Protein AF-A0A1S3QRY0-F1 (afdb_monomer_lite)

Secondary structure (DSSP, 8-state):
---GGG-TTSPPEEEETTGGGG-----TTTSPP---TTS---HHHHHHHHHTTSS-TTSEEEE---HHHHTTS-GGG-S---------HHHHHHHHHHHTTT-HHHHHHHHHHHHH-HHHHHHTTSHHHHHHHHHHHHHHHHHS---PPPHHHHHHHHHHHHHHHHHHHHH-S--S-TTPPPHHHHHHHHHHHHHHHHHHHTT---EEHHHHHHTT--HHHHHHTTTSEEEEEEEEETTEEEEEEEESSHHHHHHHHHHHHHHHHHHH---GGGGGGTS------------------------------------------------------------------HHHHHHHHHHHHHT-TT-TTHHHHHHHHHHTSHHHHHHGGGTS--TTS-TTTGGG--

Sequence (402 aa):
MKDAKKVVDGKVVIIFDRLDESQLPLCFHNNKRLSNVTKTTSVDVLLTNLIKGNLLPSALLWITSRPAAVDKIPSDCFDRVTEVRGFNDPQKEEYFKKRFSDDENLASKIISHIKTSKILHIMCHIPVFCWIAANVLGEMLSENDHGKVPLTEIYIRFLLTLTNMKNKKYHGENQPDPRNLSESDIQIILKLGKLAFQNLEKSNRVFSEDYLRECGIDVNEAFLLSGMGTEIFRGEDPMFQAKMYSFVHLTIQEFLAALYVAFSYASENVNPFRLRDYQELPRTNYSDSGDTYFGDREDDYREDDYRDDDYSDDDYSDEGYMDDSWSEDEDYRPQHRGSQQQQKTLHDLQRSAVDESLNSETGHLDLFLRFLLGISLESNQILLKSLQLQTEGDTESIQKTI

Foldseek 3Di:
DVPPVVCVPDAAEAEAEAVVLQPQPLCLPPADQDQDPPDDDDPSNVVSNVLVCSYPVRHHYHYDYDPVVVVSRPPVSDPDDDDDQADDLVRLLVLLCVLPVVDVPLSVLLNVLCVVDPVSVVQNSHVLSSVLSCLQSVVVVVVHDDHNDDPLNSLLSSLLSLQLVLCCVPPNPPDDDSLADDPVSLLQLLLLLVVLQVCLVVVHFKAWPVVCVVSVHDPVVNCSSVSFKDWDWHDPDPVDITIMMGTPDNLSSLLSNLVNQLVCCVLPVDQPLVCVVPPPDPDDDDDDDDDDDDDDDDDDDDDDDDDDDDDDDDDDDDDDDDDDDDDDDDDDDDDDDPDPPPSQDLVNSLVSLVVVCVPDPVSSNVSSSVSNVVCPDPVNVVSCVSSVDPPPDDSPPVVVND

pLDDT: mean 71.09, std 23.14, range [25.55, 98.0]

Radius of gyration: 29.31 Å; chains: 1; bounding box: 78×77×75 Å

Structure (mmCIF, N/CA/C/O backbone):
data_AF-A0A1S3QRY0-F1
#
_entry.id   AF-A0A1S3QRY0-F1
#
loop_
_atom_site.group_PDB
_atom_site.id
_atom_site.type_symbol
_atom_site.label_atom_id
_atom_site.label_alt_id
_atom_site.label_comp_id
_atom_site.label_asym_id
_atom_site.label_entity_id
_atom_site.label_seq_id
_atom_site.pdbx_PDB_ins_code
_atom_site.Cartn_x
_atom_site.Cartn_y
_atom_site.Cartn_z
_atom_site.occupancy
_atom_site.B_iso_or_equiv
_atom_site.auth_seq_id
_atom_site.auth_comp_id
_atom_site.auth_asym_id
_atom_site.auth_atom_id
_atom_site.pdbx_PDB_model_num
ATOM 1 N N . MET A 1 1 ? 13.240 11.756 -33.834 1.00 41.59 1 MET A N 1
ATOM 2 C CA . MET A 1 1 ? 14.523 11.867 -33.101 1.00 41.59 1 MET A CA 1
ATOM 3 C C . MET A 1 1 ? 15.601 12.458 -34.015 1.00 41.59 1 MET A C 1
ATOM 5 O O . MET A 1 1 ? 16.255 11.707 -34.726 1.00 41.59 1 MET A O 1
ATOM 9 N N . LYS A 1 2 ? 15.766 13.791 -34.067 1.00 33.53 2 LYS A N 1
ATOM 10 C CA . LYS A 1 2 ? 16.832 14.434 -34.873 1.00 33.53 2 LYS A CA 1
ATOM 11 C C . LYS A 1 2 ? 18.190 14.511 -34.148 1.00 33.53 2 LYS A C 1
ATOM 13 O O . LYS A 1 2 ? 19.195 14.747 -34.805 1.00 33.53 2 LYS A O 1
ATOM 18 N N . ASP A 1 3 ? 18.239 14.187 -32.853 1.00 40.44 3 ASP A N 1
ATOM 19 C CA . ASP A 1 3 ? 19.447 14.313 -32.016 1.00 40.44 3 ASP A CA 1
ATOM 20 C C . ASP A 1 3 ? 20.173 12.995 -31.694 1.00 40.44 3 ASP A C 1
ATOM 22 O O . ASP A 1 3 ? 21.157 12.985 -30.957 1.00 40.44 3 ASP A O 1
ATOM 26 N N . ALA A 1 4 ? 19.766 11.868 -32.290 1.00 45.84 4 ALA A N 1
ATOM 27 C CA . ALA A 1 4 ? 20.370 10.558 -32.008 1.00 45.84 4 ALA A CA 1
ATOM 28 C C . ALA A 1 4 ? 21.875 10.465 -32.360 1.00 45.84 4 ALA A C 1
ATOM 30 O O . ALA A 1 4 ? 22.569 9.577 -31.874 1.00 45.84 4 ALA A O 1
ATOM 31 N N . LYS A 1 5 ? 22.408 11.391 -33.171 1.00 42.06 5 LYS A N 1
ATOM 32 C CA . LYS A 1 5 ? 23.828 11.418 -33.570 1.00 42.06 5 LYS A CA 1
ATOM 33 C C . LYS A 1 5 ? 24.782 12.023 -32.529 1.00 42.06 5 LYS A C 1
ATOM 35 O O . LYS A 1 5 ? 25.986 11.909 -32.716 1.00 42.06 5 LYS A O 1
ATOM 40 N N . LYS A 1 6 ? 24.289 12.638 -31.444 1.00 44.50 6 LYS A N 1
ATOM 41 C CA . LYS A 1 6 ? 25.141 13.175 -30.357 1.00 44.50 6 LYS A CA 1
ATOM 42 C C . LYS A 1 6 ? 25.362 12.210 -29.185 1.00 44.50 6 LYS A C 1
ATOM 44 O O . LYS A 1 6 ? 26.165 12.508 -28.313 1.00 44.50 6 LYS A O 1
ATOM 49 N N . VAL A 1 7 ? 24.693 11.056 -29.173 1.00 52.44 7 VAL A N 1
ATOM 50 C CA . VAL A 1 7 ? 24.785 10.059 -28.083 1.00 52.44 7 VAL A CA 1
ATOM 51 C C . VAL A 1 7 ? 26.014 9.139 -28.235 1.00 52.44 7 VAL A C 1
ATOM 53 O O . VAL A 1 7 ? 26.283 8.306 -27.381 1.00 52.44 7 VAL A O 1
ATOM 56 N N . VAL A 1 8 ? 26.795 9.302 -29.308 1.00 50.62 8 VAL A N 1
ATOM 57 C CA . VAL A 1 8 ? 27.773 8.309 -29.790 1.00 50.62 8 VAL A CA 1
ATOM 58 C C . VAL A 1 8 ? 29.032 8.162 -28.908 1.00 50.62 8 VAL A C 1
ATOM 60 O O . VAL A 1 8 ? 29.763 7.202 -29.104 1.00 50.62 8 VAL A O 1
ATOM 63 N N . ASP A 1 9 ? 29.248 9.008 -27.893 1.00 56.44 9 ASP A N 1
ATOM 64 C CA . ASP A 1 9 ? 30.417 8.907 -26.985 1.00 56.44 9 ASP A CA 1
ATOM 65 C C . ASP A 1 9 ? 30.069 8.727 -25.489 1.00 56.44 9 ASP A C 1
ATOM 67 O O . ASP A 1 9 ? 30.949 8.728 -24.628 1.00 56.44 9 ASP A O 1
ATOM 71 N N . GLY A 1 10 ? 28.786 8.570 -25.142 1.00 64.81 10 GLY A N 1
ATOM 72 C CA . GLY A 1 10 ? 28.343 8.412 -23.751 1.00 64.81 10 GLY A CA 1
ATOM 73 C C . GLY A 1 10 ? 28.004 6.965 -23.390 1.00 64.81 10 GLY A C 1
ATOM 74 O O . GLY A 1 10 ? 27.365 6.261 -24.168 1.00 64.81 10 GLY A O 1
ATOM 75 N N . LYS A 1 11 ? 28.346 6.526 -22.170 1.00 82.62 11 LYS A N 1
ATOM 76 C CA . LYS A 1 11 ? 27.727 5.324 -21.584 1.00 82.62 11 LYS A CA 1
ATOM 77 C C . LYS A 1 11 ? 26.239 5.604 -21.371 1.00 82.62 11 LYS A C 1
ATOM 79 O O . LYS A 1 11 ? 25.887 6.503 -20.611 1.00 82.62 11 LYS A O 1
ATOM 84 N N . VAL A 1 12 ? 25.378 4.847 -22.045 1.00 89.12 12 VAL A N 1
ATOM 85 C CA . VAL A 1 12 ? 23.922 4.975 -21.921 1.00 89.12 12 VAL A CA 1
ATOM 86 C C . VAL A 1 12 ? 23.437 4.067 -20.796 1.00 89.12 12 VAL A C 1
ATOM 88 O O . VAL A 1 12 ? 23.796 2.893 -20.755 1.00 89.12 12 VAL A O 1
ATOM 91 N N . VAL A 1 13 ? 22.612 4.606 -19.900 1.00 93.31 13 VAL A N 1
ATOM 92 C CA . VAL A 1 13 ? 21.866 3.827 -18.905 1.00 93.31 13 VAL A CA 1
ATOM 93 C C . VAL A 1 13 ? 20.382 3.961 -19.221 1.00 93.31 13 VAL A C 1
ATOM 95 O O . VAL A 1 13 ? 19.890 5.074 -19.398 1.00 93.31 13 VAL A O 1
ATOM 98 N N . ILE A 1 14 ? 19.682 2.835 -19.307 1.00 93.56 14 ILE A N 1
ATOM 99 C CA . ILE A 1 14 ? 18.238 2.758 -19.524 1.00 93.56 14 ILE A CA 1
ATOM 100 C C . ILE A 1 14 ? 17.618 2.183 -18.253 1.00 93.56 14 ILE A C 1
ATOM 102 O O . ILE A 1 14 ? 17.979 1.088 -17.825 1.00 93.56 14 ILE A O 1
ATOM 106 N N . ILE A 1 15 ? 16.701 2.931 -17.642 1.00 94.25 15 ILE A N 1
ATOM 107 C CA . ILE A 1 15 ? 16.005 2.514 -16.424 1.00 94.25 15 ILE A CA 1
ATOM 108 C C . ILE A 1 15 ? 14.560 2.185 -16.789 1.00 94.25 15 ILE A C 1
ATOM 110 O O . ILE A 1 15 ? 13.829 3.050 -17.267 1.00 94.25 15 ILE A O 1
ATOM 114 N N . PHE A 1 16 ? 14.165 0.937 -16.562 1.00 90.50 16 PHE A N 1
ATOM 115 C CA . PHE A 1 16 ? 12.783 0.484 -16.630 1.00 90.50 16 PHE A CA 1
ATOM 116 C C . PHE A 1 16 ? 12.241 0.400 -15.209 1.00 90.50 16 PHE A C 1
ATOM 118 O O . PHE A 1 16 ? 12.527 -0.555 -14.487 1.00 90.50 16 PHE A O 1
ATOM 125 N N . ASP A 1 17 ? 11.499 1.425 -14.802 1.00 85.88 17 ASP A N 1
ATOM 126 C CA . ASP A 1 17 ? 10.853 1.447 -13.496 1.00 85.88 17 ASP A CA 1
ATOM 127 C C . ASP A 1 17 ? 9.474 0.777 -13.575 1.00 85.88 17 ASP A C 1
ATOM 129 O O . ASP A 1 17 ? 8.666 1.137 -14.431 1.00 85.88 17 ASP A O 1
ATOM 133 N N . ARG A 1 18 ? 9.223 -0.202 -12.701 1.00 78.75 18 ARG A N 1
ATOM 134 C CA . ARG A 1 18 ? 7.984 -0.989 -12.590 1.00 78.75 18 ARG A CA 1
ATOM 135 C C . ARG A 1 18 ? 7.600 -1.684 -13.898 1.00 78.75 18 ARG A C 1
ATOM 137 O O . ARG A 1 18 ? 6.489 -1.541 -14.401 1.00 78.75 18 ARG A O 1
ATOM 144 N N . LEU A 1 19 ? 8.522 -2.474 -14.458 1.00 83.62 19 LEU A N 1
ATOM 145 C CA . LEU A 1 19 ? 8.314 -3.192 -15.725 1.00 83.62 19 LEU A CA 1
ATOM 146 C C . LEU A 1 19 ? 7.041 -4.058 -15.721 1.00 83.62 19 LEU A C 1
ATOM 148 O O . LEU A 1 19 ? 6.390 -4.196 -16.757 1.00 83.62 19 LEU A O 1
ATOM 152 N N . ASP A 1 20 ? 6.655 -4.606 -14.571 1.00 77.25 20 ASP A N 1
ATOM 153 C CA . ASP A 1 20 ? 5.423 -5.378 -14.407 1.00 77.25 20 ASP A CA 1
ATOM 154 C C . ASP A 1 20 ? 4.138 -4.583 -14.691 1.00 77.25 20 ASP A C 1
ATOM 156 O O . ASP A 1 20 ? 3.125 -5.175 -15.065 1.00 77.25 20 ASP A O 1
ATOM 160 N N . GLU A 1 21 ? 4.172 -3.255 -14.575 1.00 68.88 21 GLU A N 1
ATOM 161 C CA . GLU A 1 21 ? 3.038 -2.380 -14.889 1.00 68.88 21 GLU A CA 1
ATOM 162 C C . GLU A 1 21 ? 2.860 -2.154 -16.393 1.00 68.88 21 GLU A C 1
ATOM 164 O O . GLU A 1 21 ? 1.785 -1.736 -16.821 1.00 68.88 21 GLU A O 1
ATOM 169 N N . SER A 1 22 ? 3.863 -2.488 -17.216 1.00 70.44 22 SER A N 1
ATOM 170 C CA . SER A 1 22 ? 3.754 -2.363 -18.676 1.00 70.44 22 SER A CA 1
ATOM 171 C C . SER A 1 22 ? 2.651 -3.248 -19.267 1.00 70.44 22 SER A C 1
ATOM 173 O O . SER A 1 22 ? 2.152 -2.957 -20.351 1.00 70.44 22 SER A O 1
ATOM 175 N N . GLN A 1 23 ? 2.279 -4.331 -18.568 1.00 66.56 23 GLN A N 1
ATOM 176 C CA . GLN A 1 23 ? 1.341 -5.369 -19.019 1.00 66.56 23 GLN A CA 1
ATOM 177 C C . GLN A 1 23 ? 1.657 -5.952 -20.405 1.00 66.56 23 GLN A C 1
ATOM 179 O O . GLN A 1 23 ? 0.815 -6.608 -21.021 1.00 66.56 23 GLN A O 1
ATOM 184 N N . LEU A 1 24 ? 2.876 -5.743 -20.900 1.00 74.56 24 LEU A N 1
ATOM 185 C CA . LEU A 1 24 ? 3.320 -6.335 -22.145 1.00 74.56 24 LEU A CA 1
ATOM 186 C C . LEU A 1 24 ? 3.486 -7.843 -21.939 1.00 74.56 24 LEU A C 1
ATOM 188 O O . LEU A 1 24 ? 3.878 -8.287 -20.854 1.00 74.56 24 LEU A O 1
ATOM 192 N N . PRO A 1 25 ? 3.189 -8.656 -22.964 1.00 76.19 25 PRO A N 1
ATOM 193 C CA . PRO A 1 25 ? 3.329 -10.097 -22.846 1.00 76.19 25 PRO A CA 1
ATOM 194 C C . PRO A 1 25 ? 4.794 -10.504 -22.631 1.00 76.19 25 PRO A C 1
ATOM 196 O O . PRO A 1 25 ? 5.038 -11.586 -22.102 1.00 76.19 25 PRO A O 1
ATOM 199 N N . LEU A 1 26 ? 5.754 -9.635 -22.988 1.00 82.50 26 LEU A N 1
ATOM 200 C CA . LEU A 1 26 ? 7.192 -9.853 -22.874 1.00 82.50 26 LEU A CA 1
ATOM 201 C C . LEU A 1 26 ? 7.568 -11.201 -23.487 1.00 82.50 26 LEU A C 1
ATOM 203 O O . LEU A 1 26 ? 8.180 -12.062 -22.860 1.00 82.50 26 LEU A O 1
ATOM 207 N N . CYS A 1 27 ? 7.166 -11.392 -24.744 1.00 82.75 27 CYS A N 1
ATOM 208 C CA . CYS A 1 27 ? 7.295 -12.646 -25.478 1.00 82.75 27 CYS A CA 1
ATOM 209 C C . CYS A 1 27 ? 8.752 -12.944 -25.879 1.00 82.75 27 CYS A C 1
ATOM 211 O O . CYS A 1 27 ? 9.078 -13.013 -27.065 1.00 82.75 27 CYS A O 1
ATOM 213 N N . PHE A 1 28 ? 9.649 -13.165 -24.911 1.00 85.75 28 PHE A N 1
ATOM 214 C CA . PHE A 1 28 ? 11.075 -13.403 -25.163 1.00 85.75 28 PHE A CA 1
ATOM 215 C C . PHE A 1 28 ? 11.325 -14.571 -26.128 1.00 85.75 28 PHE A C 1
ATOM 217 O O . PHE A 1 28 ? 12.297 -14.531 -26.878 1.00 85.75 28 PHE A O 1
ATOM 224 N N . HIS A 1 29 ? 10.459 -15.582 -26.162 1.00 81.56 29 HIS A N 1
ATOM 225 C CA . HIS A 1 29 ? 10.619 -16.752 -27.030 1.00 81.56 29 HIS A CA 1
ATOM 226 C C . HIS A 1 29 ? 10.097 -16.521 -28.457 1.00 81.56 29 HIS A C 1
ATOM 228 O O . HIS A 1 29 ? 10.709 -16.985 -29.416 1.00 81.56 29 HIS A O 1
ATOM 234 N N . ASN A 1 30 ? 9.009 -15.759 -28.609 1.00 83.81 30 ASN A N 1
ATOM 235 C CA . ASN A 1 30 ? 8.312 -15.600 -29.891 1.00 83.81 30 ASN A CA 1
ATOM 236 C C . ASN A 1 30 ? 8.705 -14.321 -30.643 1.00 83.81 30 ASN A C 1
ATOM 238 O O . ASN A 1 30 ? 8.493 -14.218 -31.855 1.00 83.81 30 ASN A O 1
ATOM 242 N N . ASN A 1 31 ? 9.280 -13.336 -29.952 1.00 87.31 31 ASN A N 1
ATOM 243 C CA . ASN A 1 31 ? 9.635 -12.068 -30.571 1.00 87.31 31 ASN A CA 1
ATOM 244 C C . ASN A 1 31 ? 10.818 -12.204 -31.526 1.00 87.31 31 ASN A C 1
ATOM 246 O O . ASN A 1 31 ? 11.860 -12.785 -31.215 1.00 87.31 31 ASN A O 1
ATOM 250 N N . LYS A 1 32 ? 10.663 -11.601 -32.710 1.00 87.75 32 LYS A N 1
ATOM 251 C CA . LYS A 1 32 ? 11.702 -11.584 -33.742 1.00 87.75 32 LYS A CA 1
ATOM 252 C C . LYS A 1 32 ? 12.941 -10.862 -33.220 1.00 87.75 32 LYS A C 1
ATOM 254 O O . LYS A 1 32 ? 12.850 -9.771 -32.654 1.00 87.75 32 LYS A O 1
ATOM 259 N N . ARG A 1 33 ? 14.112 -11.441 -33.489 1.00 90.06 33 ARG A N 1
ATOM 260 C CA . ARG A 1 33 ? 15.394 -10.792 -33.218 1.00 90.06 33 ARG A CA 1
ATOM 261 C C . ARG A 1 33 ? 15.519 -9.515 -34.047 1.00 90.06 33 ARG A C 1
ATOM 263 O O . ARG A 1 33 ? 15.347 -9.540 -35.267 1.00 90.06 33 ARG A O 1
ATOM 270 N N . LEU A 1 34 ? 15.854 -8.414 -33.388 1.00 90.06 34 LEU A N 1
ATOM 271 C CA . LEU A 1 34 ? 16.000 -7.102 -33.999 1.00 90.06 34 LEU A CA 1
ATOM 272 C C . LEU A 1 34 ? 17.357 -6.503 -33.632 1.00 90.06 34 LEU A C 1
ATOM 274 O O . LEU A 1 34 ? 17.665 -6.362 -32.459 1.00 90.06 34 LEU A O 1
ATOM 278 N N . SER A 1 35 ? 18.149 -6.136 -34.640 1.00 87.06 35 SER A N 1
ATOM 279 C CA . SER A 1 35 ? 19.453 -5.470 -34.468 1.00 87.06 35 SER A CA 1
ATOM 280 C C . SER A 1 35 ? 19.526 -4.090 -35.131 1.00 87.06 35 SER A C 1
ATOM 282 O O . SER A 1 35 ? 20.435 -3.312 -34.856 1.00 87.06 35 SER A O 1
ATOM 284 N N . ASN A 1 36 ? 18.576 -3.764 -36.014 1.00 88.25 36 ASN A N 1
ATOM 285 C CA . ASN A 1 36 ? 18.536 -2.474 -36.693 1.00 88.25 36 ASN A CA 1
ATOM 286 C C . ASN A 1 36 ? 17.746 -1.453 -35.862 1.00 88.25 36 ASN A C 1
ATOM 288 O O . ASN A 1 36 ? 16.518 -1.510 -35.818 1.00 88.25 36 ASN A O 1
ATOM 292 N N . VAL A 1 37 ? 18.457 -0.482 -35.287 1.00 86.06 37 VAL A N 1
ATOM 293 C CA . VAL A 1 37 ? 17.902 0.594 -34.443 1.00 86.06 37 VAL A CA 1
ATOM 294 C C . VAL A 1 37 ? 16.951 1.552 -35.171 1.00 86.06 37 VAL A C 1
ATOM 296 O O . VAL A 1 37 ? 16.216 2.288 -34.525 1.00 86.06 37 VAL A O 1
ATOM 299 N N . THR A 1 38 ? 16.955 1.573 -36.507 1.00 88.69 38 THR A N 1
ATOM 300 C CA . THR A 1 38 ? 16.088 2.462 -37.307 1.00 88.69 38 THR A CA 1
ATOM 301 C C . THR A 1 38 ? 14.762 1.819 -37.705 1.00 88.69 38 THR A C 1
ATOM 303 O O . THR A 1 38 ? 13.881 2.500 -38.227 1.00 88.69 38 THR A O 1
ATOM 306 N N . LYS A 1 39 ? 14.608 0.507 -37.489 1.00 88.50 39 LYS A N 1
ATOM 307 C CA . LYS A 1 39 ? 13.423 -0.234 -37.916 1.00 88.50 39 LYS A CA 1
ATOM 308 C C . LYS A 1 39 ? 12.291 -0.070 -36.901 1.00 88.50 39 LYS A C 1
ATOM 310 O O . LYS A 1 39 ? 12.436 -0.453 -35.745 1.00 88.50 39 LYS A O 1
ATOM 315 N N . THR A 1 40 ? 11.144 0.420 -37.365 1.00 89.12 40 THR A N 1
ATOM 316 C CA . THR A 1 40 ? 9.915 0.507 -36.566 1.00 89.12 40 THR A CA 1
ATOM 317 C C . THR A 1 40 ? 9.404 -0.885 -36.184 1.00 89.12 40 THR A C 1
ATOM 319 O O . THR A 1 40 ? 9.366 -1.794 -37.017 1.00 89.12 40 THR A O 1
ATOM 322 N N . THR A 1 41 ? 9.014 -1.049 -34.922 1.00 89.38 41 THR A N 1
ATOM 323 C CA . THR A 1 41 ? 8.471 -2.289 -34.349 1.00 89.38 41 THR A CA 1
ATOM 324 C C . THR A 1 41 ? 7.561 -1.968 -33.155 1.00 89.38 41 THR A C 1
ATOM 326 O O . THR A 1 41 ? 7.533 -0.821 -32.714 1.00 89.38 41 THR A O 1
ATOM 329 N N . SER A 1 42 ? 6.838 -2.960 -32.621 1.00 89.06 42 SER A N 1
ATOM 330 C CA . SER A 1 42 ? 6.092 -2.812 -31.361 1.00 89.06 42 SER A CA 1
ATOM 331 C C . SER A 1 42 ? 7.019 -2.632 -30.150 1.00 89.06 42 SER A C 1
ATOM 333 O O . SER A 1 42 ? 8.167 -3.090 -30.165 1.00 89.06 42 SER A O 1
ATOM 335 N N . VAL A 1 43 ? 6.501 -2.015 -29.082 1.00 87.81 43 VAL A N 1
ATOM 336 C CA . VAL A 1 43 ? 7.232 -1.805 -27.819 1.00 87.81 43 VAL A CA 1
ATOM 337 C C . VAL A 1 43 ? 7.648 -3.135 -27.189 1.00 87.81 43 VAL A C 1
ATOM 339 O O . VAL A 1 43 ? 8.791 -3.272 -26.767 1.00 87.81 43 VAL A O 1
ATOM 342 N N . ASP A 1 44 ? 6.786 -4.153 -27.221 1.00 87.69 44 ASP A N 1
ATOM 343 C CA . ASP A 1 44 ? 7.106 -5.504 -26.735 1.00 87.69 44 ASP A CA 1
ATOM 344 C C . ASP A 1 44 ? 8.356 -6.105 -27.414 1.00 87.69 44 ASP A C 1
ATOM 346 O O . ASP A 1 44 ? 9.284 -6.599 -26.762 1.00 87.69 44 ASP A O 1
ATOM 350 N N . VAL A 1 45 ? 8.439 -5.994 -28.746 1.00 91.06 45 VAL A N 1
ATOM 351 C CA . VAL A 1 45 ? 9.597 -6.482 -29.512 1.00 91.06 45 VAL A CA 1
ATOM 352 C C . VAL A 1 45 ? 10.826 -5.620 -29.230 1.00 91.06 45 VAL A C 1
ATOM 354 O O . VAL A 1 45 ? 11.938 -6.144 -29.161 1.00 91.06 45 VAL A O 1
ATOM 357 N N . LEU A 1 46 ? 10.651 -4.310 -29.046 1.00 91.81 46 LEU A N 1
ATOM 358 C CA . LEU A 1 46 ? 11.736 -3.398 -28.697 1.00 91.81 46 LEU A CA 1
ATOM 359 C C . LEU A 1 46 ? 12.336 -3.737 -27.323 1.00 91.81 46 LEU A C 1
ATOM 361 O O . LEU A 1 46 ? 13.547 -3.933 -27.231 1.00 91.81 46 LEU A O 1
ATOM 365 N N . LEU A 1 47 ? 11.506 -3.857 -26.283 1.00 91.62 47 LEU A N 1
ATOM 366 C CA . LEU A 1 47 ? 11.933 -4.138 -24.909 1.00 91.62 47 LEU A CA 1
ATOM 367 C C . LEU A 1 47 ? 12.620 -5.494 -24.798 1.00 91.62 47 LEU A C 1
ATOM 369 O O . LEU A 1 47 ? 13.724 -5.575 -24.271 1.00 91.62 47 LEU A O 1
ATOM 373 N N . THR A 1 48 ? 12.024 -6.548 -25.359 1.00 93.31 48 THR A N 1
ATOM 374 C CA . THR A 1 48 ? 12.641 -7.884 -25.338 1.00 93.31 48 THR A CA 1
ATOM 375 C C . THR A 1 48 ? 13.997 -7.909 -26.051 1.00 93.31 48 THR A C 1
ATOM 377 O O . THR A 1 48 ? 14.907 -8.601 -25.603 1.00 93.31 48 THR A O 1
ATOM 380 N N . ASN A 1 49 ? 14.188 -7.130 -27.124 1.00 93.88 49 ASN A N 1
ATOM 381 C CA . ASN A 1 49 ? 15.482 -7.034 -27.808 1.00 93.88 49 ASN A CA 1
ATOM 382 C C . ASN A 1 49 ? 16.494 -6.113 -27.106 1.00 93.88 49 ASN A C 1
ATOM 384 O O . ASN A 1 49 ? 17.691 -6.364 -27.239 1.00 93.88 49 ASN A O 1
ATOM 388 N N . LEU A 1 50 ? 16.049 -5.093 -26.368 1.00 93.38 50 LEU A N 1
ATOM 389 C CA . LEU A 1 50 ? 16.914 -4.296 -25.489 1.00 93.38 50 LEU A CA 1
ATOM 390 C C . LEU A 1 50 ? 17.406 -5.135 -24.305 1.00 93.38 50 LEU A C 1
ATOM 392 O O . LEU A 1 50 ? 18.603 -5.179 -24.053 1.00 93.38 50 LEU A O 1
ATOM 396 N N . ILE A 1 51 ? 16.501 -5.856 -23.637 1.00 93.44 51 ILE A N 1
ATOM 397 C CA . ILE A 1 51 ? 16.816 -6.713 -22.483 1.00 93.44 51 ILE A CA 1
ATOM 398 C C . ILE A 1 51 ? 17.748 -7.863 -22.883 1.00 93.44 51 ILE A C 1
ATOM 400 O O . ILE A 1 51 ? 18.711 -8.140 -22.182 1.00 93.44 51 ILE A O 1
ATOM 404 N N . LYS A 1 52 ? 17.538 -8.472 -24.058 1.00 92.69 52 LYS A N 1
ATOM 405 C CA . LYS A 1 52 ? 18.461 -9.476 -24.620 1.00 92.69 52 LYS A CA 1
ATOM 406 C C . LYS A 1 52 ? 19.799 -8.904 -25.115 1.00 92.69 52 LYS A C 1
ATOM 408 O O . LYS A 1 52 ? 20.635 -9.667 -25.590 1.00 92.69 52 LYS A O 1
ATOM 413 N N . GLY A 1 53 ? 19.972 -7.581 -25.150 1.00 90.56 53 GLY A N 1
ATOM 414 C CA . GLY A 1 53 ? 21.166 -6.934 -25.707 1.00 90.56 53 GLY A CA 1
ATOM 415 C C . GLY A 1 53 ? 21.301 -7.017 -27.236 1.00 90.56 53 GLY A C 1
ATOM 416 O O . GLY A 1 53 ? 22.364 -6.732 -27.785 1.00 90.56 53 GLY A O 1
ATOM 417 N N . ASN A 1 54 ? 20.243 -7.382 -27.971 1.00 91.81 54 ASN A N 1
ATOM 418 C CA . ASN A 1 54 ? 20.256 -7.350 -29.442 1.00 91.81 54 ASN A CA 1
ATOM 419 C C . ASN A 1 54 ? 20.248 -5.913 -29.988 1.00 91.81 54 ASN A C 1
ATOM 421 O O . ASN A 1 54 ? 20.747 -5.660 -31.088 1.00 91.81 54 ASN A O 1
ATOM 425 N N . LEU A 1 55 ? 19.682 -4.986 -29.213 1.00 91.75 55 LEU A N 1
ATOM 426 C CA . LEU A 1 55 ? 19.703 -3.550 -29.455 1.00 91.75 55 LEU A CA 1
ATOM 427 C C . LEU A 1 55 ? 20.516 -2.867 -28.364 1.00 91.75 55 LEU A C 1
ATOM 429 O O . LEU A 1 55 ? 20.337 -3.165 -27.191 1.00 91.75 55 LEU A O 1
ATOM 433 N N . LEU A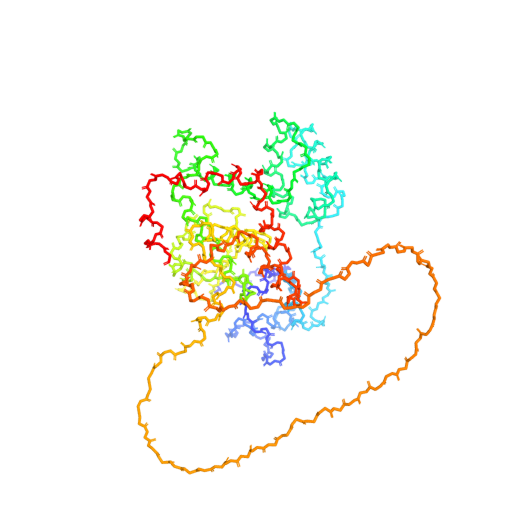 1 56 ? 21.361 -1.914 -28.765 1.00 89.56 56 LEU A N 1
ATOM 434 C CA . LEU A 1 56 ? 22.205 -1.133 -27.855 1.00 89.56 56 LEU A CA 1
ATOM 435 C C . LEU A 1 56 ? 22.997 -2.017 -26.864 1.00 89.56 56 LEU A C 1
ATOM 437 O O . LEU A 1 56 ? 22.912 -1.791 -25.662 1.00 89.56 56 LEU A O 1
ATOM 441 N N . PRO A 1 57 ? 23.810 -2.983 -27.338 1.00 88.88 57 PRO A N 1
ATOM 442 C CA . PRO A 1 57 ? 24.512 -3.940 -26.470 1.00 88.88 57 PRO A CA 1
ATOM 443 C C . PRO A 1 57 ? 25.481 -3.295 -25.465 1.00 88.88 57 PRO A C 1
ATOM 445 O O . PRO A 1 57 ? 25.917 -3.943 -24.524 1.00 88.88 57 PRO A O 1
ATOM 448 N N . SER A 1 58 ? 25.859 -2.030 -25.673 1.00 89.12 58 SER A N 1
ATOM 449 C CA . SER A 1 58 ? 26.721 -1.267 -24.761 1.00 89.12 58 SER A CA 1
ATOM 450 C C . SER A 1 58 ? 25.948 -0.429 -23.734 1.00 89.12 58 SER A C 1
ATOM 452 O O . SER A 1 58 ? 26.577 0.249 -22.921 1.00 89.12 58 SER A O 1
ATOM 454 N N . ALA A 1 59 ? 24.612 -0.416 -23.789 1.00 91.25 59 ALA A N 1
ATOM 455 C CA . ALA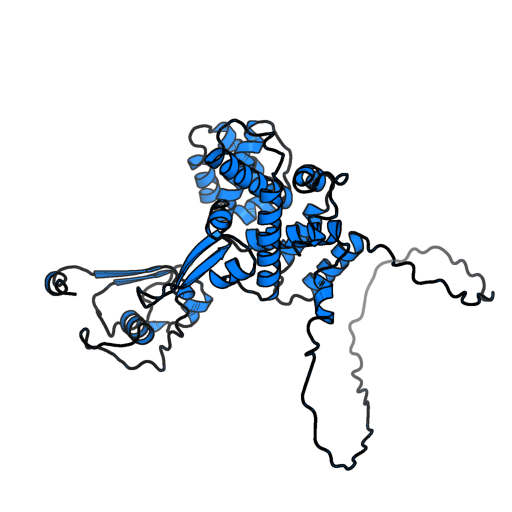 A 1 59 ? 23.786 0.250 -22.791 1.00 91.25 59 ALA A CA 1
ATOM 456 C C . ALA A 1 59 ? 23.683 -0.607 -21.524 1.00 91.25 59 ALA A C 1
ATOM 458 O O . ALA A 1 59 ? 23.590 -1.828 -21.590 1.00 91.25 59 ALA A O 1
ATOM 459 N N . LEU A 1 60 ? 23.670 0.049 -20.367 1.00 93.44 60 LEU A N 1
ATOM 460 C CA . LEU A 1 60 ? 23.375 -0.589 -19.089 1.00 93.44 60 LEU A CA 1
ATOM 461 C C . LEU A 1 60 ? 21.874 -0.517 -18.835 1.00 93.44 60 LEU A C 1
ATOM 463 O O . LEU A 1 60 ? 21.276 0.547 -18.998 1.00 93.44 60 LEU A O 1
ATOM 467 N N . LEU A 1 61 ? 21.276 -1.624 -18.408 1.00 94.38 61 LEU A N 1
ATOM 468 C CA . LEU A 1 61 ? 19.860 -1.682 -18.073 1.00 94.38 61 LEU A CA 1
ATOM 469 C C . LEU A 1 61 ? 19.684 -1.821 -16.559 1.00 94.38 61 LEU A C 1
ATOM 471 O O . LEU A 1 61 ? 20.313 -2.667 -15.928 1.00 94.38 61 LEU A O 1
ATOM 475 N N . TRP A 1 62 ? 18.803 -1.007 -15.980 1.00 94.69 62 TRP A N 1
ATOM 476 C CA . TRP A 1 62 ? 18.311 -1.180 -14.614 1.00 94.69 62 TRP A CA 1
ATOM 477 C C . TRP A 1 62 ? 16.808 -1.416 -14.673 1.00 94.69 62 TRP A C 1
ATOM 479 O O . TRP A 1 62 ? 16.072 -0.553 -15.140 1.00 94.69 62 TRP A O 1
ATOM 489 N N . ILE A 1 63 ? 16.345 -2.562 -14.179 1.00 92.75 63 ILE A N 1
ATOM 490 C CA . ILE A 1 63 ? 14.925 -2.924 -14.161 1.00 92.75 63 ILE A CA 1
ATOM 491 C C . ILE A 1 63 ? 14.453 -3.007 -12.710 1.00 92.75 63 ILE A C 1
ATOM 493 O O . ILE A 1 63 ? 15.082 -3.685 -11.900 1.00 92.75 63 ILE A O 1
ATOM 497 N N . THR A 1 64 ? 13.351 -2.339 -12.380 1.00 92.75 64 THR A N 1
ATOM 498 C CA . THR A 1 64 ? 12.584 -2.602 -11.154 1.00 92.75 64 THR A CA 1
ATOM 499 C C . THR A 1 64 ? 11.275 -3.280 -11.554 1.00 92.75 64 THR A C 1
ATOM 501 O O . THR A 1 64 ? 10.654 -2.926 -12.557 1.00 92.75 64 THR A O 1
ATOM 504 N N . SER A 1 65 ? 10.890 -4.329 -10.830 1.00 88.25 65 SER A N 1
ATOM 505 C CA . SER A 1 65 ? 9.702 -5.117 -11.155 1.00 88.25 65 SER A CA 1
ATOM 506 C C . SER A 1 65 ? 9.316 -6.024 -9.990 1.00 88.25 65 SER A C 1
ATOM 508 O O . SER A 1 65 ? 10.182 -6.451 -9.224 1.00 88.25 65 SER A O 1
ATOM 510 N N . ARG A 1 66 ? 8.033 -6.386 -9.884 1.00 83.19 66 ARG A N 1
ATOM 511 C CA . ARG A 1 66 ? 7.594 -7.484 -9.000 1.00 83.19 66 ARG A CA 1
ATOM 512 C C . ARG A 1 66 ? 8.192 -8.835 -9.440 1.00 83.19 66 ARG A C 1
ATOM 514 O O . ARG A 1 66 ? 8.311 -9.049 -10.653 1.00 83.19 66 ARG A O 1
ATOM 521 N N . PRO A 1 67 ? 8.480 -9.768 -8.503 1.00 82.06 67 PRO A N 1
ATOM 522 C CA . PRO A 1 67 ? 9.080 -11.073 -8.813 1.00 82.06 67 PRO A CA 1
ATOM 523 C C . PRO A 1 67 ? 8.356 -11.843 -9.925 1.00 82.06 67 PRO A C 1
ATOM 525 O O . PRO A 1 67 ? 8.979 -12.218 -10.910 1.00 82.06 67 PRO A O 1
ATOM 528 N N . ALA A 1 68 ? 7.022 -11.921 -9.865 1.00 76.19 68 ALA A N 1
ATOM 529 C CA . ALA A 1 68 ? 6.211 -12.653 -10.844 1.00 76.19 68 ALA A CA 1
ATOM 530 C C . ALA A 1 68 ? 6.372 -12.184 -12.308 1.00 76.19 68 ALA A C 1
ATOM 532 O O . ALA A 1 68 ? 6.080 -12.930 -13.241 1.00 76.19 68 ALA A O 1
ATOM 533 N N . ALA A 1 69 ? 6.793 -10.936 -12.537 1.00 76.69 69 ALA A N 1
ATOM 534 C CA . ALA A 1 69 ? 7.092 -10.438 -13.879 1.00 76.69 69 ALA A CA 1
ATOM 535 C C . ALA A 1 69 ? 8.570 -10.615 -14.257 1.00 76.69 69 ALA A C 1
ATOM 537 O O . ALA A 1 69 ? 8.866 -10.800 -15.436 1.00 76.69 69 ALA A O 1
ATOM 538 N N . VAL A 1 70 ? 9.480 -10.608 -13.276 1.00 84.56 70 VAL A N 1
ATOM 539 C CA . VAL A 1 70 ? 10.900 -10.946 -13.477 1.00 84.56 70 VAL A CA 1
ATOM 540 C C . VAL A 1 70 ? 11.047 -12.405 -13.904 1.00 84.56 70 VAL A C 1
ATOM 542 O O . VAL A 1 70 ? 11.833 -12.680 -14.802 1.00 84.56 70 VAL A O 1
ATOM 545 N N . ASP A 1 71 ? 10.223 -13.308 -13.366 1.00 82.50 71 ASP A N 1
ATOM 546 C CA . ASP A 1 71 ? 10.226 -14.739 -13.710 1.00 82.50 71 ASP A CA 1
ATOM 547 C C . ASP A 1 71 ? 9.908 -15.016 -15.192 1.00 82.50 71 ASP A C 1
ATOM 549 O O . ASP A 1 71 ? 10.211 -16.088 -15.716 1.00 82.50 71 ASP A O 1
ATOM 553 N N . LYS A 1 72 ? 9.317 -14.045 -15.902 1.00 83.12 72 LYS A N 1
ATOM 554 C CA . LYS A 1 72 ? 9.068 -14.131 -17.351 1.00 83.12 72 LYS A CA 1
ATOM 555 C C . LYS A 1 72 ? 10.312 -13.823 -18.190 1.00 83.12 72 LYS A C 1
ATOM 557 O O . LYS A 1 72 ? 10.319 -14.096 -19.392 1.00 83.12 72 LYS A O 1
ATOM 562 N N . ILE A 1 73 ? 11.332 -13.211 -17.593 1.00 89.25 73 ILE A N 1
ATOM 563 C CA . ILE A 1 73 ? 12.563 -12.812 -18.269 1.00 89.25 73 ILE A CA 1
ATOM 564 C C . ILE A 1 73 ? 13.562 -13.975 -18.178 1.00 89.25 73 ILE A C 1
ATOM 566 O O . ILE A 1 73 ? 13.822 -14.469 -17.081 1.00 89.25 73 ILE A O 1
ATOM 570 N N . PRO A 1 74 ? 14.154 -14.411 -19.304 1.00 90.94 74 PRO A N 1
ATOM 571 C CA . PRO A 1 74 ? 15.189 -15.436 -19.295 1.00 90.94 74 PRO A CA 1
ATOM 572 C C . PRO A 1 74 ? 16.352 -15.078 -18.360 1.00 90.94 74 PRO A C 1
ATOM 574 O O . PRO A 1 74 ? 16.846 -13.949 -18.371 1.00 90.94 74 PRO A O 1
ATOM 577 N N . SER A 1 75 ? 16.805 -16.040 -17.552 1.00 90.50 75 SER A N 1
ATOM 578 C CA . SER A 1 75 ? 17.824 -15.805 -16.519 1.00 90.50 75 SER A CA 1
ATOM 579 C C . SER A 1 75 ? 19.176 -15.350 -17.081 1.00 90.50 75 SER A C 1
ATOM 581 O O . SER A 1 75 ? 19.930 -14.672 -16.393 1.00 90.50 75 SER A O 1
ATOM 583 N N . ASP A 1 76 ? 19.479 -15.703 -18.332 1.00 90.69 76 ASP A N 1
ATOM 584 C CA . ASP A 1 76 ? 20.679 -15.294 -19.071 1.00 90.69 76 ASP A CA 1
ATOM 585 C C . ASP A 1 76 ? 20.676 -13.811 -19.478 1.00 90.69 76 ASP A C 1
ATOM 587 O O . ASP A 1 76 ? 21.706 -13.292 -19.900 1.00 90.69 76 ASP A O 1
ATOM 591 N N . CYS A 1 77 ? 19.548 -13.109 -19.323 1.00 91.38 77 CYS A N 1
ATOM 592 C CA . CYS A 1 77 ? 19.450 -11.668 -19.560 1.00 91.38 77 CYS A CA 1
ATOM 593 C C . CYS A 1 77 ? 19.872 -10.815 -18.347 1.00 91.38 77 CYS A C 1
ATOM 595 O O . CYS A 1 77 ? 19.841 -9.587 -18.436 1.00 91.38 77 CYS A O 1
ATOM 597 N N . PHE A 1 78 ? 20.231 -11.426 -17.211 1.00 92.06 78 PHE A N 1
ATOM 598 C CA . PHE A 1 78 ? 20.582 -10.704 -15.987 1.00 92.06 78 PHE A CA 1
ATOM 599 C C . PHE A 1 78 ? 22.051 -10.876 -15.605 1.00 92.06 78 PHE A C 1
ATOM 601 O O . PHE A 1 78 ? 22.493 -11.969 -15.265 1.00 92.06 78 PHE A O 1
ATOM 608 N N . ASP A 1 79 ? 22.778 -9.760 -15.523 1.00 94.19 79 ASP A N 1
ATOM 609 C CA . ASP A 1 79 ? 24.110 -9.736 -14.905 1.00 94.19 79 ASP A CA 1
ATOM 610 C C . ASP A 1 79 ? 24.034 -9.756 -13.370 1.00 94.19 79 ASP A C 1
ATOM 612 O O . ASP A 1 79 ? 24.914 -10.280 -12.685 1.00 94.19 79 ASP A O 1
ATOM 616 N N . ARG A 1 80 ? 22.990 -9.134 -12.804 1.00 94.31 80 ARG A N 1
ATOM 617 C CA . ARG A 1 80 ? 22.777 -9.027 -11.357 1.00 94.31 80 ARG A CA 1
ATOM 618 C C . ARG A 1 80 ? 21.296 -8.884 -11.034 1.00 94.31 80 ARG A C 1
ATOM 620 O O . ARG A 1 80 ? 20.596 -8.098 -11.665 1.00 94.31 80 ARG A O 1
ATOM 627 N N . VAL A 1 81 ? 20.866 -9.567 -9.977 1.00 92.19 81 VAL A N 1
ATOM 628 C CA . VAL A 1 81 ? 19.523 -9.453 -9.401 1.00 92.19 81 VAL A CA 1
ATOM 629 C C . VAL A 1 81 ? 19.648 -9.055 -7.934 1.00 92.19 81 VAL A C 1
ATOM 631 O O . VAL A 1 81 ? 20.450 -9.627 -7.198 1.00 92.19 81 VAL A O 1
ATOM 634 N N . THR A 1 82 ? 18.856 -8.068 -7.518 1.00 92.69 82 THR A N 1
ATOM 635 C CA . THR A 1 82 ? 18.772 -7.621 -6.125 1.00 92.69 82 THR A CA 1
ATOM 636 C C . THR A 1 82 ? 17.312 -7.595 -5.703 1.00 92.69 82 THR A C 1
ATOM 638 O O . THR A 1 82 ? 16.493 -6.943 -6.345 1.00 92.69 82 THR A O 1
ATOM 641 N N . GLU A 1 83 ? 16.997 -8.261 -4.597 1.00 91.56 83 GLU A N 1
ATOM 642 C CA . GLU A 1 83 ? 15.664 -8.244 -4.001 1.00 91.56 83 GLU A CA 1
ATOM 643 C C . GLU A 1 83 ? 15.553 -7.113 -2.967 1.00 91.56 83 GLU A C 1
ATOM 645 O O . GLU A 1 83 ? 16.335 -7.040 -2.016 1.00 91.56 83 GLU A O 1
ATOM 650 N N . VAL A 1 84 ? 14.569 -6.225 -3.135 1.00 91.19 84 VAL A N 1
ATOM 651 C CA . VAL A 1 84 ? 14.259 -5.177 -2.153 1.00 91.19 84 VAL A CA 1
ATOM 652 C C . VAL A 1 84 ? 13.317 -5.758 -1.103 1.00 91.19 84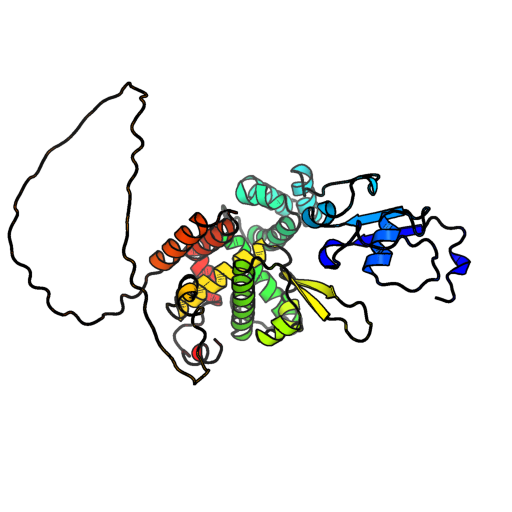 VAL A C 1
ATOM 654 O O . VAL A 1 84 ? 12.117 -5.860 -1.334 1.00 91.19 84 VAL A O 1
ATOM 657 N N . ARG A 1 85 ? 13.864 -6.143 0.054 1.00 90.31 85 ARG A N 1
ATOM 658 C CA . ARG A 1 85 ? 13.091 -6.810 1.118 1.00 90.31 85 ARG A CA 1
ATOM 659 C C . ARG A 1 85 ? 12.364 -5.851 2.062 1.00 90.31 85 ARG A C 1
ATOM 661 O O . ARG A 1 85 ? 11.325 -6.207 2.588 1.00 90.31 85 ARG A O 1
ATOM 668 N N . GLY A 1 86 ? 12.872 -4.632 2.246 1.00 93.50 86 GLY A N 1
ATOM 669 C CA . GLY A 1 86 ? 12.331 -3.657 3.200 1.00 93.50 86 GLY A CA 1
ATOM 670 C C . GLY A 1 86 ? 13.377 -3.214 4.223 1.00 93.50 86 GLY A C 1
ATOM 671 O O . GLY A 1 86 ? 14.578 -3.327 3.975 1.00 93.50 86 GLY A O 1
ATOM 672 N N . PHE A 1 87 ? 12.932 -2.697 5.367 1.00 97.25 87 PHE A N 1
ATOM 673 C CA . PHE A 1 87 ? 13.798 -2.203 6.437 1.00 97.25 87 PHE A CA 1
ATOM 674 C C . PHE A 1 87 ? 14.168 -3.287 7.447 1.00 97.25 87 PHE A C 1
ATOM 676 O O . PHE A 1 87 ? 13.303 -3.926 8.052 1.00 97.25 87 PHE A O 1
ATOM 683 N N . ASN A 1 88 ? 15.464 -3.445 7.700 1.00 96.25 88 ASN A N 1
ATOM 684 C CA . ASN A 1 88 ? 15.945 -4.153 8.886 1.00 96.25 88 ASN A CA 1
ATOM 685 C C . ASN A 1 88 ? 15.741 -3.310 10.161 1.00 96.25 88 ASN A C 1
ATOM 687 O O . ASN A 1 88 ? 15.385 -2.134 10.091 1.00 96.25 88 ASN A O 1
ATOM 691 N N . ASP A 1 89 ? 15.957 -3.897 11.338 1.00 96.44 89 ASP A N 1
ATOM 692 C CA . ASP A 1 89 ? 15.666 -3.218 12.608 1.00 96.44 89 ASP A CA 1
ATOM 693 C C . ASP A 1 89 ? 16.432 -1.894 12.805 1.00 96.44 89 ASP A C 1
ATOM 695 O O . ASP A 1 89 ? 15.788 -0.905 13.166 1.00 96.44 89 ASP A O 1
ATOM 699 N N . PRO A 1 90 ? 17.744 -1.797 12.495 1.00 97.75 90 PRO A N 1
ATOM 700 C CA . PRO A 1 90 ? 18.446 -0.514 12.513 1.00 97.75 90 PRO A CA 1
ATOM 701 C C . PRO A 1 90 ? 17.822 0.533 11.580 1.00 97.75 90 PRO A C 1
ATOM 703 O O . PRO A 1 90 ? 17.656 1.686 11.975 1.00 97.75 90 PRO A O 1
ATOM 706 N N . GLN A 1 91 ? 17.421 0.138 10.367 1.00 97.81 91 GLN A N 1
ATOM 707 C CA . GLN A 1 91 ? 16.806 1.040 9.388 1.00 97.81 91 GLN A CA 1
ATOM 708 C C . GLN A 1 91 ? 15.416 1.517 9.819 1.00 97.81 91 GLN A C 1
ATOM 710 O O . GLN A 1 91 ? 15.059 2.663 9.543 1.00 97.81 91 GLN A O 1
ATOM 715 N N . LYS A 1 92 ? 14.641 0.681 10.529 1.00 97.50 92 LYS A N 1
ATOM 716 C CA . LYS A 1 92 ? 13.363 1.100 11.130 1.00 97.50 92 LYS A CA 1
ATOM 717 C C . LYS A 1 92 ? 13.594 2.265 12.091 1.00 97.50 92 LYS A C 1
ATOM 719 O O . LYS A 1 92 ? 12.928 3.288 11.984 1.00 97.50 92 LYS A O 1
ATOM 724 N N . GLU A 1 93 ? 14.560 2.141 13.002 1.00 97.75 93 GLU A N 1
ATOM 725 C CA . GLU A 1 93 ? 14.891 3.224 13.936 1.00 97.75 93 GLU A CA 1
ATOM 726 C C . GLU A 1 93 ? 15.412 4.471 13.227 1.00 97.75 93 GLU A C 1
ATOM 728 O O . GLU A 1 93 ? 15.011 5.584 13.563 1.00 97.75 93 GLU A O 1
ATOM 733 N N . GLU A 1 94 ? 16.304 4.288 12.252 1.00 97.88 94 GLU A N 1
ATOM 734 C CA . GLU A 1 94 ? 16.864 5.381 11.461 1.00 97.88 94 GLU A CA 1
ATOM 735 C C . GLU A 1 94 ? 15.761 6.179 10.759 1.00 97.88 94 GLU A C 1
ATOM 737 O O . GLU A 1 94 ? 15.799 7.409 10.769 1.00 97.88 94 GLU A O 1
ATOM 742 N N . TYR A 1 95 ? 14.752 5.497 10.207 1.00 98.00 95 TYR A N 1
ATOM 743 C CA . TYR A 1 95 ? 13.600 6.142 9.587 1.00 98.00 95 TYR A CA 1
ATOM 744 C C . TYR A 1 95 ? 12.886 7.087 10.562 1.00 98.00 95 TYR A C 1
ATOM 746 O O . TYR A 1 95 ? 12.712 8.265 10.249 1.00 98.00 95 TYR A O 1
ATOM 754 N N . PHE A 1 96 ? 12.507 6.609 11.753 1.00 97.56 96 PHE A N 1
ATOM 755 C CA . PHE A 1 96 ? 11.777 7.433 12.723 1.00 97.56 96 PHE A CA 1
ATOM 756 C C . PHE A 1 96 ? 12.645 8.555 13.302 1.00 97.56 96 PHE A C 1
ATOM 758 O O . PHE A 1 96 ? 12.167 9.679 13.421 1.00 97.56 96 PHE A O 1
ATOM 765 N N . LYS A 1 97 ? 13.934 8.301 13.569 1.00 97.44 97 LYS A N 1
ATOM 766 C CA . LYS A 1 97 ? 14.882 9.346 14.000 1.00 97.44 97 LYS A CA 1
ATOM 767 C C . LYS A 1 97 ? 15.015 10.454 12.955 1.00 97.44 97 LYS A C 1
ATOM 769 O O . LYS A 1 97 ? 15.005 11.625 13.308 1.00 97.44 97 LYS A O 1
ATOM 774 N N . LYS A 1 98 ? 15.092 10.106 11.665 1.00 97.19 98 LYS A N 1
ATOM 775 C CA . LYS A 1 98 ? 15.129 11.096 10.575 1.00 97.19 98 LYS A CA 1
ATOM 776 C C . LYS A 1 98 ? 13.799 11.825 10.401 1.00 97.19 98 LYS A C 1
ATOM 778 O O . LYS A 1 98 ? 13.796 13.015 10.115 1.00 97.19 98 LYS A O 1
ATOM 783 N N . ARG A 1 99 ? 12.672 11.123 10.545 1.00 95.06 99 ARG A N 1
ATOM 784 C CA . ARG A 1 99 ? 11.328 11.689 10.355 1.00 95.06 99 ARG A CA 1
ATOM 785 C C . ARG A 1 99 ? 10.944 12.702 11.437 1.00 95.06 99 ARG A C 1
ATOM 787 O O . ARG A 1 99 ? 10.151 13.599 11.147 1.00 95.06 99 ARG A O 1
ATOM 794 N N . PHE A 1 100 ? 11.489 12.534 12.639 1.00 95.62 100 PHE A N 1
ATOM 795 C CA . PHE A 1 100 ? 11.273 13.371 13.819 1.00 95.62 100 PHE A CA 1
ATOM 796 C C . PHE A 1 100 ? 12.605 13.939 14.329 1.00 95.62 100 PHE A C 1
ATOM 798 O O . PHE A 1 100 ? 12.882 13.910 15.524 1.00 95.62 100 PHE A O 1
ATOM 805 N N . SER A 1 101 ? 13.446 14.439 13.417 1.00 95.38 101 SER A N 1
ATOM 806 C CA . SER A 1 101 ? 14.766 14.997 13.753 1.00 95.38 101 SER A CA 1
ATOM 807 C C . SER A 1 101 ? 14.702 16.161 14.738 1.00 95.38 101 SER A C 1
ATOM 809 O O . SER A 1 101 ? 15.654 16.393 15.477 1.00 95.38 101 SER A O 1
ATOM 811 N N . ASP A 1 102 ? 13.581 16.880 14.736 1.00 94.81 102 ASP A N 1
ATOM 812 C CA . ASP A 1 102 ? 13.382 18.086 15.534 1.00 94.81 102 ASP A CA 1
ATOM 813 C C . ASP A 1 102 ? 12.885 17.767 16.958 1.00 94.81 102 ASP A C 1
ATOM 815 O O . ASP A 1 102 ? 12.951 18.625 17.836 1.00 94.81 102 ASP A O 1
ATOM 819 N N . ASP A 1 103 ? 12.422 16.534 17.205 1.00 94.81 103 ASP A N 1
ATOM 820 C CA . ASP A 1 103 ? 11.964 16.059 18.515 1.00 94.81 103 ASP A CA 1
ATOM 821 C C . ASP A 1 103 ? 12.459 14.627 18.784 1.00 94.81 103 ASP A C 1
ATOM 823 O O . ASP A 1 103 ? 11.782 13.621 18.540 1.00 94.81 103 ASP A O 1
ATOM 827 N N . GLU A 1 104 ? 13.675 14.539 19.326 1.00 93.69 104 GLU A N 1
ATOM 828 C CA . GLU A 1 104 ? 14.328 13.271 19.664 1.00 93.69 104 GLU A CA 1
ATOM 829 C C . GLU A 1 104 ? 13.561 12.471 20.737 1.00 93.69 104 GLU A C 1
ATOM 831 O O . GLU A 1 104 ? 13.593 11.233 20.742 1.00 93.69 104 GLU A O 1
ATOM 836 N N . ASN A 1 105 ? 12.820 13.153 21.619 1.00 93.12 105 ASN A N 1
ATOM 837 C CA . ASN A 1 105 ? 12.007 12.502 22.643 1.00 93.12 105 ASN A CA 1
ATOM 838 C C . ASN A 1 105 ? 10.800 11.807 22.011 1.00 93.12 105 ASN A C 1
ATOM 840 O O . ASN A 1 105 ? 10.538 10.640 22.314 1.00 93.12 105 ASN A O 1
ATOM 844 N N . LEU A 1 106 ? 10.087 12.487 21.110 1.00 94.06 106 LEU A N 1
ATOM 845 C CA . LEU A 1 106 ? 8.989 11.895 20.346 1.00 94.06 106 LEU A CA 1
ATOM 846 C C . LEU A 1 106 ? 9.487 10.738 19.473 1.00 94.06 106 LEU A C 1
ATOM 848 O O . LEU A 1 106 ? 8.889 9.660 19.494 1.00 94.06 106 LEU A O 1
ATOM 852 N N . ALA A 1 107 ? 10.618 10.910 18.779 1.00 96.06 107 ALA A N 1
ATOM 853 C CA . ALA A 1 107 ? 11.234 9.843 17.990 1.00 96.06 107 ALA A CA 1
ATOM 854 C C . ALA A 1 107 ? 11.500 8.592 18.847 1.00 96.06 107 ALA A C 1
ATOM 856 O O . ALA A 1 107 ? 11.130 7.474 18.475 1.00 96.06 107 ALA A O 1
ATOM 857 N N . SER A 1 108 ? 12.091 8.783 20.030 1.00 95.12 108 SER A N 1
ATOM 858 C CA . SER A 1 108 ? 12.398 7.704 20.974 1.00 95.12 108 SER A CA 1
ATOM 859 C C . SER A 1 108 ? 11.136 7.026 21.518 1.00 95.12 108 SER A C 1
ATOM 861 O O . SER A 1 108 ? 11.090 5.794 21.597 1.00 95.12 108 SER A O 1
ATOM 863 N N . LYS A 1 109 ? 10.085 7.797 21.830 1.00 93.94 109 LYS A N 1
ATOM 864 C CA . LYS A 1 109 ? 8.775 7.268 22.249 1.00 93.94 109 LYS A CA 1
ATOM 865 C C . LYS A 1 109 ? 8.138 6.406 21.161 1.00 93.94 109 LYS A C 1
ATOM 867 O O . LYS A 1 109 ? 7.736 5.281 21.449 1.00 93.94 109 LYS A O 1
ATOM 872 N N . ILE A 1 110 ? 8.101 6.883 19.915 1.00 94.50 110 ILE A N 1
ATOM 873 C CA . ILE A 1 110 ? 7.539 6.142 18.774 1.00 94.50 110 ILE A CA 1
ATOM 874 C C . ILE A 1 110 ? 8.298 4.831 18.559 1.00 94.50 110 ILE A C 1
ATOM 876 O O . ILE A 1 110 ? 7.684 3.770 18.442 1.00 94.50 110 ILE A O 1
ATOM 880 N N . ILE A 1 111 ? 9.633 4.875 18.560 1.00 95.69 111 ILE A N 1
ATOM 881 C CA . ILE A 1 111 ? 10.468 3.677 18.399 1.00 95.69 111 ILE A CA 1
ATOM 882 C C . ILE A 1 111 ? 10.195 2.667 19.520 1.00 95.69 111 ILE A C 1
ATOM 884 O O . ILE A 1 111 ? 10.025 1.477 19.248 1.00 95.69 111 ILE A O 1
ATOM 888 N N . SER A 1 112 ? 10.123 3.130 20.772 1.00 94.19 112 SER A N 1
ATOM 889 C CA . SER A 1 112 ? 9.805 2.286 21.930 1.00 94.19 112 SER A CA 1
ATOM 890 C C . SER A 1 112 ? 8.417 1.646 21.809 1.00 94.19 112 SER A C 1
ATOM 892 O O . SER A 1 112 ? 8.255 0.436 22.006 1.00 94.19 112 SER A O 1
ATOM 894 N N . HIS A 1 113 ? 7.421 2.431 21.392 1.00 92.88 113 HIS A N 1
ATOM 895 C CA . HIS A 1 113 ? 6.059 1.958 21.171 1.00 92.88 113 HIS A CA 1
ATOM 896 C C . HIS A 1 113 ? 6.007 0.865 20.094 1.00 92.88 113 HIS A C 1
ATOM 898 O O . HIS A 1 113 ? 5.442 -0.210 20.314 1.00 92.88 113 HIS A O 1
ATOM 904 N N . ILE A 1 114 ? 6.662 1.093 18.951 1.00 94.06 114 ILE A N 1
ATOM 905 C CA . ILE A 1 114 ? 6.735 0.123 17.852 1.00 94.06 114 ILE A CA 1
ATOM 906 C C . ILE A 1 114 ? 7.408 -1.169 18.316 1.00 94.06 114 ILE A C 1
ATOM 908 O O . ILE A 1 114 ? 6.882 -2.245 18.048 1.00 94.06 114 ILE A O 1
ATOM 912 N N . LYS A 1 115 ? 8.522 -1.092 19.056 1.00 93.88 115 LYS A N 1
ATOM 913 C CA . LYS A 1 115 ? 9.220 -2.276 19.594 1.00 93.88 115 LYS A CA 1
ATOM 914 C C . LYS A 1 115 ? 8.379 -3.070 20.596 1.00 93.88 115 LYS A C 1
ATOM 916 O O . LYS A 1 115 ? 8.515 -4.287 20.678 1.00 93.88 115 LYS A O 1
ATOM 921 N N . THR A 1 116 ? 7.495 -2.402 21.335 1.00 92.19 116 THR A N 1
ATOM 922 C CA . THR A 1 116 ? 6.617 -3.046 22.323 1.00 92.19 116 THR A CA 1
ATOM 923 C C . THR A 1 116 ? 5.485 -3.847 21.661 1.00 92.19 116 THR A C 1
ATOM 925 O O . THR A 1 116 ? 4.958 -4.795 22.252 1.00 92.19 116 THR A O 1
ATOM 928 N N . SER A 1 117 ? 5.114 -3.511 20.421 1.00 90.62 117 SER A N 1
ATOM 929 C CA . SER A 1 117 ? 4.088 -4.218 19.654 1.00 90.62 117 SER A CA 1
ATOM 930 C C . SER A 1 117 ? 4.705 -5.065 18.544 1.00 90.62 117 SER A C 1
ATOM 932 O O . SER A 1 117 ? 5.134 -4.548 17.515 1.00 90.62 117 SER A O 1
ATOM 934 N N . LYS A 1 118 ? 4.674 -6.396 18.705 1.00 92.00 118 LYS A N 1
ATOM 935 C CA . LYS A 1 118 ? 5.198 -7.341 17.699 1.00 92.00 118 LYS A CA 1
ATOM 936 C C . LYS A 1 118 ? 4.634 -7.079 16.298 1.00 92.00 118 LYS A C 1
ATOM 938 O O . LYS A 1 118 ? 5.380 -7.103 15.329 1.00 92.00 118 LYS A O 1
ATOM 943 N N . ILE A 1 119 ? 3.336 -6.790 16.197 1.00 91.00 119 ILE A N 1
ATOM 944 C CA . ILE A 1 119 ? 2.668 -6.538 14.913 1.00 91.00 119 ILE A CA 1
ATOM 945 C C . ILE A 1 119 ? 3.202 -5.262 14.267 1.00 91.00 119 ILE A C 1
ATOM 947 O O . ILE A 1 119 ? 3.579 -5.295 13.102 1.00 91.00 119 ILE A O 1
ATOM 951 N N . LEU A 1 120 ? 3.291 -4.157 15.014 1.00 92.38 120 LEU A N 1
ATOM 952 C CA . LEU A 1 120 ? 3.815 -2.901 14.466 1.00 92.38 120 LEU A CA 1
ATOM 953 C C . LEU A 1 120 ? 5.275 -3.050 14.058 1.00 92.38 120 LEU A C 1
ATOM 955 O O . LEU A 1 120 ? 5.665 -2.592 12.988 1.00 92.38 120 LEU A O 1
ATOM 959 N N . HIS A 1 121 ? 6.065 -3.737 14.880 1.00 94.44 121 HIS A N 1
ATOM 960 C CA . HIS A 1 121 ? 7.467 -3.997 14.600 1.00 94.44 121 HIS A CA 1
ATOM 961 C C . HIS A 1 121 ? 7.683 -4.832 13.325 1.00 94.44 121 HIS A C 1
ATOM 963 O O . HIS A 1 121 ? 8.593 -4.528 12.548 1.00 94.44 121 HIS A O 1
ATOM 969 N N . ILE A 1 122 ? 6.851 -5.856 13.096 1.00 93.94 122 ILE A N 1
ATOM 970 C CA . ILE A 1 122 ? 6.868 -6.675 11.873 1.00 93.94 122 ILE A CA 1
ATOM 971 C C . ILE A 1 122 ? 6.422 -5.836 10.672 1.00 93.94 122 ILE A C 1
ATOM 973 O O . ILE A 1 122 ? 7.126 -5.786 9.668 1.00 93.94 122 ILE A O 1
ATOM 977 N N . MET A 1 123 ? 5.302 -5.120 10.788 1.00 93.12 123 MET A N 1
ATOM 978 C CA . MET A 1 123 ? 4.747 -4.313 9.697 1.00 93.12 123 MET A CA 1
ATOM 979 C C . MET A 1 123 ? 5.695 -3.183 9.269 1.00 93.12 123 MET A C 1
ATOM 981 O O . MET A 1 123 ? 5.813 -2.908 8.079 1.00 93.12 123 MET A O 1
ATOM 985 N N . CYS A 1 124 ? 6.451 -2.589 10.202 1.00 95.62 124 CYS A N 1
ATOM 986 C CA . CYS A 1 124 ? 7.487 -1.586 9.912 1.00 95.62 124 CYS A CA 1
ATOM 987 C C . CYS A 1 124 ? 8.678 -2.134 9.103 1.00 95.62 124 CYS A C 1
ATOM 989 O O . CYS A 1 124 ? 9.568 -1.377 8.729 1.00 95.62 124 CYS A O 1
ATOM 991 N N . HIS A 1 125 ? 8.728 -3.434 8.800 1.00 95.50 125 HIS A N 1
ATOM 992 C CA . HIS A 1 125 ? 9.613 -3.927 7.746 1.00 95.50 125 HIS A CA 1
ATOM 993 C C . HIS A 1 125 ? 9.270 -3.300 6.384 1.00 95.50 125 HIS A C 1
ATOM 995 O O . HIS A 1 125 ? 10.163 -3.050 5.579 1.00 95.50 125 HIS A O 1
ATOM 1001 N N . ILE A 1 126 ? 7.995 -2.985 6.140 1.00 92.31 126 ILE A N 1
ATOM 1002 C CA . ILE A 1 126 ? 7.511 -2.367 4.906 1.00 92.31 126 ILE A CA 1
ATOM 1003 C C . ILE A 1 126 ? 7.610 -0.835 5.044 1.00 92.31 126 ILE A C 1
ATOM 1005 O O . ILE A 1 126 ? 6.910 -0.259 5.881 1.00 92.31 126 ILE A O 1
ATOM 1009 N N . PRO A 1 127 ? 8.410 -0.130 4.218 1.00 92.38 127 PRO A N 1
ATOM 1010 C CA . PRO A 1 127 ? 8.629 1.315 4.365 1.00 92.38 127 PRO A CA 1
ATOM 1011 C C . PRO A 1 127 ? 7.357 2.175 4.339 1.00 92.38 127 PRO A C 1
ATOM 1013 O O . PRO A 1 127 ? 7.256 3.149 5.084 1.00 92.38 127 PRO A O 1
ATOM 1016 N N . VAL A 1 128 ? 6.361 1.799 3.527 1.00 88.94 128 VAL A N 1
ATOM 1017 C CA . VAL A 1 128 ? 5.052 2.479 3.491 1.00 88.94 128 VAL A CA 1
ATOM 1018 C C . VAL A 1 128 ? 4.370 2.429 4.859 1.00 88.94 128 VAL A C 1
ATOM 1020 O O . VAL A 1 128 ? 3.779 3.416 5.291 1.00 88.94 128 VAL A O 1
ATOM 1023 N N . PHE A 1 129 ? 4.486 1.315 5.584 1.00 92.75 129 PHE A N 1
ATOM 1024 C CA . PHE A 1 129 ? 3.902 1.207 6.915 1.00 92.75 129 PHE A CA 1
ATOM 1025 C C . PHE A 1 129 ? 4.635 2.079 7.939 1.00 92.75 129 PHE A C 1
ATOM 1027 O O . PHE A 1 129 ? 3.982 2.677 8.790 1.00 92.75 129 PHE A O 1
ATOM 1034 N N . CYS A 1 130 ? 5.961 2.233 7.838 1.00 95.06 130 CYS A N 1
ATOM 1035 C CA . CYS A 1 130 ? 6.682 3.203 8.670 1.00 95.06 130 CYS A CA 1
ATOM 1036 C C . CYS A 1 130 ? 6.151 4.625 8.471 1.00 95.06 130 CYS A C 1
ATOM 1038 O O . CYS A 1 130 ? 6.009 5.370 9.438 1.00 95.06 130 CYS A O 1
ATOM 1040 N N . TRP A 1 131 ? 5.816 4.987 7.232 1.00 91.50 131 TRP A N 1
ATOM 1041 C CA . TRP A 1 131 ? 5.204 6.275 6.929 1.00 91.50 131 TRP A CA 1
ATOM 1042 C C . TRP A 1 131 ? 3.796 6.411 7.524 1.00 91.50 131 TRP A C 1
ATOM 1044 O O . TRP A 1 131 ? 3.519 7.424 8.168 1.00 91.50 131 TRP A O 1
ATOM 1054 N N . ILE A 1 132 ? 2.936 5.394 7.405 1.00 91.06 132 ILE A N 1
ATOM 1055 C CA . ILE A 1 132 ? 1.612 5.373 8.059 1.00 91.06 132 ILE A CA 1
ATOM 1056 C C . ILE A 1 132 ? 1.766 5.548 9.577 1.00 91.06 132 ILE A C 1
ATOM 1058 O O . ILE A 1 132 ? 1.191 6.463 10.166 1.00 91.06 132 ILE A O 1
ATOM 1062 N N . ALA A 1 133 ? 2.598 4.710 10.202 1.00 93.50 133 ALA A N 1
ATOM 1063 C CA . ALA A 1 133 ? 2.839 4.728 11.639 1.00 93.50 133 ALA A CA 1
ATOM 1064 C C . ALA A 1 133 ? 3.420 6.066 12.109 1.00 93.50 133 ALA A C 1
ATOM 1066 O O . ALA A 1 133 ? 3.020 6.555 13.157 1.00 93.50 133 ALA A O 1
ATOM 1067 N N . ALA A 1 134 ? 4.315 6.689 11.338 1.00 92.81 134 ALA A N 1
ATOM 1068 C CA . ALA A 1 134 ? 4.851 8.002 11.675 1.00 92.81 134 ALA A CA 1
ATOM 1069 C C . ALA A 1 134 ? 3.762 9.080 11.683 1.00 92.81 134 ALA A C 1
ATOM 1071 O O . ALA A 1 134 ? 3.697 9.855 12.630 1.00 92.81 134 ALA A O 1
ATOM 1072 N N . ASN A 1 135 ? 2.894 9.134 10.668 1.00 88.19 135 ASN A N 1
ATOM 1073 C CA . ASN A 1 135 ? 1.830 10.143 10.640 1.00 88.19 135 ASN A CA 1
ATOM 1074 C C . ASN A 1 135 ? 0.870 9.987 11.827 1.00 88.19 135 ASN A C 1
ATOM 1076 O O . ASN A 1 135 ? 0.507 10.981 12.441 1.00 88.19 135 ASN A O 1
ATOM 1080 N N . VAL A 1 136 ? 0.523 8.750 12.189 1.00 89.88 136 VAL A N 1
ATOM 1081 C CA . VAL A 1 136 ? -0.432 8.483 13.274 1.00 89.88 136 VAL A CA 1
ATOM 1082 C C . VAL A 1 136 ? 0.202 8.615 14.656 1.00 89.88 136 VAL A C 1
ATOM 1084 O O . VAL A 1 136 ? -0.287 9.362 15.497 1.00 89.88 136 VAL A O 1
ATOM 1087 N N . LEU A 1 137 ? 1.296 7.896 14.916 1.00 91.75 137 LEU A N 1
ATOM 1088 C CA . LEU A 1 137 ? 1.933 7.883 16.235 1.00 91.75 137 LEU A CA 1
ATOM 1089 C C . LEU A 1 137 ? 2.615 9.215 16.552 1.00 91.75 137 LEU A C 1
ATOM 1091 O O . LEU A 1 137 ? 2.714 9.567 17.723 1.00 91.75 137 LEU A O 1
ATOM 1095 N N . GLY A 1 138 ? 3.058 9.953 15.529 1.00 89.56 138 GLY A N 1
ATOM 1096 C CA . GLY A 1 138 ? 3.568 11.311 15.690 1.00 89.56 138 GLY A CA 1
ATOM 1097 C C . GLY A 1 138 ? 2.523 12.247 16.282 1.00 89.56 138 GLY A C 1
ATOM 1098 O O . GLY A 1 138 ? 2.835 12.983 17.207 1.00 89.56 138 GLY A O 1
ATOM 1099 N N . GLU A 1 139 ? 1.280 12.177 15.808 1.00 84.19 139 GLU A N 1
ATOM 1100 C CA . GLU A 1 139 ? 0.169 12.958 16.360 1.00 84.19 139 GLU A CA 1
ATOM 1101 C C . GLU A 1 139 ? -0.229 12.435 17.751 1.00 84.19 139 GLU A C 1
ATOM 1103 O O . GLU A 1 139 ? -0.197 13.178 18.728 1.00 84.19 139 GLU A O 1
ATOM 1108 N N . MET A 1 140 ? -0.490 11.128 17.875 1.00 85.50 140 MET A N 1
ATOM 1109 C CA . MET A 1 140 ? -0.977 10.531 19.126 1.00 85.50 140 MET A CA 1
ATOM 1110 C C . MET A 1 140 ? -0.013 10.713 20.305 1.00 85.50 140 MET A C 1
ATOM 1112 O O . MET A 1 140 ? -0.421 11.137 21.382 1.00 85.50 140 MET A O 1
ATOM 1116 N N . LEU A 1 141 ? 1.268 10.379 20.128 1.00 85.88 141 LEU A N 1
ATOM 1117 C CA . LEU A 1 141 ? 2.238 10.359 21.231 1.00 85.88 141 LEU A CA 1
ATOM 1118 C C . LEU A 1 141 ? 2.816 11.743 21.560 1.00 85.88 141 LEU A C 1
ATOM 1120 O O . LEU A 1 141 ? 3.554 11.876 22.543 1.00 85.88 141 LEU A O 1
ATOM 1124 N N . SER A 1 142 ? 2.482 12.759 20.759 1.00 80.19 142 SER A N 1
ATOM 1125 C CA . SER A 1 142 ? 2.767 14.161 21.079 1.00 80.19 142 SER A CA 1
ATOM 1126 C C . SER A 1 142 ? 1.816 14.704 22.145 1.00 80.19 142 SER A C 1
ATOM 1128 O O . SER A 1 142 ? 2.222 15.540 22.948 1.00 80.19 142 SER A O 1
ATOM 1130 N N . GLU A 1 143 ? 0.570 14.223 22.178 1.00 68.62 143 GLU A N 1
ATOM 1131 C CA . GLU A 1 143 ? -0.477 14.764 23.049 1.00 68.62 143 GLU A CA 1
ATOM 1132 C C . GLU A 1 143 ? -0.555 14.049 24.403 1.00 68.62 143 GLU A C 1
ATOM 1134 O O . GLU A 1 143 ? -0.713 14.725 25.416 1.00 68.62 143 GLU A O 1
ATOM 1139 N N . ASN A 1 144 ? -0.411 12.716 24.451 1.00 69.25 144 ASN A N 1
ATOM 1140 C CA . ASN A 1 144 ? -0.326 11.912 25.680 1.00 69.25 144 ASN A CA 1
ATOM 1141 C C . ASN A 1 144 ? 0.286 10.523 25.407 1.00 69.25 144 ASN A C 1
ATOM 1143 O O . ASN A 1 144 ? 0.338 10.062 24.268 1.00 69.25 144 ASN A O 1
ATOM 1147 N N . ASP A 1 145 ? 0.733 9.820 26.456 1.00 65.88 145 ASP A N 1
ATOM 1148 C CA . ASP A 1 145 ? 1.117 8.408 26.326 1.00 65.88 145 ASP A CA 1
ATOM 1149 C C . ASP A 1 145 ? -0.144 7.546 26.207 1.00 65.88 145 ASP A C 1
ATOM 1151 O O . ASP A 1 145 ? -0.820 7.225 27.188 1.00 65.88 145 ASP A O 1
ATOM 1155 N N . HIS A 1 146 ? -0.496 7.216 24.970 1.00 66.75 146 HIS A N 1
ATOM 1156 C CA . HIS A 1 146 ? -1.498 6.209 24.688 1.00 66.75 146 HIS A CA 1
ATOM 1157 C C . HIS A 1 146 ? -0.811 4.848 24.820 1.00 66.75 146 HIS A C 1
ATOM 1159 O O . HIS A 1 146 ? 0.203 4.593 24.167 1.00 66.75 146 HIS A O 1
ATOM 1165 N N . GLY A 1 147 ? -1.357 3.971 25.670 1.00 77.50 147 GLY A N 1
ATOM 1166 C CA . GLY A 1 147 ? -0.908 2.580 25.775 1.00 77.50 147 GLY A CA 1
ATOM 1167 C C . GLY A 1 147 ? -0.946 1.853 24.420 1.00 77.50 147 GLY A C 1
ATOM 1168 O O . GLY A 1 147 ? -1.189 2.450 23.379 1.00 77.50 147 GLY A O 1
ATOM 1169 N N . LYS A 1 148 ? -0.712 0.537 24.397 1.00 81.56 148 LYS A N 1
ATOM 1170 C CA . LYS A 1 148 ? -0.621 -0.233 23.137 1.00 81.56 148 LYS A CA 1
ATOM 1171 C C . LYS A 1 148 ? -1.762 0.097 22.161 1.00 81.56 148 LYS A C 1
ATOM 1173 O O . LYS A 1 148 ? -2.916 -0.194 22.459 1.00 81.56 148 LYS A O 1
ATOM 1178 N N . VAL A 1 149 ? -1.413 0.626 20.987 1.00 86.06 149 VAL A N 1
ATOM 1179 C CA . VAL A 1 149 ? -2.387 0.978 19.946 1.00 86.06 149 VAL A CA 1
ATOM 1180 C C . VAL A 1 149 ? -2.604 -0.230 19.021 1.00 86.06 149 VAL A C 1
ATOM 1182 O O . VAL A 1 149 ? -1.636 -0.732 18.432 1.00 86.06 149 VAL A O 1
ATOM 1185 N N . PRO A 1 150 ? -3.840 -0.746 18.882 1.00 89.31 150 PRO A N 1
ATOM 1186 C CA . PRO A 1 150 ? -4.152 -1.819 17.943 1.00 89.31 150 PRO A CA 1
ATOM 1187 C C . PRO A 1 150 ? -3.880 -1.414 16.489 1.00 89.31 150 PRO A C 1
ATOM 1189 O O . PRO A 1 150 ? -4.071 -0.265 16.104 1.00 89.31 150 PRO A O 1
ATOM 1192 N N . LEU A 1 151 ? -3.512 -2.381 15.642 1.00 91.75 151 LEU A N 1
ATOM 1193 C CA . LEU A 1 151 ? -3.249 -2.131 14.217 1.00 91.75 151 LEU A CA 1
ATOM 1194 C C . LEU A 1 151 ? -4.435 -1.443 13.525 1.00 91.75 151 LEU A C 1
ATOM 1196 O O . LEU A 1 151 ? -4.247 -0.457 12.825 1.00 91.75 151 LEU A O 1
ATOM 1200 N N . THR A 1 152 ? -5.652 -1.935 13.751 1.00 93.38 152 THR A N 1
ATOM 1201 C CA . THR A 1 152 ? -6.865 -1.355 13.164 1.00 93.38 152 THR A CA 1
ATOM 1202 C C . THR A 1 152 ? -7.075 0.092 13.597 1.00 93.38 152 THR A C 1
ATOM 1204 O O . THR A 1 152 ? -7.421 0.921 12.765 1.00 93.38 152 THR A O 1
ATOM 1207 N N . GLU A 1 153 ? -6.788 0.424 14.860 1.00 91.75 153 GLU A N 1
ATOM 1208 C CA . GLU A 1 153 ? -6.868 1.804 15.348 1.00 91.75 153 GLU A CA 1
ATOM 1209 C C . GLU A 1 153 ? -5.887 2.720 14.603 1.00 91.75 153 GLU A C 1
ATOM 1211 O O . GLU A 1 153 ? -6.259 3.832 14.230 1.00 91.75 153 GLU A O 1
ATOM 1216 N N . ILE A 1 154 ? -4.667 2.244 14.307 1.00 92.25 154 ILE A N 1
ATOM 1217 C CA . ILE A 1 154 ? -3.701 3.005 13.499 1.00 92.25 154 ILE A CA 1
ATOM 1218 C C . ILE A 1 154 ? -4.280 3.330 12.123 1.00 92.25 154 ILE A C 1
ATOM 1220 O O . ILE A 1 154 ? -4.178 4.469 11.684 1.00 92.25 154 ILE A O 1
ATOM 1224 N N . TYR A 1 155 ? -4.911 2.370 11.447 1.00 92.56 155 TYR A N 1
ATOM 1225 C CA . TYR A 1 155 ? -5.488 2.612 10.121 1.00 92.56 155 TYR A CA 1
ATOM 1226 C C . TYR A 1 155 ? -6.713 3.533 10.156 1.00 92.56 155 TYR A C 1
ATOM 1228 O O . TYR A 1 155 ? -6.851 4.389 9.283 1.00 92.56 155 TYR A O 1
ATOM 1236 N N . ILE A 1 156 ? -7.564 3.415 11.181 1.00 90.94 156 ILE A N 1
ATOM 1237 C CA . ILE A 1 156 ? -8.697 4.327 11.389 1.00 90.94 156 ILE A CA 1
ATOM 1238 C C . ILE A 1 156 ? -8.188 5.755 11.569 1.00 90.94 156 ILE A C 1
ATOM 1240 O O . ILE A 1 156 ? -8.621 6.667 10.868 1.00 90.94 156 ILE A O 1
ATOM 1244 N N . ARG A 1 157 ? -7.219 5.953 12.466 1.00 88.75 157 ARG A N 1
ATOM 1245 C CA . ARG A 1 157 ? -6.628 7.272 12.704 1.00 88.75 157 ARG A CA 1
ATOM 1246 C C . ARG A 1 157 ? -5.901 7.793 11.476 1.00 88.75 157 ARG A C 1
ATOM 1248 O O . ARG A 1 157 ? -6.056 8.957 11.151 1.00 88.75 157 ARG A O 1
ATOM 1255 N N . PHE A 1 158 ? -5.192 6.935 10.747 1.00 88.81 158 PHE A N 1
ATOM 1256 C CA . PHE A 1 158 ? -4.546 7.308 9.493 1.00 88.81 158 PHE A CA 1
ATOM 1257 C C . PHE A 1 158 ? -5.550 7.848 8.464 1.00 88.81 158 PHE A C 1
ATOM 1259 O O . PHE A 1 158 ? -5.307 8.893 7.863 1.00 88.81 158 PHE A O 1
ATOM 1266 N N . LEU A 1 159 ? -6.696 7.180 8.298 1.00 87.88 159 LEU A N 1
ATOM 1267 C CA . LEU A 1 159 ? -7.783 7.644 7.433 1.00 87.88 159 LEU A CA 1
ATOM 1268 C C . LEU A 1 159 ? -8.320 9.016 7.872 1.00 87.88 159 LEU A C 1
ATOM 1270 O O . LEU A 1 159 ? -8.488 9.906 7.034 1.00 87.88 159 LEU A O 1
ATOM 1274 N N . LEU A 1 160 ? -8.546 9.206 9.174 1.00 84.62 160 LEU A N 1
ATOM 1275 C CA . LEU A 1 160 ? -8.997 10.485 9.730 1.00 84.62 160 LEU A CA 1
ATOM 1276 C C . LEU A 1 160 ? -7.954 11.593 9.509 1.00 84.62 160 LEU A C 1
ATOM 1278 O O . LEU A 1 160 ? -8.295 12.650 8.984 1.00 84.62 160 LEU A O 1
ATOM 1282 N N . THR A 1 161 ? -6.676 11.340 9.812 1.00 81.44 161 THR A N 1
ATOM 1283 C CA . THR A 1 161 ? -5.571 12.288 9.596 1.00 81.44 161 THR A CA 1
ATOM 1284 C C . THR A 1 161 ? -5.481 12.699 8.124 1.00 81.44 161 THR A C 1
ATOM 1286 O O . THR A 1 161 ? -5.416 13.893 7.832 1.00 81.44 161 THR A O 1
ATOM 1289 N N . LEU A 1 162 ? -5.549 11.755 7.176 1.00 79.88 162 LEU A N 1
ATOM 1290 C CA . LEU A 1 162 ? -5.533 12.079 5.743 1.00 79.88 162 LEU A CA 1
ATOM 1291 C C . LEU A 1 162 ? -6.730 12.934 5.320 1.00 79.88 162 LEU A C 1
ATOM 1293 O O . LEU A 1 162 ? -6.568 13.899 4.567 1.00 79.88 162 LEU A O 1
ATOM 1297 N N . THR A 1 163 ? -7.921 12.610 5.819 1.00 79.19 163 THR A N 1
ATOM 1298 C CA . THR A 1 163 ? -9.137 13.358 5.483 1.00 79.19 163 THR A CA 1
ATOM 1299 C C . THR A 1 163 ? -9.084 14.777 6.048 1.00 79.19 163 THR A C 1
ATOM 1301 O O . THR A 1 163 ? -9.378 15.741 5.343 1.00 79.19 163 THR A O 1
ATOM 1304 N N . ASN A 1 164 ? -8.574 14.938 7.268 1.00 76.50 164 ASN A N 1
ATOM 1305 C CA . ASN A 1 164 ? -8.343 16.244 7.882 1.00 76.50 164 ASN A CA 1
ATOM 1306 C C . ASN A 1 164 ? -7.305 17.077 7.131 1.00 76.50 164 ASN A C 1
ATOM 1308 O O . ASN A 1 164 ? -7.494 18.277 6.929 1.00 76.50 164 ASN A O 1
ATOM 1312 N N . MET A 1 165 ? -6.206 16.456 6.696 1.00 75.00 165 MET A N 1
ATOM 1313 C CA . MET A 1 165 ? -5.184 17.129 5.894 1.00 75.00 165 MET A CA 1
ATOM 1314 C C . MET A 1 165 ? -5.756 17.641 4.568 1.00 75.00 165 MET A C 1
ATOM 1316 O O . MET A 1 165 ? -5.458 18.772 4.176 1.00 75.00 165 MET A O 1
ATOM 1320 N N . LYS A 1 166 ? -6.610 16.849 3.901 1.00 74.62 166 LYS A N 1
ATOM 1321 C CA . LYS A 1 166 ? -7.365 17.295 2.720 1.00 74.62 166 LYS A CA 1
ATOM 1322 C C . LYS A 1 166 ? -8.216 18.514 3.068 1.00 74.62 166 LYS A C 1
ATOM 1324 O O . LYS A 1 166 ? -8.102 19.560 2.436 1.00 74.62 166 LYS A O 1
ATOM 1329 N N . ASN A 1 167 ? -9.036 18.382 4.097 1.00 71.88 167 ASN A N 1
ATOM 1330 C CA . ASN A 1 167 ? -10.027 19.367 4.494 1.00 71.88 167 ASN A CA 1
ATOM 1331 C C . ASN A 1 167 ? -9.381 20.737 4.822 1.00 71.88 167 ASN A C 1
ATOM 1333 O O . ASN A 1 167 ? -9.805 21.754 4.263 1.00 71.88 167 ASN A O 1
ATOM 1337 N N . LYS A 1 168 ? -8.248 20.754 5.543 1.00 71.75 168 LYS A N 1
ATOM 1338 C CA . LYS A 1 168 ? -7.437 21.967 5.785 1.00 71.75 168 LYS A CA 1
ATOM 1339 C C . LYS A 1 168 ? -6.901 22.614 4.503 1.00 71.75 168 LYS A C 1
ATOM 1341 O O . LYS A 1 168 ? -6.907 23.838 4.382 1.00 71.75 168 LYS A O 1
ATOM 1346 N N . LYS A 1 169 ? -6.433 21.813 3.539 1.00 69.75 169 LYS A N 1
ATOM 1347 C CA . LYS A 1 169 ? -5.842 22.307 2.282 1.00 69.75 169 LYS A CA 1
ATOM 1348 C C . LYS A 1 169 ? -6.863 23.020 1.383 1.00 69.75 169 LYS A C 1
ATOM 1350 O O . LYS A 1 169 ? -6.479 23.948 0.676 1.00 69.75 169 LYS A O 1
ATOM 1355 N N . TYR A 1 170 ? -8.129 22.594 1.397 1.00 63.88 170 TYR A N 1
ATOM 1356 C CA . TYR A 1 170 ? -9.169 23.098 0.485 1.00 63.88 170 TYR A CA 1
ATOM 1357 C C . TYR A 1 170 ? -10.102 24.145 1.097 1.00 63.88 170 TYR A C 1
ATOM 1359 O O . TYR A 1 170 ? -10.574 25.019 0.373 1.00 63.88 170 TYR A O 1
ATOM 1367 N N . HIS A 1 171 ? -10.356 24.089 2.407 1.00 61.81 171 HIS A N 1
ATOM 1368 C CA . HIS A 1 171 ? -11.350 24.950 3.061 1.00 61.81 171 HIS A CA 1
ATOM 1369 C C . HIS A 1 171 ? -10.756 25.943 4.079 1.00 61.81 171 HIS A C 1
ATOM 1371 O O . HIS A 1 171 ? -11.492 26.769 4.619 1.00 61.81 171 HIS A O 1
ATOM 1377 N N . GLY A 1 172 ? -9.435 25.921 4.307 1.00 58.75 172 GLY A N 1
ATOM 1378 C CA . GLY A 1 172 ? -8.755 26.787 5.279 1.00 58.75 172 GLY A CA 1
ATOM 1379 C C . GLY A 1 172 ? -8.952 26.347 6.738 1.00 58.75 172 GLY A C 1
ATOM 1380 O O . GLY A 1 172 ? -9.553 25.315 7.014 1.00 58.75 172 GLY A O 1
ATOM 1381 N N . GLU A 1 173 ? -8.431 27.128 7.692 1.00 57.03 173 GLU A N 1
ATOM 1382 C CA . GLU A 1 173 ? -8.417 26.793 9.135 1.00 57.03 173 GLU A CA 1
ATOM 1383 C C . GLU A 1 173 ? -9.798 26.843 9.827 1.00 57.03 173 GLU A C 1
ATOM 1385 O O . GLU A 1 173 ? -9.923 26.448 10.983 1.00 57.03 173 GLU A O 1
ATOM 1390 N N . ASN A 1 174 ? -10.852 27.289 9.134 1.00 52.25 174 ASN A N 1
ATOM 1391 C CA . ASN A 1 174 ? -12.198 27.462 9.693 1.00 52.25 174 ASN A CA 1
ATOM 1392 C C . ASN A 1 174 ? -13.060 26.195 9.554 1.00 52.25 174 ASN A C 1
ATOM 1394 O O . ASN A 1 174 ? -14.142 26.240 8.965 1.00 52.25 174 ASN A O 1
ATOM 1398 N N . GLN A 1 175 ? -12.586 25.063 10.071 1.00 53.41 175 GLN A N 1
ATOM 1399 C CA . GLN A 1 175 ? -13.310 23.792 9.999 1.00 53.41 175 GLN A CA 1
ATOM 1400 C C . GLN A 1 175 ? -13.763 23.249 11.361 1.00 53.41 175 GLN A C 1
ATOM 1402 O O . GLN A 1 175 ? -13.145 23.558 12.382 1.00 53.41 175 GLN A O 1
ATOM 1407 N N . PRO A 1 176 ? -14.863 22.462 11.379 1.00 52.09 176 PRO A N 1
ATOM 1408 C CA . PRO A 1 176 ? -15.367 21.796 12.581 1.00 52.09 176 PRO A CA 1
ATOM 1409 C C . PRO A 1 176 ? -14.332 20.805 13.145 1.00 52.09 176 PRO A C 1
ATOM 1411 O O . PRO A 1 176 ? -13.346 20.509 12.476 1.00 52.09 176 PRO A O 1
ATOM 1414 N N . ASP A 1 177 ? -14.551 20.332 14.385 1.00 56.16 177 ASP A N 1
ATOM 1415 C CA . ASP A 1 177 ? -13.665 19.407 15.127 1.00 56.16 177 ASP A CA 1
ATOM 1416 C C . ASP A 1 177 ? -12.971 18.410 14.172 1.00 56.16 177 ASP A C 1
ATOM 1418 O O . ASP A 1 177 ? -13.683 17.750 13.414 1.00 56.16 177 ASP A O 1
ATOM 1422 N N . PRO A 1 178 ? -11.626 18.268 14.195 1.00 56.72 178 PRO A N 1
ATOM 1423 C CA . PRO A 1 178 ? -10.882 17.339 13.333 1.00 56.72 178 PRO A CA 1
ATOM 1424 C C . PRO A 1 178 ? -11.362 15.886 13.438 1.00 56.72 178 PRO A C 1
ATOM 1426 O O . PRO A 1 178 ? -10.976 15.032 12.651 1.00 56.72 178 PRO A O 1
ATOM 1429 N N . ARG A 1 179 ? -12.204 15.550 14.410 1.00 59.03 179 ARG A N 1
ATOM 1430 C CA . ARG A 1 179 ? -12.820 14.231 14.474 1.00 59.03 179 ARG A CA 1
ATOM 1431 C C . ARG A 1 179 ? -14.052 14.084 13.592 1.00 59.03 179 ARG A C 1
ATOM 1433 O O . ARG A 1 179 ? -14.396 12.944 13.339 1.00 59.03 179 ARG A O 1
ATOM 1440 N N . ASN A 1 180 ? -14.682 15.150 13.096 1.00 68.38 180 ASN A N 1
ATOM 1441 C CA . ASN A 1 180 ? -15.944 15.090 12.352 1.00 68.38 180 ASN A CA 1
ATOM 1442 C C . ASN A 1 180 ? -15.729 15.142 10.836 1.00 68.38 180 ASN A C 1
ATOM 1444 O O . ASN A 1 180 ? -15.230 16.126 10.292 1.00 68.38 180 ASN A O 1
ATOM 1448 N N . LEU A 1 181 ? -16.167 14.088 10.153 1.00 75.81 181 LEU A N 1
ATOM 1449 C CA . LEU A 1 181 ? -16.145 13.999 8.698 1.00 75.81 181 LEU A CA 1
ATOM 1450 C C . LEU A 1 181 ? -17.396 14.652 8.107 1.00 75.81 181 LEU A C 1
ATOM 1452 O O . LEU A 1 181 ? -18.474 14.595 8.697 1.00 75.81 181 LEU A O 1
ATOM 1456 N N . SER A 1 182 ? -17.256 15.279 6.938 1.00 78.00 182 SER A N 1
ATOM 1457 C CA . SER A 1 182 ? -18.417 15.762 6.187 1.00 78.00 182 SER A CA 1
ATOM 1458 C C . SER A 1 182 ? -19.152 14.602 5.511 1.00 78.00 182 SER A C 1
ATOM 1460 O O . SER A 1 182 ? -18.555 13.563 5.234 1.00 78.00 182 SER A O 1
ATOM 1462 N N . GLU A 1 183 ? -20.424 14.801 5.156 1.00 80.50 183 GLU A N 1
ATOM 1463 C CA . GLU A 1 183 ? -21.183 13.813 4.375 1.00 80.50 183 GLU A CA 1
ATOM 1464 C C . GLU A 1 183 ? -20.442 13.422 3.087 1.00 80.50 183 GLU A C 1
ATOM 1466 O O . GLU A 1 183 ? -20.298 12.245 2.772 1.00 80.50 183 GLU A O 1
ATOM 1471 N N . SER A 1 184 ? -19.870 14.400 2.378 1.00 79.25 184 SER A N 1
ATOM 1472 C CA . SER A 1 184 ? -19.061 14.139 1.184 1.00 79.25 184 SER A CA 1
ATOM 1473 C C . SER A 1 184 ? -17.825 13.284 1.467 1.00 79.25 184 SER A C 1
ATOM 1475 O O . SER A 1 184 ? -17.471 12.442 0.643 1.00 79.25 184 SER A O 1
ATOM 1477 N N . ASP A 1 185 ? -17.177 13.462 2.623 1.00 80.12 185 ASP A N 1
ATOM 1478 C CA . ASP A 1 185 ? -16.017 12.650 3.004 1.00 80.12 185 ASP A CA 1
ATOM 1479 C C . ASP A 1 185 ? -16.422 11.193 3.217 1.00 80.12 185 ASP A C 1
ATOM 1481 O O . ASP A 1 185 ? -15.780 10.291 2.678 1.00 80.12 185 ASP A O 1
ATOM 1485 N N . ILE A 1 186 ? -17.515 10.969 3.950 1.00 82.88 186 ILE A N 1
ATOM 1486 C CA . ILE A 1 186 ? -18.060 9.633 4.211 1.00 82.88 186 ILE A CA 1
ATOM 1487 C C . ILE A 1 186 ? -18.404 8.945 2.885 1.00 82.88 186 ILE A C 1
ATOM 1489 O O . ILE A 1 186 ? -17.988 7.810 2.655 1.00 82.88 186 ILE A O 1
ATOM 1493 N N . GLN A 1 187 ? -19.078 9.649 1.972 1.00 83.38 187 GLN A N 1
ATOM 1494 C CA . GLN A 1 187 ? -19.443 9.115 0.657 1.00 83.38 187 GLN A CA 1
ATOM 1495 C C . GLN A 1 187 ? -18.218 8.699 -0.171 1.00 83.38 187 GLN A C 1
ATOM 1497 O O . GLN A 1 187 ? -18.206 7.617 -0.760 1.00 83.38 187 GLN A O 1
ATOM 1502 N N . ILE A 1 188 ? -17.159 9.516 -0.203 1.00 83.69 188 ILE A N 1
ATOM 1503 C CA . ILE A 1 188 ? -15.920 9.173 -0.920 1.00 83.69 188 ILE A CA 1
ATOM 1504 C C . ILE A 1 188 ? -15.245 7.951 -0.283 1.00 83.69 188 ILE A C 1
ATOM 1506 O O . ILE A 1 188 ? -14.832 7.037 -0.999 1.00 83.69 188 ILE A O 1
ATOM 1510 N N . ILE A 1 189 ? -15.160 7.903 1.050 1.00 86.06 189 ILE A N 1
ATOM 1511 C CA . ILE A 1 189 ? -14.557 6.784 1.789 1.00 86.06 189 ILE A CA 1
ATOM 1512 C C . ILE A 1 189 ? -15.312 5.481 1.512 1.00 86.06 189 ILE A C 1
ATOM 1514 O O . ILE A 1 189 ? -14.681 4.460 1.238 1.00 86.06 189 ILE A O 1
ATOM 1518 N N . LEU A 1 190 ? -16.648 5.509 1.520 1.00 86.31 190 LEU A N 1
ATOM 1519 C CA . LEU A 1 190 ? -17.474 4.339 1.220 1.00 86.31 190 LEU A CA 1
ATOM 1520 C C . LEU A 1 190 ? -17.308 3.875 -0.230 1.00 86.31 190 LEU A C 1
ATOM 1522 O O . LEU A 1 190 ? -17.154 2.677 -0.463 1.00 86.31 190 LEU A O 1
ATOM 1526 N N . LYS A 1 191 ? -17.260 4.794 -1.204 1.00 87.38 191 LYS A N 1
ATOM 1527 C CA . LYS A 1 191 ? -16.989 4.445 -2.610 1.00 87.38 191 LYS A CA 1
ATOM 1528 C C . LYS A 1 191 ? -15.606 3.813 -2.786 1.00 87.38 191 LYS A C 1
ATOM 1530 O O . LYS A 1 191 ? -15.485 2.794 -3.466 1.00 87.38 191 LYS A O 1
ATOM 1535 N N . LEU A 1 192 ? -14.575 4.368 -2.144 1.00 87.94 192 LEU A N 1
ATOM 1536 C CA . LEU A 1 192 ? -13.224 3.794 -2.146 1.00 87.94 192 LEU A CA 1
ATOM 1537 C C . LEU A 1 192 ? -13.183 2.424 -1.463 1.00 87.94 192 LEU A C 1
ATOM 1539 O O . LEU A 1 192 ? -12.497 1.526 -1.944 1.00 87.94 192 LEU A O 1
ATOM 1543 N N . GLY A 1 193 ? -13.932 2.237 -0.378 1.00 90.31 193 GLY A N 1
ATOM 1544 C CA . GLY A 1 193 ? -14.058 0.952 0.299 1.00 90.31 193 GLY A CA 1
ATOM 1545 C C . GLY A 1 193 ? -14.789 -0.104 -0.538 1.00 90.31 193 GLY A C 1
ATOM 1546 O O . GLY A 1 193 ? -14.316 -1.237 -0.622 1.00 90.31 193 GLY A O 1
ATOM 1547 N N . LYS A 1 194 ? -15.864 0.270 -1.246 1.00 89.50 194 LYS A N 1
ATOM 1548 C CA . LYS A 1 194 ? -16.560 -0.598 -2.217 1.00 89.50 194 LYS A CA 1
ATOM 1549 C C . LYS A 1 194 ? -15.617 -1.019 -3.343 1.00 89.50 194 LYS A C 1
ATOM 1551 O O . LYS A 1 194 ? -15.503 -2.207 -3.641 1.00 89.50 194 LYS A O 1
ATOM 1556 N N . LEU A 1 195 ? -14.887 -0.056 -3.916 1.00 89.19 195 LEU A N 1
ATOM 1557 C CA . LEU A 1 195 ? -13.854 -0.303 -4.924 1.00 89.19 195 LEU A CA 1
ATOM 1558 C C . LEU A 1 195 ? -12.784 -1.271 -4.398 1.00 89.19 195 LEU A C 1
ATOM 1560 O O . LEU A 1 195 ? -12.393 -2.202 -5.105 1.00 89.19 195 LEU A O 1
ATOM 1564 N N . ALA A 1 196 ? -12.312 -1.059 -3.167 1.00 90.12 196 ALA A N 1
ATOM 1565 C CA . ALA A 1 196 ? -11.303 -1.893 -2.532 1.00 90.12 196 ALA A CA 1
ATOM 1566 C C . ALA A 1 196 ? -11.790 -3.333 -2.331 1.00 90.12 196 ALA A C 1
ATOM 1568 O O . ALA A 1 196 ? -11.063 -4.260 -2.684 1.00 90.12 196 ALA A O 1
ATOM 1569 N N . PHE A 1 197 ? -13.018 -3.510 -1.834 1.00 90.75 197 PHE A N 1
ATOM 1570 C CA . PHE A 1 197 ? -13.638 -4.815 -1.602 1.00 90.75 197 PHE A CA 1
ATOM 1571 C C . PHE A 1 197 ? -13.803 -5.605 -2.905 1.00 90.75 197 PHE A C 1
ATOM 1573 O O . PHE A 1 197 ? -13.261 -6.699 -3.027 1.00 90.75 197 PHE A O 1
ATOM 1580 N N . GLN A 1 198 ? -14.419 -5.010 -3.931 1.00 88.44 198 GLN A N 1
ATOM 1581 C CA . GLN A 1 198 ? -14.630 -5.675 -5.225 1.00 88.44 198 GLN A CA 1
ATOM 1582 C C . GLN A 1 198 ? -13.321 -6.078 -5.915 1.00 88.44 198 GLN A C 1
ATOM 1584 O O . GLN A 1 198 ? -13.246 -7.110 -6.584 1.00 88.44 198 GLN A O 1
ATOM 1589 N N . ASN A 1 199 ? -12.280 -5.247 -5.800 1.00 85.31 199 ASN A N 1
ATOM 1590 C CA . ASN A 1 199 ? -10.971 -5.582 -6.351 1.00 85.31 199 ASN A CA 1
ATOM 1591 C C . ASN A 1 199 ? -10.237 -6.616 -5.493 1.00 85.31 199 ASN A C 1
ATOM 1593 O O . ASN A 1 199 ? -9.500 -7.420 -6.053 1.00 85.31 199 ASN A O 1
ATOM 1597 N N . LEU A 1 200 ? -10.446 -6.632 -4.173 1.00 86.19 200 LEU A N 1
ATOM 1598 C CA . LEU A 1 200 ? -9.885 -7.658 -3.296 1.00 86.19 200 LEU A CA 1
ATOM 1599 C C . LEU A 1 200 ? -10.460 -9.038 -3.650 1.00 86.19 200 LEU A C 1
ATOM 1601 O O . LEU A 1 200 ? -9.685 -9.967 -3.851 1.00 86.19 200 LEU A O 1
ATOM 1605 N N . GLU A 1 201 ? -11.778 -9.139 -3.856 1.00 82.25 201 GLU A N 1
ATOM 1606 C CA . GLU A 1 201 ? -12.448 -10.381 -4.282 1.00 82.25 201 GLU A CA 1
ATOM 1607 C C . GLU A 1 201 ? -11.929 -10.897 -5.629 1.00 82.25 201 GLU A C 1
ATOM 1609 O O . GLU A 1 201 ? -11.703 -12.090 -5.813 1.00 82.25 201 GLU A O 1
ATOM 1614 N N . LYS A 1 202 ? -11.676 -9.989 -6.577 1.00 80.12 202 LYS A N 1
ATOM 1615 C CA . LYS A 1 202 ? -11.136 -10.333 -7.902 1.00 80.12 202 LYS A CA 1
ATOM 1616 C C . LYS A 1 202 ? -9.615 -10.516 -7.910 1.00 80.12 202 LYS A C 1
ATOM 1618 O O . LYS A 1 202 ? -9.042 -10.708 -8.979 1.00 80.12 202 LYS A O 1
ATOM 1623 N N . SER A 1 203 ? -8.943 -10.407 -6.759 1.00 75.00 203 SER A N 1
ATOM 1624 C CA . SER A 1 203 ? -7.474 -10.374 -6.656 1.00 75.00 203 SER A CA 1
ATOM 1625 C C . SER A 1 203 ? -6.809 -9.305 -7.547 1.00 75.00 203 SER A C 1
ATOM 1627 O O . SER A 1 203 ? -5.643 -9.412 -7.938 1.00 75.00 203 SER A O 1
ATOM 1629 N N . ASN A 1 204 ? -7.541 -8.232 -7.843 1.00 76.50 204 ASN A N 1
ATOM 1630 C CA . ASN A 1 204 ? -7.091 -7.106 -8.642 1.00 76.50 204 ASN A CA 1
ATOM 1631 C C . ASN A 1 204 ? -6.378 -6.072 -7.767 1.00 76.50 204 ASN A C 1
ATOM 1633 O O . ASN A 1 204 ? -6.843 -5.687 -6.694 1.00 76.50 204 ASN A O 1
ATOM 1637 N N . ARG A 1 205 ? -5.240 -5.579 -8.265 1.00 75.75 205 ARG A N 1
ATOM 1638 C CA . ARG A 1 205 ? -4.434 -4.538 -7.600 1.00 75.75 205 ARG A CA 1
ATOM 1639 C C . ARG A 1 205 ? -4.381 -3.220 -8.366 1.00 75.75 205 ARG A C 1
ATOM 1641 O O . ARG A 1 205 ? -3.916 -2.227 -7.821 1.00 75.75 205 ARG A O 1
ATOM 1648 N N . VAL A 1 206 ? -4.808 -3.227 -9.628 1.00 75.88 206 VAL A N 1
ATOM 1649 C CA . VAL A 1 206 ? -4.741 -2.078 -10.534 1.00 75.88 206 VAL A CA 1
ATOM 1650 C C . VAL A 1 206 ? -6.080 -1.949 -11.255 1.00 75.88 206 VAL A C 1
ATOM 1652 O O . VAL A 1 206 ? -6.623 -2.948 -11.721 1.00 75.88 206 VAL A O 1
ATOM 1655 N N . PHE A 1 207 ? -6.595 -0.731 -11.361 1.00 79.69 207 PHE A N 1
ATOM 1656 C CA . PHE A 1 207 ? -7.881 -0.395 -11.968 1.00 79.69 207 PHE A CA 1
ATOM 1657 C C . PHE A 1 207 ? -7.752 0.834 -12.880 1.00 79.69 207 PHE A C 1
ATOM 1659 O O . PHE A 1 207 ? -6.881 1.673 -12.680 1.00 79.69 207 PHE A O 1
ATOM 1666 N N . SER A 1 208 ? -8.581 0.931 -13.919 1.00 79.69 208 SER A N 1
ATOM 1667 C CA . SER A 1 208 ? -8.549 2.031 -14.898 1.00 79.69 208 SER A CA 1
ATOM 1668 C C . SER A 1 208 ? -9.315 3.272 -14.437 1.00 79.69 208 SER A C 1
ATOM 1670 O O . SER A 1 208 ? -10.244 3.166 -13.640 1.00 79.69 208 SER A O 1
ATOM 1672 N N . GLU A 1 209 ? -8.997 4.432 -15.015 1.00 81.50 209 GLU A N 1
ATOM 1673 C CA . GLU A 1 209 ? -9.749 5.680 -14.828 1.00 81.50 209 GLU A CA 1
ATOM 1674 C C . GLU A 1 209 ? -11.238 5.525 -15.139 1.00 81.50 209 GLU A C 1
ATOM 1676 O O . GLU A 1 209 ? -12.081 5.983 -14.372 1.00 81.50 209 GLU A O 1
ATOM 1681 N N . ASP A 1 210 ? -11.566 4.837 -16.232 1.00 81.94 210 ASP A N 1
ATOM 1682 C CA . ASP A 1 210 ? -12.957 4.621 -16.636 1.00 81.94 210 ASP A CA 1
ATOM 1683 C C . ASP A 1 210 ? -13.725 3.834 -15.568 1.00 81.94 210 ASP A C 1
ATOM 1685 O O . ASP A 1 210 ? -14.825 4.219 -15.187 1.00 81.94 210 ASP A O 1
ATOM 1689 N N . TYR A 1 211 ? -13.086 2.821 -14.976 1.00 82.19 211 TYR A N 1
ATOM 1690 C CA . TYR A 1 211 ? -13.655 2.047 -13.870 1.00 82.19 211 TYR A CA 1
ATOM 1691 C C . TYR A 1 211 ? -13.875 2.897 -12.608 1.00 82.19 211 TYR A C 1
ATOM 1693 O O . TYR A 1 211 ? -14.881 2.735 -11.921 1.00 82.19 211 TYR A O 1
ATOM 1701 N N . LEU A 1 212 ? -12.979 3.849 -12.310 1.00 83.75 212 LEU A N 1
ATOM 1702 C CA . LEU A 1 212 ? -13.201 4.812 -11.223 1.00 83.75 212 LEU A CA 1
ATOM 1703 C C . LEU A 1 212 ? -14.420 5.699 -11.495 1.00 83.75 212 LEU A C 1
ATOM 1705 O O . LEU A 1 212 ? -15.242 5.902 -10.601 1.00 83.75 212 LEU A O 1
ATOM 1709 N N . ARG A 1 213 ? -14.567 6.182 -12.734 1.00 84.69 213 ARG A N 1
ATOM 1710 C CA . ARG A 1 213 ? -15.711 7.009 -13.147 1.00 84.69 213 ARG A CA 1
ATOM 1711 C C . ARG A 1 213 ? -17.023 6.227 -13.099 1.00 84.69 213 ARG A C 1
ATOM 1713 O O . ARG A 1 213 ? -18.018 6.768 -12.626 1.00 84.69 213 ARG A O 1
ATOM 1720 N N . GLU A 1 214 ? -17.019 4.962 -13.517 1.00 85.06 214 GLU A N 1
ATOM 1721 C CA . GLU A 1 214 ? -18.158 4.039 -13.390 1.00 85.06 214 GLU A CA 1
ATOM 1722 C C . GLU A 1 214 ? -18.553 3.811 -11.926 1.00 85.06 214 GLU A C 1
ATOM 1724 O O . GLU A 1 214 ? -19.737 3.779 -11.601 1.00 85.06 214 GLU A O 1
ATOM 1729 N N . CYS A 1 215 ? -17.573 3.740 -11.020 1.00 81.75 215 CYS A N 1
ATOM 1730 C CA . CYS A 1 215 ? -17.810 3.683 -9.575 1.00 81.75 215 CYS A CA 1
ATOM 1731 C C . CYS A 1 215 ? -18.267 5.030 -8.974 1.00 81.75 215 CYS A C 1
ATOM 1733 O O . CYS A 1 215 ? -18.453 5.136 -7.760 1.00 81.75 215 CYS A O 1
ATOM 1735 N N . GLY A 1 216 ? -18.424 6.079 -9.791 1.00 82.44 216 GLY A N 1
ATOM 1736 C CA . GLY A 1 216 ? -18.813 7.416 -9.348 1.00 82.44 216 GLY A CA 1
ATOM 1737 C C . GLY A 1 216 ? -17.752 8.105 -8.487 1.00 82.44 216 GLY A C 1
ATOM 1738 O O . GLY A 1 216 ? -18.107 8.907 -7.617 1.00 82.44 216 GLY A O 1
ATOM 1739 N N . ILE A 1 217 ? -16.477 7.761 -8.679 1.00 82.62 217 ILE A N 1
ATOM 1740 C CA . ILE A 1 217 ? -15.332 8.331 -7.969 1.00 82.62 217 ILE A CA 1
ATOM 1741 C C . ILE A 1 217 ? -14.668 9.372 -8.875 1.00 82.62 217 ILE A C 1
ATOM 1743 O O . ILE A 1 217 ? -14.140 9.030 -9.935 1.00 82.62 217 ILE A O 1
ATOM 1747 N N . ASP A 1 218 ? -14.670 10.642 -8.456 1.00 76.31 218 ASP A N 1
ATOM 1748 C CA . ASP A 1 218 ? -13.847 11.656 -9.115 1.00 76.31 218 ASP A CA 1
ATOM 1749 C C . ASP A 1 218 ? -12.375 11.350 -8.826 1.00 76.31 218 ASP A C 1
ATOM 1751 O O . ASP A 1 218 ? -11.935 11.280 -7.677 1.00 76.31 218 ASP A O 1
ATOM 1755 N N . VAL A 1 219 ? -11.614 11.162 -9.901 1.00 70.12 219 VAL A N 1
ATOM 1756 C CA . VAL A 1 219 ? -10.176 10.904 -9.881 1.00 70.12 219 VAL A CA 1
ATOM 1757 C C . VAL A 1 219 ? -9.450 11.976 -9.086 1.00 70.12 219 VAL A C 1
ATOM 1759 O O . VAL A 1 219 ? -8.559 11.644 -8.314 1.00 70.12 219 VAL A O 1
ATOM 1762 N N . ASN A 1 220 ? -9.839 13.247 -9.224 1.00 68.12 220 ASN A N 1
ATOM 1763 C CA . ASN A 1 220 ? -9.218 14.311 -8.452 1.00 68.12 220 ASN A CA 1
ATOM 1764 C C . ASN A 1 220 ? -9.490 14.081 -6.965 1.00 68.12 220 ASN A C 1
ATOM 1766 O O . ASN A 1 220 ? -8.538 13.957 -6.209 1.00 68.12 220 ASN A O 1
ATOM 1770 N N . GLU A 1 221 ? -10.742 13.904 -6.542 1.00 60.34 221 GLU A N 1
ATOM 1771 C CA . GLU A 1 221 ? -11.106 13.700 -5.129 1.00 60.34 221 GLU A CA 1
ATOM 1772 C C . GLU A 1 221 ? -10.494 12.438 -4.498 1.00 60.34 221 GLU A C 1
ATOM 1774 O O . GLU A 1 221 ? -10.002 12.499 -3.368 1.00 60.34 221 GLU A O 1
ATOM 1779 N N . ALA A 1 222 ? -10.438 11.321 -5.228 1.00 56.47 222 ALA A N 1
ATOM 1780 C CA . ALA A 1 222 ? -9.759 10.103 -4.780 1.00 56.47 222 ALA A CA 1
ATOM 1781 C C . ALA A 1 222 ? -8.250 10.308 -4.611 1.00 56.47 222 ALA A C 1
ATOM 1783 O O . ALA A 1 222 ? -7.656 9.819 -3.648 1.00 56.47 222 ALA A O 1
ATOM 1784 N N . PHE A 1 223 ? -7.638 11.086 -5.508 1.00 55.12 223 PHE A N 1
ATOM 1785 C CA . PHE A 1 223 ? -6.242 11.493 -5.400 1.00 55.12 223 PHE A CA 1
ATOM 1786 C C . PHE A 1 223 ? -6.003 12.553 -4.334 1.00 55.12 223 PHE A C 1
ATOM 1788 O O . PHE A 1 223 ? -4.860 12.729 -3.938 1.00 55.12 223 PHE A O 1
ATOM 1795 N N . LEU A 1 224 ? -7.025 13.247 -3.827 1.00 52.25 224 LEU A N 1
ATOM 1796 C CA . LEU A 1 224 ? -6.870 14.225 -2.747 1.00 52.25 224 LEU A CA 1
ATOM 1797 C C . LEU A 1 224 ? -6.766 13.586 -1.364 1.00 52.25 224 LEU A C 1
ATOM 1799 O O . LEU A 1 224 ? -6.105 14.149 -0.491 1.00 52.25 224 LEU A O 1
ATOM 1803 N N . LEU A 1 225 ? -7.251 12.356 -1.202 1.00 56.19 225 LEU A N 1
ATOM 1804 C CA . LEU A 1 225 ? -6.855 11.459 -0.110 1.00 56.19 225 LEU A CA 1
ATOM 1805 C C . LEU A 1 225 ? -5.467 10.828 -0.382 1.00 56.19 225 LEU A C 1
ATOM 1807 O O . LEU A 1 225 ? -5.221 9.695 0.026 1.00 56.19 225 LEU A O 1
ATOM 1811 N N . SER A 1 226 ? -4.569 11.572 -1.064 1.00 50.56 226 SER A N 1
ATOM 1812 C CA . SER A 1 226 ? -3.334 11.182 -1.798 1.00 50.56 226 SER A CA 1
ATOM 1813 C C . SER A 1 226 ? -2.349 10.232 -1.107 1.00 50.56 226 SER A C 1
ATOM 1815 O O . SER A 1 226 ? -1.384 9.785 -1.714 1.00 50.56 226 SER A O 1
ATOM 1817 N N . GLY A 1 227 ? -2.577 9.903 0.159 1.00 53.25 227 GLY A N 1
ATOM 1818 C CA . GLY A 1 227 ? -1.871 8.851 0.869 1.00 53.25 227 GLY A CA 1
ATOM 1819 C C . GLY A 1 227 ? -2.363 7.429 0.590 1.00 53.25 227 GLY A C 1
ATOM 1820 O O . GLY A 1 227 ? -1.701 6.486 1.016 1.00 53.25 227 GLY A O 1
ATOM 1821 N N . MET A 1 228 ? -3.519 7.254 -0.065 1.00 53.69 228 MET A N 1
ATOM 1822 C CA . MET A 1 228 ? -4.160 5.940 -0.217 1.00 53.69 228 MET A CA 1
ATOM 1823 C C . MET A 1 228 ? -4.043 5.322 -1.613 1.00 53.69 228 MET A C 1
ATOM 1825 O O . MET A 1 228 ? -4.082 4.096 -1.707 1.00 53.69 228 MET A O 1
ATOM 1829 N N . GLY A 1 229 ? -3.837 6.114 -2.674 1.00 49.81 229 GLY A N 1
ATOM 1830 C CA . GLY A 1 229 ? -3.704 5.636 -4.060 1.00 49.81 229 GLY A CA 1
ATOM 1831 C C . GLY A 1 229 ? -2.485 6.196 -4.803 1.00 49.81 229 GLY A C 1
ATOM 1832 O O . GLY A 1 229 ? -1.954 7.240 -4.441 1.00 49.81 229 GLY A O 1
ATOM 1833 N N . THR A 1 230 ? -2.010 5.491 -5.830 1.00 54.88 230 THR A N 1
ATOM 1834 C CA . THR A 1 230 ? -0.910 5.914 -6.715 1.00 54.88 230 THR A CA 1
ATOM 1835 C C . THR A 1 230 ? -1.371 5.878 -8.169 1.00 54.88 230 THR A C 1
ATOM 1837 O O . THR A 1 230 ? -2.032 4.930 -8.593 1.00 54.88 230 THR A O 1
ATOM 1840 N N . GLU A 1 231 ? -1.041 6.926 -8.931 1.00 51.50 231 GLU A N 1
ATOM 1841 C CA . GLU A 1 231 ? -1.296 6.982 -10.373 1.00 51.50 231 GLU A CA 1
ATOM 1842 C C . GLU A 1 231 ? -0.254 6.132 -11.100 1.00 51.50 231 GLU A C 1
ATOM 1844 O O . GLU A 1 231 ? 0.953 6.223 -10.855 1.00 51.50 231 GLU A O 1
ATOM 1849 N N . ILE A 1 232 ? -0.743 5.285 -11.995 1.00 54.84 232 ILE A N 1
ATOM 1850 C CA . ILE A 1 232 ? 0.043 4.418 -12.857 1.00 54.84 232 ILE A CA 1
ATOM 1851 C C . ILE A 1 232 ? -0.309 4.786 -14.298 1.00 54.84 232 ILE A C 1
ATOM 1853 O O . ILE A 1 232 ? -1.468 4.781 -14.704 1.00 54.84 232 ILE A O 1
ATOM 1857 N N . PHE A 1 233 ? 0.690 5.119 -15.105 1.00 49.59 233 PHE A N 1
ATOM 1858 C CA . PHE A 1 233 ? 0.448 5.482 -16.498 1.00 49.59 233 PHE A CA 1
ATOM 1859 C C . PHE A 1 233 ? 0.265 4.234 -17.370 1.00 49.59 233 PHE A C 1
ATOM 1861 O O . PHE A 1 233 ? 1.054 3.295 -17.283 1.00 49.59 233 PHE A O 1
ATOM 1868 N N . ARG A 1 234 ? -0.714 4.259 -18.283 1.00 49.28 234 ARG A N 1
ATOM 1869 C CA . ARG A 1 234 ? -0.801 3.344 -19.431 1.00 49.28 234 ARG A CA 1
ATOM 1870 C C . ARG A 1 234 ? -1.023 4.161 -20.709 1.00 49.28 234 ARG A C 1
ATOM 1872 O O . ARG A 1 234 ? -1.810 5.096 -20.734 1.00 49.28 234 ARG A O 1
ATOM 1879 N N . GLY A 1 235 ? -0.323 3.819 -21.786 1.00 40.34 235 GLY A N 1
ATOM 1880 C CA . GLY A 1 235 ? -0.575 4.382 -23.118 1.00 40.34 235 GLY A CA 1
ATOM 1881 C C . GLY A 1 235 ? 0.677 4.491 -23.979 1.00 40.34 235 GLY A C 1
ATOM 1882 O O . GLY A 1 235 ? 1.595 5.237 -23.651 1.00 40.34 235 GLY A O 1
ATOM 1883 N N . GLU A 1 236 ? 0.692 3.756 -25.093 1.00 44.75 236 GLU A N 1
ATOM 1884 C CA . GLU A 1 236 ? 1.736 3.814 -26.129 1.00 44.75 236 GLU A CA 1
ATOM 1885 C C . GLU A 1 236 ? 1.516 4.977 -27.125 1.00 44.75 236 GLU A C 1
ATOM 1887 O O . GLU A 1 236 ? 2.426 5.323 -27.879 1.00 44.75 236 GLU A O 1
ATOM 1892 N N . ASP A 1 237 ? 0.332 5.606 -27.111 1.00 46.03 237 ASP A N 1
ATOM 1893 C CA . ASP A 1 237 ? -0.072 6.704 -27.997 1.00 46.03 237 ASP A CA 1
ATOM 1894 C C . ASP A 1 237 ? -0.304 8.001 -27.186 1.00 46.03 237 ASP A C 1
ATOM 1896 O O . ASP A 1 237 ? -1.120 7.993 -26.260 1.00 46.03 237 ASP A O 1
ATOM 1900 N N . PRO A 1 238 ? 0.350 9.134 -27.520 1.00 49.59 238 PRO A N 1
ATOM 1901 C CA . PRO A 1 238 ? 0.068 10.442 -26.921 1.00 49.59 238 PRO A CA 1
ATOM 1902 C C . PRO A 1 238 ? -1.403 10.886 -26.999 1.00 49.59 238 PRO A C 1
ATOM 1904 O O . PRO A 1 238 ? -1.797 11.769 -26.240 1.00 49.59 238 PRO A O 1
ATOM 1907 N N . MET A 1 239 ? -2.210 10.312 -27.903 1.00 42.78 239 MET A N 1
ATOM 1908 C CA . MET A 1 239 ? -3.655 10.563 -27.994 1.00 42.78 239 MET A CA 1
ATOM 1909 C C . MET A 1 239 ? -4.512 9.685 -27.066 1.00 42.78 239 MET A C 1
ATOM 1911 O O . MET A 1 239 ? -5.643 10.068 -26.775 1.00 42.78 239 MET A O 1
ATOM 1915 N N . PHE A 1 240 ? -4.000 8.545 -26.586 1.00 48.03 240 PHE A N 1
ATOM 1916 C CA . PHE A 1 240 ? -4.732 7.581 -25.753 1.00 48.03 240 PHE A CA 1
ATOM 1917 C C . PHE A 1 240 ? -3.860 7.090 -24.584 1.00 48.03 240 PHE A C 1
ATOM 1919 O O . PHE A 1 240 ? -3.432 5.935 -24.531 1.00 48.03 240 PHE A O 1
ATOM 1926 N N . GLN A 1 241 ? -3.600 7.981 -23.622 1.00 55.78 241 GLN A N 1
ATOM 1927 C CA . GLN A 1 241 ? -3.110 7.589 -22.298 1.00 55.78 241 GLN A CA 1
ATOM 1928 C C . GLN A 1 241 ? -4.292 7.134 -21.437 1.00 55.78 241 GLN A C 1
ATOM 1930 O O . GLN A 1 241 ? -5.038 7.958 -20.914 1.00 55.78 241 GLN A O 1
ATOM 1935 N N . ALA A 1 242 ? -4.474 5.823 -21.295 1.00 62.66 242 ALA A N 1
ATOM 1936 C CA . ALA A 1 242 ? -5.374 5.275 -20.291 1.00 62.66 242 ALA A CA 1
ATOM 1937 C C . ALA A 1 242 ? -4.714 5.427 -18.914 1.00 62.66 242 ALA A C 1
ATOM 1939 O O . ALA A 1 242 ? -3.677 4.826 -18.648 1.00 62.66 242 ALA A O 1
ATOM 1940 N N . LYS A 1 243 ? -5.273 6.226 -18.010 1.00 69.88 243 LYS A N 1
ATOM 1941 C CA . LYS A 1 243 ? -4.726 6.293 -16.651 1.00 69.88 243 LYS A CA 1
ATOM 1942 C C . LYS A 1 243 ? -5.166 5.064 -15.867 1.00 69.88 243 LYS A C 1
ATOM 1944 O O . LYS A 1 243 ? -6.326 4.655 -15.923 1.00 69.88 243 LYS A O 1
ATOM 1949 N N . MET A 1 244 ? -4.219 4.449 -15.177 1.00 72.12 244 MET A N 1
ATOM 1950 C CA . MET A 1 244 ? -4.441 3.324 -14.284 1.00 72.12 244 MET A CA 1
ATOM 1951 C C . MET A 1 244 ? -4.104 3.756 -12.860 1.00 72.12 244 MET A C 1
ATOM 1953 O O . MET A 1 244 ? -3.391 4.728 -12.621 1.00 72.12 244 MET A O 1
ATOM 1957 N N . TYR A 1 245 ? -4.628 3.025 -11.897 1.00 78.00 245 TYR A N 1
ATOM 1958 C CA . TYR A 1 245 ? -4.614 3.411 -10.502 1.00 78.00 245 TYR A CA 1
ATOM 1959 C C . TYR A 1 245 ? -4.491 2.174 -9.629 1.00 78.00 245 TYR A C 1
ATOM 1961 O O . TYR A 1 245 ? -5.015 1.116 -9.965 1.00 78.00 245 TYR A O 1
ATOM 1969 N N . SER A 1 246 ? -3.801 2.302 -8.505 1.00 79.44 246 SER A N 1
ATOM 1970 C CA . SER A 1 246 ? -3.741 1.274 -7.468 1.00 79.44 246 SER A CA 1
ATOM 1971 C C . SER A 1 246 ? -3.816 1.923 -6.098 1.00 79.44 246 SER A C 1
ATOM 1973 O O . SER A 1 246 ? -3.486 3.100 -5.947 1.00 79.44 246 SER A O 1
ATOM 1975 N N . PHE A 1 247 ? -4.172 1.155 -5.070 1.00 83.19 247 PHE A N 1
ATOM 1976 C CA . PHE A 1 247 ? -3.884 1.581 -3.703 1.00 83.19 247 PHE A CA 1
ATOM 1977 C C . PHE A 1 247 ? -2.363 1.591 -3.472 1.00 83.19 247 PHE A C 1
ATOM 1979 O O . PHE A 1 247 ? -1.639 0.796 -4.075 1.00 83.19 247 PHE A O 1
ATOM 1986 N N . VAL A 1 248 ? -1.868 2.481 -2.604 1.00 79.88 248 VAL A N 1
ATOM 1987 C CA . VAL A 1 248 ? -0.422 2.608 -2.300 1.00 79.88 248 VAL A CA 1
ATOM 1988 C C . VAL A 1 248 ? 0.143 1.295 -1.752 1.00 79.88 248 VAL A C 1
ATOM 1990 O O . VAL A 1 248 ? 1.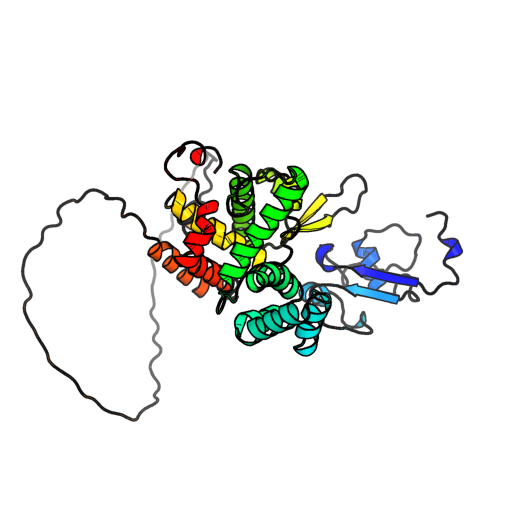296 0.947 -2.002 1.00 79.88 248 VAL A O 1
ATOM 1993 N N . HIS A 1 249 ? -0.669 0.549 -1.002 1.00 84.88 249 HIS A N 1
ATOM 1994 C CA . HIS A 1 249 ? -0.311 -0.772 -0.508 1.00 84.88 249 HIS A CA 1
ATOM 1995 C C . HIS A 1 249 ? -1.557 -1.640 -0.294 1.00 84.88 249 HIS A C 1
ATOM 1997 O O . HIS A 1 249 ? -2.624 -1.121 0.035 1.00 84.88 249 HIS A O 1
ATOM 2003 N N . LEU A 1 250 ? -1.407 -2.966 -0.417 1.00 85.56 250 LEU A N 1
ATOM 2004 C CA . LEU A 1 250 ? -2.500 -3.936 -0.240 1.00 85.56 250 LEU A CA 1
ATOM 2005 C C . LEU A 1 250 ? -3.193 -3.784 1.122 1.00 85.56 250 LEU A C 1
ATOM 2007 O O . LEU A 1 250 ? -4.410 -3.817 1.201 1.00 85.56 250 LEU A O 1
ATOM 2011 N N . THR A 1 251 ? -2.424 -3.484 2.165 1.00 90.00 251 THR A N 1
ATOM 2012 C CA . THR A 1 251 ? -2.948 -3.291 3.527 1.00 90.00 251 THR A CA 1
ATOM 2013 C C . THR A 1 251 ? -3.946 -2.132 3.633 1.00 90.00 251 THR A C 1
ATOM 2015 O O . THR A 1 251 ? -4.827 -2.164 4.485 1.00 90.00 251 THR A O 1
ATOM 2018 N N . ILE A 1 252 ? -3.837 -1.110 2.773 1.00 89.69 252 ILE A N 1
ATOM 2019 C CA . ILE A 1 252 ? -4.815 -0.014 2.692 1.00 89.69 252 ILE A CA 1
ATOM 2020 C C . ILE A 1 252 ? -6.083 -0.499 1.986 1.00 89.69 252 ILE A C 1
ATOM 2022 O O . ILE A 1 252 ? -7.182 -0.199 2.443 1.00 89.69 252 ILE A O 1
ATOM 2026 N N . GLN A 1 253 ? -5.935 -1.276 0.909 1.00 90.88 253 GLN A N 1
ATOM 2027 C CA . GLN A 1 253 ? -7.059 -1.889 0.200 1.00 90.88 253 GLN A CA 1
ATOM 2028 C C . GLN A 1 253 ? -7.847 -2.828 1.128 1.00 90.88 253 GLN A C 1
ATOM 2030 O O . GLN A 1 253 ? -9.059 -2.692 1.247 1.00 90.88 253 GLN A O 1
ATOM 2035 N N . GLU A 1 254 ? -7.172 -3.724 1.847 1.00 92.88 254 GLU A N 1
ATOM 2036 C CA . GLU A 1 254 ? -7.798 -4.646 2.803 1.00 92.88 254 GLU A CA 1
ATOM 2037 C C . GLU A 1 254 ? -8.504 -3.901 3.942 1.00 92.88 254 GLU A C 1
ATOM 2039 O O . GLU A 1 254 ? -9.621 -4.258 4.316 1.00 92.88 254 GLU A O 1
ATOM 2044 N N . PHE A 1 255 ? -7.891 -2.834 4.465 1.00 94.12 255 PHE A N 1
ATOM 2045 C CA . PHE A 1 255 ? -8.509 -1.996 5.491 1.00 94.12 255 PHE A CA 1
ATOM 2046 C C . PHE A 1 255 ? -9.776 -1.294 4.986 1.00 94.12 255 PHE A C 1
ATOM 2048 O O . PHE A 1 255 ? -10.813 -1.365 5.643 1.00 94.12 255 PHE A O 1
ATOM 2055 N N . LEU A 1 256 ? -9.716 -0.633 3.825 1.00 92.25 256 LEU A N 1
ATOM 2056 C CA . LEU A 1 256 ? -10.864 0.071 3.245 1.00 92.25 256 LEU A CA 1
ATOM 2057 C C . LEU A 1 256 ? -11.994 -0.892 2.867 1.00 92.25 256 LEU A C 1
ATOM 2059 O O . LEU A 1 256 ? -13.164 -0.568 3.061 1.00 92.25 256 LEU A O 1
ATOM 2063 N N . ALA A 1 257 ? -11.652 -2.085 2.379 1.00 92.75 257 ALA A N 1
ATOM 2064 C CA . ALA A 1 257 ? -12.614 -3.147 2.125 1.00 92.75 257 ALA A CA 1
ATOM 2065 C C . ALA A 1 257 ? -13.317 -3.583 3.421 1.00 92.75 257 ALA A C 1
ATOM 2067 O O . ALA A 1 257 ? -14.544 -3.664 3.459 1.00 92.75 257 ALA A O 1
ATOM 2068 N N . ALA A 1 258 ? -12.562 -3.824 4.499 1.00 93.38 258 ALA A N 1
ATOM 2069 C CA . ALA A 1 258 ? -13.127 -4.207 5.794 1.00 93.38 258 ALA A CA 1
ATOM 2070 C C . ALA A 1 258 ? -14.012 -3.100 6.381 1.00 93.38 258 ALA A C 1
ATOM 2072 O O . ALA A 1 258 ? -15.071 -3.382 6.941 1.00 93.38 258 ALA A O 1
ATOM 2073 N N . LEU A 1 259 ? -13.600 -1.841 6.205 1.00 91.62 259 LEU A N 1
ATOM 2074 C CA . LEU A 1 259 ? -14.385 -0.671 6.574 1.00 91.62 259 LEU A CA 1
ATOM 2075 C C . LEU A 1 259 ? -15.721 -0.657 5.827 1.00 91.62 259 LEU A C 1
ATOM 2077 O O . LEU A 1 259 ? -16.765 -0.600 6.466 1.00 91.62 259 LEU A O 1
ATOM 2081 N N . TYR A 1 260 ? -15.702 -0.791 4.500 1.00 90.56 260 TYR A N 1
ATOM 2082 C CA . TYR A 1 260 ? -16.919 -0.850 3.689 1.00 90.56 260 TYR A CA 1
ATOM 2083 C C . TYR A 1 260 ? -17.864 -1.964 4.138 1.00 90.56 260 TYR A C 1
ATOM 2085 O O . TYR A 1 260 ? -19.035 -1.700 4.386 1.00 90.56 260 TYR A O 1
ATOM 2093 N N . VAL A 1 261 ? -17.351 -3.181 4.330 1.00 88.75 261 VAL A N 1
ATOM 2094 C CA . VAL A 1 261 ? -18.163 -4.322 4.774 1.00 88.75 261 VAL A CA 1
ATOM 2095 C C . VAL A 1 261 ? -18.803 -4.063 6.140 1.00 88.75 261 VAL A C 1
ATOM 2097 O O . VAL A 1 261 ? -19.991 -4.329 6.315 1.00 88.75 261 VAL A O 1
ATOM 2100 N N . ALA A 1 262 ? -18.050 -3.509 7.094 1.00 86.75 262 ALA A N 1
ATOM 2101 C CA . ALA A 1 262 ? -18.581 -3.162 8.409 1.00 86.75 262 ALA A CA 1
ATOM 2102 C C . ALA A 1 262 ? -19.684 -2.093 8.327 1.00 86.75 262 ALA A C 1
ATOM 2104 O O . ALA A 1 262 ? -20.719 -2.229 8.980 1.00 86.75 262 ALA A O 1
ATOM 2105 N N . PHE A 1 263 ? -19.475 -1.049 7.519 1.00 82.69 263 PHE A N 1
ATOM 2106 C CA . PHE A 1 263 ? -20.435 0.042 7.356 1.00 82.69 263 PHE A CA 1
ATOM 2107 C C . PHE A 1 263 ? -21.699 -0.398 6.617 1.00 82.69 263 PHE A C 1
ATOM 2109 O O . PHE A 1 263 ? -22.787 -0.170 7.136 1.00 82.69 263 PHE A O 1
ATOM 2116 N N . SER A 1 264 ? -21.572 -1.083 5.477 1.00 81.00 264 SER A N 1
ATOM 2117 C CA . SER A 1 264 ? -22.715 -1.598 4.708 1.00 81.00 264 SER A CA 1
ATOM 2118 C C . SER A 1 264 ? -23.563 -2.580 5.512 1.00 81.00 264 SER A C 1
ATOM 2120 O O . SER A 1 264 ? -24.791 -2.579 5.426 1.00 81.00 264 SER A O 1
ATOM 2122 N N . TYR A 1 265 ? -22.926 -3.402 6.347 1.00 77.69 265 TYR A N 1
ATOM 2123 C CA . TYR A 1 265 ? -23.662 -4.286 7.239 1.00 77.69 265 TYR A CA 1
ATOM 2124 C C . TYR A 1 265 ? -24.448 -3.507 8.300 1.00 77.69 265 TYR A C 1
ATOM 2126 O O . TYR A 1 265 ? -25.609 -3.818 8.562 1.00 77.69 265 TYR A O 1
ATOM 2134 N N . ALA A 1 266 ? -23.833 -2.482 8.896 1.00 74.12 266 ALA A N 1
ATOM 2135 C CA . ALA A 1 266 ? -24.476 -1.646 9.905 1.00 74.12 266 ALA A CA 1
ATOM 2136 C C . ALA A 1 266 ? -25.622 -0.784 9.337 1.00 74.12 266 ALA A C 1
ATOM 2138 O O . ALA A 1 266 ? -26.598 -0.555 10.049 1.00 74.12 266 ALA A O 1
ATOM 2139 N N . SER A 1 267 ? -25.526 -0.322 8.082 1.00 69.88 267 SER A N 1
ATOM 2140 C CA . SER A 1 267 ? -26.549 0.508 7.428 1.00 69.88 267 SER A CA 1
ATOM 2141 C C . SER A 1 267 ? -27.719 -0.296 6.859 1.00 69.88 267 SER A C 1
ATOM 2143 O O . SER A 1 267 ? -28.867 0.119 7.000 1.00 69.88 267 SER A O 1
ATOM 2145 N N . GLU A 1 268 ? -27.456 -1.434 6.212 1.00 64.38 268 GLU A N 1
ATOM 2146 C CA . GLU A 1 268 ? -28.457 -2.135 5.390 1.00 64.38 268 GLU A CA 1
ATOM 2147 C C . GLU A 1 268 ? -28.761 -3.561 5.852 1.00 64.38 268 GLU A C 1
ATOM 2149 O O . GLU A 1 268 ? -29.629 -4.222 5.280 1.00 64.38 268 GLU A O 1
ATOM 2154 N N . ASN A 1 269 ? -28.056 -4.071 6.868 1.00 65.19 269 ASN A N 1
ATOM 2155 C CA . ASN A 1 269 ? -28.119 -5.477 7.284 1.00 65.19 269 ASN A CA 1
ATOM 2156 C C . ASN A 1 269 ? -27.825 -6.461 6.125 1.00 65.19 269 ASN A C 1
ATOM 2158 O O . ASN A 1 269 ? -28.242 -7.626 6.129 1.00 65.19 269 ASN A O 1
ATOM 2162 N N . VAL A 1 270 ? -27.116 -5.976 5.101 1.00 64.94 270 VAL A N 1
ATOM 2163 C CA . VAL A 1 270 ? -26.677 -6.748 3.941 1.00 64.94 270 VAL A CA 1
ATOM 2164 C C . VAL A 1 270 ? -25.314 -7.324 4.275 1.00 64.94 270 VAL A C 1
ATOM 2166 O O . VAL A 1 270 ? -24.380 -6.596 4.588 1.00 64.94 270 VAL A O 1
ATOM 2169 N N . ASN A 1 271 ? -25.197 -8.649 4.209 1.00 66.00 271 ASN A N 1
ATOM 2170 C CA . ASN A 1 271 ? -23.912 -9.331 4.286 1.00 66.00 271 ASN A CA 1
ATOM 2171 C C . ASN A 1 271 ? -23.294 -9.347 2.874 1.00 66.00 271 ASN A C 1
ATOM 2173 O O . ASN A 1 271 ? -23.802 -10.094 2.030 1.00 66.00 271 ASN A O 1
ATOM 2177 N N . PRO A 1 272 ? -22.222 -8.574 2.603 1.00 63.59 272 PRO A N 1
ATOM 2178 C CA . PRO A 1 272 ? -21.648 -8.470 1.262 1.00 63.59 272 PRO A CA 1
ATOM 2179 C C . PRO A 1 272 ? -21.063 -9.794 0.755 1.00 63.59 272 PRO A C 1
ATOM 2181 O O . PRO A 1 272 ? -21.071 -10.034 -0.446 1.00 63.59 272 PRO A O 1
ATOM 2184 N N . PHE A 1 273 ? -20.666 -10.705 1.654 1.00 63.25 273 PHE A N 1
ATOM 2185 C CA . PHE A 1 273 ? -20.180 -12.044 1.292 1.00 63.25 273 PHE A CA 1
ATOM 2186 C C . PHE A 1 273 ? -21.275 -12.949 0.712 1.00 63.25 273 PHE A C 1
ATOM 2188 O O . PHE A 1 273 ? -20.979 -13.893 -0.013 1.00 63.25 273 PHE A O 1
ATOM 2195 N N . ARG A 1 274 ? -22.557 -12.663 0.993 1.00 53.19 274 ARG A N 1
ATOM 2196 C CA . ARG A 1 274 ? -23.699 -13.437 0.470 1.00 53.19 274 ARG A CA 1
ATOM 2197 C C . ARG A 1 274 ? -24.203 -12.958 -0.894 1.00 53.19 274 ARG A C 1
ATOM 2199 O O . ARG A 1 274 ? -25.166 -13.517 -1.409 1.00 53.19 274 ARG A O 1
ATOM 2206 N N . LEU A 1 275 ? -23.569 -11.953 -1.504 1.00 45.66 275 LEU A N 1
ATOM 2207 C CA . LEU A 1 275 ? -23.873 -11.562 -2.888 1.00 45.66 275 LEU A CA 1
ATOM 2208 C C . LEU A 1 275 ? -23.377 -12.590 -3.926 1.00 45.66 275 LEU A C 1
ATOM 2210 O O . LEU A 1 275 ? -23.742 -12.468 -5.096 1.00 45.66 275 LEU A O 1
ATOM 2214 N N . ARG A 1 276 ? -22.647 -13.634 -3.494 1.00 45.00 276 ARG A N 1
ATOM 2215 C CA . ARG A 1 276 ? -22.298 -14.822 -4.298 1.00 45.00 276 ARG A CA 1
ATOM 2216 C C . ARG A 1 276 ? -23.503 -15.472 -4.972 1.00 45.00 276 ARG A C 1
ATOM 2218 O O . ARG A 1 276 ? -23.424 -15.826 -6.140 1.00 45.00 276 ARG A O 1
ATOM 2225 N N . ASP A 1 277 ? -24.632 -15.553 -4.272 1.00 36.41 277 ASP A N 1
ATOM 2226 C CA . ASP A 1 277 ? -25.754 -16.394 -4.709 1.00 36.41 277 ASP A CA 1
ATOM 2227 C C . ASP A 1 277 ? -26.697 -15.712 -5.717 1.00 36.41 277 ASP A C 1
ATOM 2229 O O . ASP A 1 277 ? -27.574 -16.361 -6.282 1.00 36.41 277 ASP A O 1
ATOM 2233 N N . TYR A 1 278 ? -26.552 -14.401 -5.957 1.00 38.09 278 TYR A N 1
ATOM 2234 C CA . TYR A 1 278 ? -27.489 -13.635 -6.797 1.00 38.09 278 TYR A CA 1
ATOM 2235 C C . TYR A 1 278 ? -26.899 -13.106 -8.109 1.00 38.09 278 TYR A C 1
ATOM 2237 O O . TYR A 1 278 ? -27.660 -12.611 -8.944 1.00 38.09 278 TYR A O 1
ATOM 2245 N N . GLN A 1 279 ? -25.582 -13.198 -8.323 1.00 36.12 279 GLN A N 1
ATOM 2246 C CA . GLN A 1 279 ? -24.947 -12.710 -9.557 1.00 36.12 279 GLN A CA 1
ATOM 2247 C C . GLN A 1 279 ? -24.733 -13.795 -10.627 1.00 36.12 279 GLN A C 1
ATOM 2249 O O . GLN A 1 279 ? -24.496 -13.450 -11.784 1.00 36.12 279 GLN A O 1
ATOM 2254 N N . GLU A 1 280 ? -24.935 -15.077 -10.308 1.00 33.84 280 GLU A N 1
ATOM 2255 C CA . GLU A 1 280 ? -24.942 -16.175 -11.288 1.00 33.84 280 GLU A CA 1
ATOM 2256 C C . GLU A 1 280 ? -26.362 -16.580 -11.711 1.00 33.84 280 GLU A C 1
ATOM 2258 O O . GLU A 1 280 ? -26.773 -17.729 -11.599 1.00 33.84 280 GLU A O 1
ATOM 2263 N N . LEU A 1 281 ? -27.143 -15.642 -12.243 1.00 30.31 281 LEU A N 1
ATOM 2264 C CA . LEU A 1 281 ? -28.274 -16.005 -13.101 1.00 30.31 281 LEU A CA 1
ATOM 2265 C C . LEU A 1 281 ? -28.305 -15.072 -14.313 1.00 30.31 281 LEU A C 1
ATOM 2267 O O . LEU A 1 281 ? -28.757 -13.928 -14.190 1.00 30.31 281 LEU A O 1
ATOM 2271 N N . PRO A 1 282 ? -27.878 -15.522 -15.509 1.00 31.11 282 PRO A N 1
ATOM 2272 C CA . PRO A 1 282 ? -28.085 -14.739 -16.713 1.00 31.11 282 PRO A CA 1
ATOM 2273 C C . PRO A 1 282 ? -29.583 -14.724 -17.040 1.00 31.11 282 PRO A C 1
ATOM 2275 O O . PRO A 1 282 ? -30.169 -15.716 -17.477 1.00 31.11 282 PRO A O 1
ATOM 2278 N N . ARG A 1 283 ? -30.231 -13.574 -16.830 1.00 31.69 283 ARG A N 1
ATOM 2279 C CA . ARG A 1 283 ? -31.605 -13.344 -17.280 1.00 31.69 283 ARG A CA 1
ATOM 2280 C C . ARG A 1 283 ? -31.640 -13.034 -18.781 1.00 31.69 283 ARG A C 1
ATOM 2282 O O . ARG A 1 283 ? -31.582 -11.875 -19.172 1.00 31.69 283 ARG A O 1
ATOM 2289 N N . THR A 1 284 ? -31.930 -14.089 -19.553 1.00 29.78 284 THR A N 1
ATOM 2290 C CA . THR A 1 284 ? -32.796 -14.115 -20.762 1.00 29.78 284 THR A CA 1
ATOM 2291 C C . THR A 1 284 ? -32.225 -13.477 -22.054 1.00 29.78 284 THR A C 1
ATOM 2293 O O . THR A 1 284 ? -31.430 -12.557 -21.976 1.00 29.78 284 THR A O 1
ATOM 2296 N N . ASN A 1 285 ? -32.521 -13.864 -23.304 1.00 27.52 285 ASN A N 1
ATOM 2297 C CA . ASN A 1 285 ? -33.622 -14.587 -23.959 1.00 27.52 285 ASN A CA 1
ATOM 2298 C C . ASN A 1 285 ? -33.105 -15.220 -25.273 1.00 27.52 285 ASN A C 1
ATOM 2300 O O . ASN A 1 285 ? -32.445 -14.517 -26.031 1.00 27.52 285 ASN A O 1
ATOM 2304 N N . TYR A 1 286 ? -33.515 -16.444 -25.614 1.00 27.14 286 TYR A N 1
ATOM 2305 C CA . TYR A 1 286 ? -33.800 -16.826 -27.006 1.00 27.14 286 TYR A CA 1
ATOM 2306 C C . TYR A 1 286 ? -34.955 -17.830 -27.019 1.00 27.14 286 TYR A C 1
ATOM 2308 O O . TYR A 1 286 ? -34.933 -18.845 -26.328 1.00 27.14 286 TYR A O 1
ATOM 2316 N N . SER A 1 287 ? -35.988 -17.476 -27.773 1.00 28.95 287 SER A N 1
ATOM 2317 C CA . SER A 1 287 ? -37.113 -18.318 -28.158 1.00 28.95 287 SER A CA 1
ATOM 2318 C C . SER A 1 287 ? -36.763 -19.152 -29.391 1.00 28.95 287 SER A C 1
ATOM 2320 O O . SER A 1 287 ? -36.123 -18.616 -30.295 1.00 28.95 287 SER A O 1
ATOM 2322 N N . ASP A 1 288 ? -37.354 -20.351 -29.456 1.00 27.11 288 ASP A N 1
ATOM 2323 C CA . ASP A 1 288 ? -37.528 -21.212 -30.642 1.00 27.11 288 ASP A CA 1
ATOM 2324 C C . ASP A 1 288 ? -36.262 -22.007 -31.053 1.00 27.11 288 ASP A C 1
ATOM 2326 O O . ASP A 1 288 ? -35.163 -21.470 -31.047 1.00 27.11 288 ASP A O 1
ATOM 2330 N N . SER A 1 289 ? -36.278 -23.309 -31.353 1.00 27.34 289 SER A N 1
ATOM 2331 C CA . SER A 1 289 ? -37.319 -24.182 -31.913 1.00 27.34 289 SER A CA 1
ATOM 2332 C C . SER A 1 289 ? -37.104 -25.640 -31.442 1.00 27.34 289 SER A C 1
ATOM 2334 O O . SER A 1 289 ? -36.065 -25.966 -30.870 1.00 27.34 289 SER A O 1
ATOM 2336 N N . GLY A 1 290 ? -38.108 -26.500 -31.638 1.00 26.00 290 GLY A N 1
ATOM 2337 C CA . GLY A 1 290 ? -38.242 -27.810 -30.992 1.00 26.00 290 GLY A CA 1
ATOM 2338 C C . GLY A 1 290 ? -37.451 -29.014 -31.533 1.00 26.00 290 GLY A C 1
ATOM 2339 O O . GLY A 1 290 ? -36.461 -28.892 -32.246 1.00 26.00 290 GLY A O 1
ATOM 2340 N N . ASP A 1 291 ? -38.002 -30.173 -31.153 1.00 26.75 291 ASP A N 1
ATOM 2341 C CA . ASP A 1 291 ? -37.718 -31.565 -31.543 1.00 26.75 291 ASP A CA 1
ATOM 2342 C C . ASP A 1 291 ? -36.777 -32.422 -30.662 1.00 26.75 291 ASP A C 1
ATOM 2344 O O . ASP A 1 291 ? -35.595 -32.612 -30.912 1.00 26.75 291 ASP A O 1
ATOM 2348 N N . THR A 1 292 ? -37.412 -33.005 -29.635 1.00 26.84 292 THR A N 1
ATOM 2349 C CA . THR A 1 292 ? -37.581 -34.449 -29.335 1.00 26.84 292 THR A CA 1
ATOM 2350 C C . THR A 1 292 ? -36.420 -35.472 -29.231 1.00 26.84 292 THR A C 1
ATOM 2352 O O . THR A 1 292 ? -35.602 -35.629 -30.127 1.00 26.84 292 THR A O 1
ATOM 2355 N N . TYR A 1 293 ? -36.618 -36.346 -28.223 1.00 26.59 293 TYR A N 1
ATOM 2356 C CA . TYR A 1 293 ? -36.262 -37.775 -28.043 1.00 26.59 293 TYR A CA 1
ATOM 2357 C C . TYR A 1 293 ? -35.066 -38.190 -27.141 1.00 26.59 293 TYR A C 1
ATOM 2359 O O . TYR A 1 293 ? -33.927 -38.248 -27.579 1.00 26.59 293 TYR A O 1
ATOM 2367 N N . PHE A 1 294 ? -35.451 -38.609 -25.918 1.00 25.55 294 PHE A N 1
ATOM 2368 C CA . PHE A 1 294 ? -35.098 -39.816 -25.133 1.00 25.55 294 PHE A CA 1
ATOM 2369 C C . PHE A 1 294 ? -33.647 -40.157 -24.750 1.00 25.55 294 PHE A C 1
ATOM 2371 O O . PHE A 1 294 ? -32.770 -40.316 -25.593 1.00 25.55 294 PHE A O 1
ATOM 2378 N N . GLY A 1 295 ? -33.483 -40.504 -23.466 1.00 26.14 295 GLY A N 1
ATOM 2379 C CA . GLY A 1 295 ? -32.402 -41.367 -22.996 1.00 26.14 295 GLY A CA 1
ATOM 2380 C C . GLY A 1 295 ? -32.200 -41.341 -21.485 1.00 26.14 295 GLY A C 1
ATOM 2381 O O . GLY A 1 295 ? -31.239 -40.738 -21.024 1.00 26.14 295 GLY A O 1
ATOM 2382 N N . ASP A 1 296 ? -33.088 -42.006 -20.743 1.00 27.39 296 ASP A N 1
ATOM 2383 C CA . ASP A 1 296 ? -32.868 -42.410 -19.352 1.00 27.39 296 ASP A CA 1
ATOM 2384 C C . ASP A 1 296 ? -31.523 -43.131 -19.192 1.00 27.39 296 ASP A C 1
ATOM 2386 O O . ASP A 1 296 ? -31.179 -43.986 -20.015 1.00 27.39 296 ASP A O 1
ATOM 2390 N N . ARG A 1 297 ? -30.801 -42.828 -18.109 1.00 30.30 297 ARG A N 1
ATOM 2391 C CA . ARG A 1 297 ? -29.887 -43.762 -17.440 1.00 30.30 297 ARG A CA 1
ATOM 2392 C C . ARG A 1 297 ? -29.608 -43.292 -16.015 1.00 30.30 297 ARG A C 1
ATOM 2394 O O . ARG A 1 297 ? -28.899 -42.314 -15.791 1.00 30.30 297 ARG A O 1
ATOM 2401 N N . GLU A 1 298 ? -30.247 -44.009 -15.100 1.00 31.02 298 GLU A N 1
ATOM 2402 C CA . GLU A 1 298 ? -29.822 -44.242 -13.721 1.00 31.02 298 GLU A CA 1
ATOM 2403 C C . GLU A 1 298 ? -28.431 -44.915 -13.691 1.00 31.02 298 GLU A C 1
ATOM 2405 O O . GLU A 1 298 ? -27.905 -45.267 -14.750 1.00 31.02 298 GLU A O 1
ATOM 2410 N N . ASP A 1 299 ? -27.905 -45.107 -12.473 1.00 29.55 299 ASP A N 1
ATOM 2411 C CA . ASP A 1 299 ? -26.683 -45.840 -12.072 1.00 29.55 299 ASP A CA 1
ATOM 2412 C C . ASP A 1 299 ? -25.502 -44.903 -11.728 1.00 29.55 299 ASP A C 1
ATOM 2414 O O . ASP A 1 299 ? -25.130 -44.035 -12.510 1.00 29.55 299 ASP A O 1
ATOM 2418 N N . ASP A 1 300 ? -24.789 -45.005 -10.606 1.00 28.81 300 ASP A N 1
ATOM 2419 C CA . ASP A 1 300 ? -24.851 -45.861 -9.415 1.00 28.81 300 ASP A CA 1
ATOM 2420 C C . ASP A 1 300 ? -23.819 -45.246 -8.439 1.00 28.81 300 ASP A C 1
ATOM 2422 O O . ASP A 1 300 ? -22.700 -44.926 -8.858 1.00 28.81 300 ASP A O 1
ATOM 2426 N N . TYR A 1 301 ? -24.159 -45.040 -7.165 1.00 28.78 301 TYR A N 1
ATOM 2427 C CA . TYR A 1 301 ? -23.168 -44.663 -6.149 1.00 28.78 301 TYR A CA 1
ATOM 2428 C C . TYR A 1 301 ? -22.447 -45.936 -5.695 1.00 28.78 301 TYR A C 1
ATOM 2430 O O . TYR A 1 301 ? -23.082 -46.841 -5.159 1.00 28.78 301 TYR A O 1
ATOM 2438 N N . ARG A 1 302 ? -21.122 -46.001 -5.870 1.00 32.00 302 ARG A N 1
ATOM 2439 C CA . ARG A 1 302 ? -20.276 -46.983 -5.180 1.00 32.00 302 ARG A CA 1
ATOM 2440 C C . ARG A 1 302 ? -19.366 -46.282 -4.186 1.00 32.00 302 ARG A C 1
ATOM 2442 O O . ARG A 1 302 ? -18.461 -45.545 -4.572 1.00 32.00 302 ARG A O 1
ATOM 2449 N N . GLU A 1 303 ? -19.675 -46.519 -2.916 1.00 32.50 303 GLU A N 1
ATOM 2450 C CA . GLU A 1 303 ? -18.724 -46.525 -1.810 1.00 32.50 303 GLU A CA 1
ATOM 2451 C C . GLU A 1 303 ? -17.609 -47.521 -2.134 1.00 32.50 303 GLU A C 1
ATOM 2453 O O . GLU A 1 303 ? -17.901 -48.655 -2.509 1.00 32.50 303 GLU A O 1
ATOM 2458 N N . ASP A 1 304 ? -16.356 -47.109 -1.965 1.00 33.59 304 ASP A N 1
ATOM 2459 C CA . ASP A 1 304 ? -15.253 -48.046 -1.787 1.00 33.59 304 ASP A CA 1
ATOM 2460 C C . ASP A 1 304 ? -14.433 -47.615 -0.566 1.00 33.59 304 ASP A C 1
ATOM 2462 O O . ASP A 1 304 ? -13.862 -46.522 -0.499 1.00 33.59 304 ASP A O 1
ATOM 2466 N N . ASP A 1 305 ? -14.453 -48.533 0.396 1.00 32.94 305 ASP A N 1
ATOM 2467 C CA . ASP A 1 305 ? -13.701 -48.613 1.636 1.00 32.94 305 ASP A CA 1
ATOM 2468 C C . ASP A 1 305 ? -12.188 -48.451 1.437 1.00 32.94 305 ASP A C 1
ATOM 2470 O O . ASP A 1 305 ? -11.590 -49.117 0.591 1.00 32.94 305 ASP A O 1
ATOM 2474 N N . TYR A 1 306 ? -11.536 -47.731 2.355 1.00 34.19 306 TYR A N 1
ATOM 2475 C CA . TYR A 1 306 ? -10.210 -48.132 2.827 1.00 34.19 306 TYR A CA 1
ATOM 2476 C C . TYR A 1 306 ? -10.173 -48.131 4.354 1.00 34.19 306 TYR A C 1
ATOM 2478 O O . TYR A 1 306 ? -10.345 -47.105 5.010 1.00 34.19 306 TYR A O 1
ATOM 2486 N N . ARG A 1 307 ? -9.969 -49.344 4.872 1.00 33.38 307 ARG A N 1
ATOM 2487 C CA . ARG A 1 307 ? -9.714 -49.700 6.264 1.00 33.38 307 ARG A CA 1
ATOM 2488 C C . ARG A 1 307 ? -8.338 -49.225 6.731 1.00 33.38 307 ARG A C 1
ATOM 2490 O O . ARG A 1 307 ? -7.391 -49.244 5.950 1.00 33.38 307 ARG A O 1
ATOM 2497 N N . ASP A 1 308 ? -8.322 -48.863 8.012 1.00 35.06 308 ASP A N 1
ATOM 2498 C CA . ASP A 1 308 ? -7.352 -49.151 9.079 1.00 35.06 308 ASP A CA 1
ATOM 2499 C C . ASP A 1 308 ? -5.916 -49.533 8.702 1.00 35.06 308 ASP A C 1
ATOM 2501 O O . ASP A 1 308 ? -5.697 -50.519 8.010 1.00 35.06 308 ASP A O 1
ATOM 2505 N N . ASP A 1 309 ? -4.961 -48.820 9.311 1.00 37.22 309 ASP A N 1
ATOM 2506 C CA . ASP A 1 309 ? -3.831 -49.437 10.018 1.00 37.22 309 ASP A CA 1
ATOM 2507 C C . ASP A 1 309 ? -3.292 -48.473 11.106 1.00 37.22 309 ASP A C 1
ATOM 2509 O O . ASP A 1 309 ? -2.705 -47.427 10.826 1.00 37.22 309 ASP A O 1
ATOM 2513 N N . ASP A 1 310 ? -3.586 -48.845 12.355 1.00 34.94 310 ASP A N 1
ATOM 2514 C CA . ASP A 1 310 ? -2.757 -48.845 13.570 1.00 34.94 310 ASP A CA 1
ATOM 2515 C C . ASP A 1 310 ? -1.666 -47.780 13.806 1.00 34.94 310 ASP A C 1
ATOM 2517 O O . ASP A 1 310 ? -0.583 -47.840 13.230 1.00 34.94 310 ASP A O 1
ATOM 2521 N N . TYR A 1 311 ? -1.875 -46.968 14.857 1.00 38.09 311 TYR A N 1
ATOM 2522 C CA . TYR A 1 311 ? -0.864 -46.681 15.893 1.00 38.09 311 TYR A CA 1
ATOM 2523 C C . TYR A 1 311 ? -1.536 -46.459 17.270 1.00 38.09 311 TYR A C 1
ATOM 2525 O O . TYR A 1 311 ? -2.005 -45.372 17.595 1.00 38.09 311 TYR A O 1
ATOM 2533 N N . SER A 1 312 ? -1.556 -47.532 18.062 1.00 37.16 312 SER A N 1
ATOM 2534 C CA . SER A 1 312 ? -1.520 -47.621 19.538 1.00 37.16 312 SER A CA 1
ATOM 2535 C C . SER A 1 312 ? -0.345 -46.817 20.141 1.00 37.16 312 SER A C 1
ATOM 2537 O O . SER A 1 312 ? 0.685 -46.714 19.476 1.00 37.16 312 SER A O 1
ATOM 2539 N N . ASP A 1 313 ? -0.301 -46.311 21.377 1.00 40.69 313 ASP A N 1
ATOM 2540 C CA . ASP A 1 313 ? -1.203 -46.173 22.538 1.00 40.69 313 ASP A CA 1
ATOM 2541 C C . ASP A 1 313 ? -0.466 -45.241 23.550 1.00 40.69 313 ASP A C 1
ATOM 2543 O O . ASP A 1 313 ? 0.678 -44.846 23.297 1.00 40.69 313 ASP A O 1
ATOM 2547 N N . ASP A 1 314 ? -1.092 -44.988 24.703 1.00 35.78 314 ASP A N 1
ATOM 2548 C CA . ASP A 1 314 ? -0.516 -44.568 26.002 1.00 35.78 314 ASP A CA 1
ATOM 2549 C C . ASP A 1 314 ? -0.654 -43.095 26.478 1.00 35.78 314 ASP A C 1
ATOM 2551 O O . ASP A 1 314 ? 0.202 -42.229 26.283 1.00 35.78 314 ASP A O 1
ATOM 2555 N N . ASP A 1 315 ? -1.738 -42.925 27.254 1.00 34.62 315 ASP A N 1
ATOM 2556 C CA . ASP A 1 315 ? -1.772 -42.550 28.687 1.00 34.62 315 ASP A CA 1
ATOM 2557 C C . ASP A 1 315 ? -1.764 -41.056 29.101 1.00 34.62 315 ASP A C 1
ATOM 2559 O O . ASP A 1 315 ? -0.772 -40.343 28.966 1.00 34.62 315 ASP A O 1
ATOM 2563 N N . TYR A 1 316 ? -2.891 -40.573 29.655 1.00 37.12 316 TYR A N 1
ATOM 2564 C CA . TYR A 1 316 ? -3.065 -40.333 31.105 1.00 37.12 316 TYR A CA 1
ATOM 2565 C C . TYR A 1 316 ? -4.473 -39.778 31.456 1.00 37.12 316 TYR A C 1
ATOM 2567 O O . TYR A 1 316 ? -4.843 -38.670 31.074 1.00 37.12 316 TYR A O 1
ATOM 2575 N N . SER A 1 317 ? -5.188 -40.567 32.272 1.00 35.69 317 SER A N 1
ATOM 2576 C CA . SER A 1 317 ? -6.087 -40.211 33.398 1.00 35.69 317 SER A CA 1
ATOM 2577 C C . SER A 1 317 ? -7.299 -39.269 33.218 1.00 35.69 317 SER A C 1
ATOM 2579 O O . SER A 1 317 ? -7.190 -38.047 33.296 1.00 35.69 317 SER A O 1
ATOM 2581 N N . ASP A 1 318 ? -8.463 -39.913 33.083 1.00 32.66 318 ASP A N 1
ATOM 2582 C CA . ASP A 1 318 ? -9.684 -39.867 33.924 1.00 32.66 318 ASP A CA 1
ATOM 2583 C C . ASP A 1 318 ? -9.729 -38.915 35.146 1.00 32.66 318 ASP A C 1
ATOM 2585 O O . ASP A 1 318 ? -8.854 -38.993 36.001 1.00 32.66 318 ASP A O 1
ATOM 2589 N N . GLU A 1 319 ? -10.794 -38.102 35.254 1.00 35.88 319 GLU A N 1
ATOM 2590 C CA . GLU A 1 319 ? -11.684 -38.001 36.435 1.00 35.88 319 GLU A CA 1
ATOM 2591 C C . GLU A 1 319 ? -13.041 -37.391 36.002 1.00 35.88 319 GLU A C 1
ATOM 2593 O O . GLU A 1 319 ? -13.125 -36.232 35.584 1.00 35.88 319 GLU A O 1
ATOM 2598 N N . GLY A 1 320 ? -14.111 -38.191 36.067 1.00 29.34 320 GLY A N 1
ATOM 2599 C CA . GLY A 1 320 ? -15.469 -37.819 35.655 1.00 29.34 320 GLY A CA 1
ATOM 2600 C C . GLY A 1 320 ? -16.363 -37.213 36.739 1.00 29.34 320 GLY A C 1
ATOM 2601 O O . GLY A 1 320 ? -15.999 -37.191 37.904 1.00 29.34 320 GLY A O 1
ATOM 2602 N N . TYR A 1 321 ? -17.576 -36.800 36.343 1.00 35.03 321 TYR A N 1
ATOM 2603 C CA . TYR A 1 321 ? -18.778 -36.732 37.193 1.00 35.03 321 TYR A CA 1
ATOM 2604 C C . TYR A 1 321 ? -20.063 -36.850 36.336 1.00 35.03 321 TYR A C 1
ATOM 2606 O O . TYR A 1 321 ? -20.277 -36.025 35.455 1.00 35.03 321 TYR A O 1
ATOM 2614 N N . MET A 1 322 ? -20.860 -37.893 36.640 1.00 31.67 322 MET A N 1
ATOM 2615 C CA . MET A 1 322 ? -22.346 -38.019 36.700 1.00 31.67 322 MET A CA 1
ATOM 2616 C C . MET A 1 322 ? -23.174 -37.351 35.580 1.00 31.67 322 MET A C 1
ATOM 2618 O O . MET A 1 322 ? -23.182 -36.133 35.456 1.00 31.67 322 MET A O 1
ATOM 2622 N N . ASP A 1 323 ? -23.805 -38.084 34.655 1.00 28.88 323 ASP A N 1
ATOM 2623 C CA . ASP A 1 323 ? -25.074 -38.849 34.768 1.00 28.88 323 ASP A CA 1
ATOM 2624 C C . ASP A 1 323 ? -26.245 -38.074 35.395 1.00 28.88 323 ASP A C 1
ATOM 2626 O O . ASP A 1 323 ? -26.339 -37.970 36.612 1.00 28.88 323 ASP A O 1
ATOM 2630 N N . ASP A 1 324 ? -27.142 -37.591 34.531 1.00 32.16 324 ASP A N 1
ATOM 2631 C CA . ASP A 1 324 ? -28.557 -37.359 34.825 1.00 32.16 324 ASP A CA 1
ATOM 2632 C C . ASP A 1 324 ? -29.362 -37.683 33.550 1.00 32.16 324 ASP A C 1
ATOM 2634 O O . ASP A 1 324 ? -29.594 -36.848 32.672 1.00 32.16 324 ASP A O 1
ATOM 2638 N N . SER A 1 325 ? -29.756 -38.950 33.428 1.00 33.22 325 SER A N 1
ATOM 2639 C CA . SER A 1 325 ? -30.886 -39.391 32.602 1.00 33.22 325 SER A CA 1
ATOM 2640 C C . SER A 1 325 ? -32.168 -38.682 33.041 1.00 33.22 325 SER A C 1
ATOM 2642 O O . SER A 1 325 ? -32.384 -38.630 34.239 1.00 33.22 325 SER A O 1
ATOM 2644 N N . TRP A 1 326 ? -33.021 -38.209 32.116 1.00 27.48 326 TRP A N 1
ATOM 2645 C CA . TRP A 1 326 ? -34.491 -38.349 32.188 1.00 27.48 326 TRP A CA 1
ATOM 2646 C C . TRP A 1 326 ? -35.183 -37.932 30.869 1.00 27.48 326 TRP A C 1
ATOM 2648 O O . TRP A 1 326 ? -35.168 -36.768 30.481 1.00 27.48 326 TRP A O 1
ATOM 2658 N N . SER A 1 327 ? -35.904 -38.913 30.314 1.00 31.64 327 SER A N 1
ATOM 2659 C CA . SER A 1 327 ? -37.234 -38.833 29.673 1.00 31.64 327 SER A CA 1
ATOM 2660 C C . SER A 1 327 ? -37.371 -38.362 28.220 1.00 31.64 327 SER A C 1
ATOM 2662 O O . SER A 1 327 ? -37.366 -37.174 27.910 1.00 31.64 327 SER A O 1
ATOM 2664 N N . GLU A 1 328 ? -37.643 -39.343 27.359 1.00 34.50 328 GLU A N 1
ATOM 2665 C CA . GLU A 1 328 ? -38.444 -39.192 26.143 1.00 34.50 328 GLU A CA 1
ATOM 2666 C C . GLU A 1 328 ? -39.924 -38.917 26.497 1.00 34.50 328 GLU A C 1
ATOM 2668 O O . GLU A 1 328 ? -40.390 -39.299 27.571 1.00 34.50 328 GLU A O 1
ATOM 2673 N N . ASP A 1 329 ? -40.625 -38.294 25.543 1.00 31.16 329 ASP A N 1
ATOM 2674 C CA . ASP A 1 329 ? -42.064 -37.988 25.462 1.00 31.16 329 ASP A CA 1
ATOM 2675 C C . ASP A 1 329 ? -42.560 -36.661 26.076 1.00 31.16 329 ASP A C 1
ATOM 2677 O O . ASP A 1 329 ? -42.871 -36.575 27.257 1.00 31.16 329 ASP A O 1
ATOM 2681 N N . GLU A 1 330 ? -42.749 -35.642 25.219 1.00 33.59 330 GLU A N 1
ATOM 2682 C CA . GLU A 1 330 ? -44.050 -34.959 25.066 1.00 33.59 330 GLU A CA 1
ATOM 2683 C C . GLU A 1 330 ? -44.100 -34.056 23.804 1.00 33.59 330 GLU A C 1
ATOM 2685 O O . GLU A 1 330 ? -43.469 -33.006 23.697 1.00 33.59 330 GLU A O 1
ATOM 2690 N N . ASP A 1 331 ? -44.857 -34.539 22.817 1.00 36.66 331 ASP A N 1
ATOM 2691 C CA . ASP A 1 331 ? -45.721 -33.843 21.850 1.00 36.66 331 ASP A CA 1
ATOM 2692 C C . ASP A 1 331 ? -45.591 -32.296 21.720 1.00 36.66 331 ASP A C 1
ATOM 2694 O O . ASP A 1 331 ? -46.250 -31.529 22.425 1.00 36.66 331 ASP A O 1
ATOM 2698 N N . TYR A 1 332 ? -44.829 -31.805 20.727 1.00 30.45 332 TYR A N 1
ATOM 2699 C CA . TYR A 1 332 ? -44.904 -30.400 20.287 1.00 30.45 332 TYR A CA 1
ATOM 2700 C C . TYR A 1 332 ? -45.191 -30.280 18.783 1.00 30.45 332 TYR A C 1
ATOM 2702 O O . TYR A 1 332 ? -44.327 -30.395 17.914 1.00 30.45 332 TYR A O 1
ATOM 2710 N N . ARG A 1 333 ? -46.462 -30.006 18.483 1.00 29.92 333 ARG A N 1
ATOM 2711 C CA . ARG A 1 333 ? -47.010 -29.633 17.169 1.00 29.92 333 ARG A CA 1
ATOM 2712 C C . ARG A 1 333 ? -46.276 -28.404 16.593 1.00 29.92 333 ARG A C 1
ATOM 2714 O O . ARG A 1 333 ? -46.186 -27.394 17.295 1.00 29.92 333 ARG A O 1
ATOM 2721 N N . PRO A 1 334 ? -45.855 -28.381 15.313 1.00 29.44 334 PRO A N 1
ATOM 2722 C CA . PRO A 1 334 ? -45.264 -27.181 14.737 1.00 29.44 334 PRO A CA 1
ATOM 2723 C C . PRO A 1 334 ? -46.364 -26.147 14.469 1.00 29.44 334 PRO A C 1
ATOM 2725 O O . PRO A 1 334 ? -47.154 -26.258 13.532 1.00 29.44 334 PRO A O 1
ATOM 2728 N N . GLN A 1 335 ? -46.437 -25.125 15.321 1.00 30.66 335 GLN A N 1
ATOM 2729 C CA . GLN A 1 335 ? -47.192 -23.911 15.029 1.00 30.66 335 GLN A CA 1
ATOM 2730 C C . GLN A 1 335 ? -46.464 -23.138 13.928 1.00 30.66 335 GLN A C 1
ATOM 2732 O O . GLN A 1 335 ? -45.311 -22.741 14.092 1.00 30.66 335 GLN A O 1
ATOM 2737 N N . HIS A 1 336 ? -47.161 -22.901 12.815 1.00 38.72 336 HIS A N 1
ATOM 2738 C CA . HIS A 1 336 ? -46.775 -21.936 11.792 1.00 38.72 336 HIS A CA 1
ATOM 2739 C C . HIS A 1 336 ? -46.469 -20.581 12.444 1.00 38.72 336 HIS A C 1
ATOM 2741 O O . HIS A 1 336 ? -47.377 -19.829 12.802 1.00 38.72 336 HIS A O 1
ATOM 2747 N N . ARG A 1 337 ? -45.181 -20.264 12.595 1.00 29.75 337 ARG A N 1
ATOM 2748 C CA . ARG A 1 337 ? -44.710 -18.936 12.981 1.00 29.75 337 ARG A CA 1
ATOM 2749 C C . ARG A 1 337 ? -44.199 -18.252 11.726 1.00 29.75 337 ARG A C 1
ATOM 2751 O O . ARG A 1 337 ? -43.293 -18.753 11.067 1.00 29.75 337 ARG A O 1
ATOM 2758 N N . GLY A 1 338 ? -44.847 -17.141 11.384 1.00 27.84 338 GLY A N 1
ATOM 2759 C CA . GLY A 1 338 ? -44.467 -16.289 10.268 1.00 27.84 338 GLY A CA 1
ATOM 2760 C C . GLY A 1 338 ? -42.982 -15.948 10.311 1.00 27.84 338 GLY A C 1
ATOM 2761 O O . GLY A 1 338 ? -42.381 -15.872 11.382 1.00 27.84 338 GLY A O 1
ATOM 2762 N N . SER A 1 339 ? -42.415 -15.755 9.127 1.00 30.80 339 SER A N 1
ATOM 2763 C CA . SER A 1 339 ? -41.050 -15.304 8.890 1.00 30.80 339 SER A CA 1
ATOM 2764 C C . SER A 1 339 ? -40.776 -13.987 9.624 1.00 30.80 339 SER A C 1
ATOM 2766 O O . SER A 1 339 ? -40.897 -12.903 9.056 1.00 30.80 339 SER A O 1
ATOM 2768 N N . GLN A 1 340 ? -40.409 -14.070 10.900 1.00 32.41 340 GLN A N 1
ATOM 2769 C CA . GLN A 1 340 ? -39.618 -13.038 11.544 1.00 32.41 340 GLN A CA 1
ATOM 2770 C C . GLN A 1 340 ? -38.268 -13.090 10.839 1.00 32.41 340 GLN A C 1
ATOM 2772 O O . GLN A 1 340 ? -37.532 -14.064 10.983 1.00 32.41 340 GLN A O 1
ATOM 2777 N N . GLN A 1 341 ? -37.976 -12.087 10.009 1.00 38.19 341 GLN A N 1
ATOM 2778 C CA . GLN A 1 341 ? -36.615 -11.846 9.545 1.00 38.19 341 GLN A CA 1
ATOM 2779 C C . GLN A 1 341 ? -35.750 -11.710 10.796 1.00 38.19 341 GLN A C 1
ATOM 2781 O O . GLN A 1 341 ? -35.802 -10.701 11.496 1.00 38.19 341 GLN A O 1
ATOM 2786 N N . GLN A 1 342 ? -35.025 -12.777 11.121 1.00 38.31 342 GLN A N 1
ATOM 2787 C CA . GLN A 1 342 ? -34.081 -12.789 12.219 1.00 38.31 342 GLN A CA 1
ATOM 2788 C C . GLN A 1 342 ? -33.044 -11.719 11.884 1.00 38.31 342 GLN A C 1
ATOM 2790 O O . GLN A 1 342 ? -32.384 -11.786 10.845 1.00 38.31 342 GLN A O 1
ATOM 2795 N N . GLN A 1 343 ? -32.997 -10.673 12.704 1.00 41.69 343 GLN A N 1
ATOM 2796 C CA . GLN A 1 343 ? -32.060 -9.573 12.556 1.00 41.69 343 GLN A CA 1
ATOM 2797 C C . GLN A 1 343 ? -30.660 -10.186 12.636 1.00 41.69 343 GLN A C 1
ATOM 2799 O O . GLN A 1 343 ? -30.235 -10.614 13.708 1.00 41.69 343 GLN A O 1
ATOM 2804 N N . LYS A 1 344 ? -29.992 -10.341 11.486 1.00 56.50 344 LYS A N 1
ATOM 2805 C CA . LYS A 1 344 ? -28.649 -10.916 11.448 1.00 56.50 344 LYS A CA 1
ATOM 2806 C C . LYS A 1 344 ? -27.752 -10.044 12.319 1.00 56.50 344 LYS A C 1
ATOM 2808 O O . LYS A 1 344 ? -27.754 -8.817 12.219 1.00 56.50 344 LYS A O 1
ATOM 2813 N N . THR A 1 345 ? -27.003 -10.662 13.209 1.00 67.88 345 THR A N 1
ATOM 2814 C CA . THR A 1 345 ? -26.175 -9.965 14.194 1.00 67.88 345 THR A CA 1
ATOM 2815 C C . THR A 1 345 ? -24.784 -9.685 13.626 1.00 67.88 345 THR A C 1
ATOM 2817 O O . THR A 1 345 ? -24.325 -10.389 12.734 1.00 67.88 345 THR A O 1
ATOM 2820 N N . LEU A 1 346 ? -24.061 -8.689 14.153 1.00 71.44 346 LEU A N 1
ATOM 2821 C CA . LEU A 1 346 ? -22.649 -8.449 13.796 1.00 71.44 346 LEU A CA 1
ATOM 2822 C C . LEU A 1 346 ? -21.792 -9.728 13.919 1.00 71.44 346 LEU A C 1
ATOM 2824 O O . LEU A 1 346 ? -20.859 -9.938 13.149 1.00 71.44 346 LEU A O 1
ATOM 2828 N N . HIS A 1 347 ? -22.164 -10.611 14.847 1.00 75.12 347 HIS A N 1
ATOM 2829 C CA . HIS A 1 347 ? -21.576 -11.934 15.016 1.00 75.12 347 HIS A CA 1
ATOM 2830 C C . HIS A 1 347 ? -21.757 -12.836 13.776 1.00 75.12 347 HIS A C 1
ATOM 2832 O O . HIS A 1 347 ? -20.834 -13.556 13.405 1.00 75.12 347 HIS A O 1
ATOM 2838 N N . ASP A 1 348 ? -22.891 -12.763 13.072 1.00 75.38 348 ASP A N 1
ATOM 2839 C CA . ASP A 1 348 ? -23.137 -13.537 11.845 1.00 75.38 348 ASP A CA 1
ATOM 2840 C C . ASP A 1 348 ? -22.277 -13.053 10.668 1.00 75.38 348 ASP A C 1
ATOM 2842 O O . ASP A 1 348 ? -21.818 -13.863 9.853 1.00 75.38 348 ASP A O 1
ATOM 2846 N N . LEU A 1 349 ? -22.024 -11.740 10.583 1.00 79.12 349 LEU A N 1
ATOM 2847 C CA . LEU A 1 349 ? -21.080 -11.169 9.617 1.00 79.12 349 LEU A CA 1
ATOM 2848 C C . LEU A 1 349 ? -19.659 -11.656 9.901 1.00 79.12 349 LEU A C 1
ATOM 2850 O O . LEU A 1 349 ? -18.982 -12.129 8.992 1.00 79.12 349 LEU A O 1
ATOM 2854 N N . GLN A 1 350 ? -19.223 -11.556 11.157 1.00 80.50 350 GLN A N 1
ATOM 2855 C CA . GLN A 1 350 ? -17.888 -11.984 11.569 1.00 80.50 350 GLN A CA 1
ATOM 2856 C C . GLN A 1 350 ? -17.682 -13.476 11.324 1.00 80.50 350 GLN A C 1
ATOM 2858 O O . GLN A 1 350 ? -16.651 -13.855 10.781 1.00 80.50 350 GLN A O 1
ATOM 2863 N N . ARG A 1 351 ? -18.678 -14.311 11.640 1.00 83.31 351 ARG A N 1
ATOM 2864 C CA . ARG A 1 351 ? -18.636 -15.746 11.350 1.00 83.31 351 ARG A CA 1
ATOM 2865 C C . ARG A 1 351 ? -18.484 -16.016 9.855 1.00 83.31 351 ARG A C 1
ATOM 2867 O O . ARG A 1 351 ? -17.585 -16.749 9.472 1.00 83.31 351 ARG A O 1
ATOM 2874 N N . SER A 1 352 ? -19.287 -15.350 9.022 1.00 82.25 352 SER A N 1
ATOM 2875 C CA . SER A 1 352 ? -19.176 -15.488 7.562 1.00 82.25 352 SER A CA 1
ATOM 2876 C C . SER A 1 352 ? -17.779 -15.089 7.070 1.00 82.25 352 SER A C 1
ATOM 2878 O O . SER A 1 352 ? -17.183 -15.796 6.272 1.00 82.25 352 SER A O 1
ATOM 2880 N N . ALA A 1 353 ? -17.224 -13.984 7.576 1.00 83.75 353 ALA A N 1
ATOM 2881 C CA . ALA A 1 353 ? -15.888 -13.532 7.195 1.00 83.75 353 ALA A CA 1
ATOM 2882 C C . ALA A 1 353 ? -14.774 -14.493 7.653 1.00 83.75 353 ALA A C 1
ATOM 2884 O O . ALA A 1 353 ? -13.776 -14.642 6.950 1.00 83.75 353 ALA A O 1
ATOM 2885 N N . VAL A 1 354 ? -14.932 -15.144 8.813 1.00 86.38 354 VAL A N 1
ATOM 2886 C CA . VAL A 1 354 ? -14.021 -16.202 9.280 1.00 86.38 354 VAL A CA 1
ATOM 2887 C C . VAL A 1 354 ? -14.080 -17.402 8.340 1.00 86.38 354 VAL A C 1
ATOM 2889 O O . VAL A 1 354 ? -13.029 -17.845 7.886 1.00 86.38 354 VAL A O 1
ATOM 2892 N N . ASP A 1 355 ? -15.281 -17.878 8.007 1.00 85.00 355 ASP A N 1
ATOM 2893 C CA . ASP A 1 355 ? -15.469 -19.018 7.102 1.00 85.00 355 ASP A CA 1
ATOM 2894 C C . ASP A 1 355 ? -14.832 -18.737 5.727 1.00 85.00 355 ASP A C 1
ATOM 2896 O O . ASP A 1 355 ? -14.122 -19.579 5.179 1.00 85.00 355 ASP A O 1
ATOM 2900 N N . GLU A 1 356 ? -14.990 -17.519 5.200 1.00 81.12 356 GLU A N 1
ATOM 2901 C CA . GLU A 1 356 ? -14.346 -17.111 3.946 1.00 81.12 356 GLU A CA 1
ATOM 2902 C C . GLU A 1 356 ? -12.822 -17.042 4.023 1.00 81.12 356 GLU A C 1
ATOM 2904 O O . GLU A 1 356 ? -12.130 -17.450 3.089 1.00 81.12 356 GLU A O 1
ATOM 2909 N N . SER A 1 357 ? -12.278 -16.546 5.135 1.00 83.44 357 SER A N 1
ATOM 2910 C CA . SER A 1 357 ? -10.829 -16.510 5.335 1.00 83.44 357 SER A CA 1
ATOM 2911 C C . SER A 1 357 ? -10.243 -17.919 5.438 1.00 83.44 357 SER A C 1
ATOM 2913 O O . SER A 1 357 ? -9.161 -18.155 4.914 1.00 83.44 357 SER A O 1
ATOM 2915 N N . LEU A 1 358 ? -10.959 -18.861 6.065 1.00 83.31 358 LEU A N 1
ATOM 2916 C CA . LEU A 1 358 ? -10.534 -20.261 6.185 1.00 83.31 358 LEU A CA 1
ATOM 2917 C C . LEU A 1 358 ? -10.548 -21.000 4.842 1.00 83.31 358 LEU A C 1
ATOM 2919 O O . LEU A 1 358 ? -9.678 -21.832 4.599 1.00 83.31 358 LEU A O 1
ATOM 2923 N N . ASN A 1 359 ? -11.494 -20.674 3.961 1.00 79.50 359 ASN A N 1
ATOM 2924 C CA . ASN A 1 359 ? -11.571 -21.245 2.613 1.00 79.50 359 ASN A CA 1
ATOM 2925 C C . ASN A 1 359 ? -10.560 -20.622 1.631 1.00 79.50 359 ASN A C 1
ATOM 2927 O O . ASN A 1 359 ? -10.445 -21.063 0.487 1.00 79.50 359 ASN A O 1
ATOM 2931 N N . SER A 1 360 ? -9.828 -19.587 2.048 1.00 75.31 360 SER A N 1
ATOM 2932 C CA . SER A 1 360 ? -8.830 -18.921 1.221 1.00 75.31 360 SER A CA 1
ATOM 2933 C C . SER A 1 360 ? -7.523 -19.713 1.181 1.00 75.31 360 SER A C 1
ATOM 2935 O O . SER A 1 360 ? -6.718 -19.645 2.107 1.00 75.31 360 SER A O 1
ATOM 2937 N N . GLU A 1 361 ? -7.251 -20.395 0.065 1.00 68.62 361 GLU A N 1
ATOM 2938 C CA . GLU A 1 361 ? -6.001 -21.155 -0.133 1.00 68.62 361 GLU A CA 1
ATOM 2939 C C . GLU A 1 361 ? -4.731 -20.303 0.042 1.00 68.62 361 GLU A C 1
ATOM 2941 O O . GLU A 1 361 ? -3.666 -20.814 0.387 1.00 68.62 361 GLU A O 1
ATOM 2946 N N . THR A 1 362 ? -4.825 -18.994 -0.206 1.00 73.31 362 THR A N 1
ATOM 2947 C CA . THR A 1 362 ? -3.680 -18.073 -0.189 1.00 73.31 362 THR A CA 1
ATOM 2948 C C . THR A 1 362 ? -3.575 -17.235 1.086 1.00 73.31 362 THR A C 1
ATOM 2950 O O . THR A 1 362 ? -2.620 -16.468 1.212 1.00 73.31 362 THR A O 1
ATOM 2953 N N . GLY A 1 363 ? -4.547 -17.320 2.006 1.00 76.00 363 GLY A N 1
ATOM 2954 C CA . GLY A 1 363 ? -4.604 -16.475 3.210 1.00 76.00 363 GLY A CA 1
ATOM 2955 C C . GLY A 1 363 ? -4.763 -14.975 2.917 1.00 76.00 363 GLY A C 1
ATOM 2956 O O . GLY A 1 363 ? -4.551 -14.131 3.786 1.00 76.00 363 GLY A O 1
ATOM 2957 N N . HIS A 1 364 ? -5.132 -14.602 1.686 1.00 75.50 364 HIS A N 1
ATOM 2958 C CA . HIS A 1 364 ? -5.200 -13.201 1.244 1.00 75.50 364 HIS A CA 1
ATOM 2959 C C . HIS A 1 364 ? -6.298 -12.369 1.933 1.00 75.50 364 HIS A C 1
ATOM 2961 O O . HIS A 1 364 ? -6.394 -11.171 1.682 1.00 75.50 364 HIS A O 1
ATOM 2967 N N . LEU A 1 365 ? -7.134 -12.994 2.770 1.00 84.38 365 LEU A N 1
ATOM 2968 C CA . LEU A 1 365 ? -8.187 -12.335 3.545 1.00 84.38 365 LEU A CA 1
ATOM 2969 C C . LEU A 1 365 ? -7.836 -12.188 5.032 1.00 84.38 365 LEU A C 1
ATOM 2971 O O . LEU A 1 365 ? -8.589 -11.544 5.758 1.00 84.38 365 LEU A O 1
ATOM 2975 N N . ASP A 1 366 ? -6.691 -12.699 5.492 1.00 87.25 366 ASP A N 1
ATOM 2976 C CA . ASP A 1 366 ? -6.338 -12.716 6.917 1.00 87.25 366 ASP A CA 1
ATOM 2977 C C . ASP A 1 366 ? -6.265 -11.307 7.515 1.00 87.25 366 ASP A C 1
ATOM 2979 O O . ASP A 1 366 ? -6.776 -11.033 8.609 1.00 87.25 366 ASP A O 1
ATOM 2983 N N . LEU A 1 367 ? -5.627 -10.377 6.796 1.00 89.75 367 LEU A N 1
ATOM 2984 C CA . LEU A 1 367 ? -5.492 -9.007 7.272 1.00 89.75 367 LEU A CA 1
ATOM 2985 C C . LEU A 1 367 ? -6.808 -8.230 7.133 1.00 89.75 367 LEU A C 1
ATOM 2987 O O . LEU A 1 367 ? -7.158 -7.467 8.035 1.00 89.75 367 LEU A O 1
ATOM 2991 N N . PHE A 1 368 ? -7.568 -8.477 6.065 1.00 91.69 368 PHE A N 1
ATOM 2992 C CA . PHE A 1 368 ? -8.937 -7.983 5.921 1.00 91.69 368 PHE A CA 1
ATOM 2993 C C . PHE A 1 368 ? -9.814 -8.412 7.116 1.00 91.69 368 PHE A C 1
ATOM 2995 O O . PHE A 1 368 ? -10.434 -7.565 7.764 1.00 91.69 368 PHE A O 1
ATOM 3002 N N . LEU A 1 369 ? -9.807 -9.700 7.476 1.00 90.81 369 LEU A N 1
ATOM 3003 C CA . LEU A 1 369 ? -10.573 -10.247 8.597 1.00 90.81 369 LEU A CA 1
ATOM 3004 C C . LEU A 1 369 ? -10.130 -9.610 9.916 1.00 90.81 369 LEU A C 1
ATOM 3006 O O . LEU A 1 369 ? -10.958 -9.186 10.726 1.00 90.81 369 LEU A O 1
ATOM 3010 N N . ARG A 1 370 ? -8.816 -9.472 10.117 1.00 91.88 370 ARG A N 1
ATOM 3011 C CA . ARG A 1 370 ? -8.252 -8.787 11.284 1.00 91.88 370 ARG A CA 1
ATOM 3012 C C . ARG A 1 370 ? -8.752 -7.346 11.401 1.00 91.88 370 ARG A C 1
ATOM 3014 O O . ARG A 1 370 ? -9.052 -6.897 12.512 1.00 91.88 370 ARG A O 1
ATOM 3021 N N . PHE A 1 371 ? -8.840 -6.613 10.292 1.00 94.38 371 PHE A N 1
ATOM 3022 C CA . PHE A 1 371 ? -9.404 -5.267 10.295 1.00 94.38 371 PHE A CA 1
ATOM 3023 C C . PHE A 1 371 ? -10.892 -5.278 10.622 1.00 94.38 371 PHE A C 1
ATOM 3025 O O . PHE A 1 371 ? -11.298 -4.513 11.492 1.00 94.38 371 PHE A O 1
ATOM 3032 N N . LEU A 1 372 ? -11.676 -6.168 10.012 1.00 91.38 372 LEU A N 1
ATOM 3033 C CA . LEU A 1 372 ? -13.118 -6.273 10.243 1.00 91.38 372 LEU A CA 1
ATOM 3034 C C . LEU A 1 372 ? -13.448 -6.564 11.719 1.00 91.38 372 LEU A C 1
ATOM 3036 O O . LEU A 1 372 ? -14.282 -5.887 12.331 1.00 91.38 372 LEU A O 1
ATOM 3040 N N . LEU A 1 373 ? -12.731 -7.515 12.325 1.00 90.44 373 LEU A N 1
ATOM 3041 C CA . LEU A 1 373 ? -12.831 -7.816 13.756 1.00 90.44 373 LEU A CA 1
ATOM 3042 C C . LEU A 1 373 ? -12.402 -6.617 14.610 1.00 90.44 373 LEU A C 1
ATOM 3044 O O . LEU A 1 373 ? -13.078 -6.261 15.571 1.00 90.44 373 LEU A O 1
ATOM 3048 N N . GLY A 1 374 ? -11.306 -5.951 14.240 1.00 91.62 374 GLY A N 1
ATOM 3049 C CA . GLY A 1 374 ? -10.831 -4.766 14.948 1.00 91.62 374 GLY A CA 1
ATOM 3050 C C . GLY A 1 374 ? -11.808 -3.588 14.886 1.00 91.62 374 GLY A C 1
ATOM 3051 O O . GLY A 1 374 ? -11.984 -2.907 15.891 1.00 91.62 374 GLY A O 1
ATOM 3052 N N . ILE A 1 375 ? -12.467 -3.355 13.749 1.00 90.94 375 ILE A N 1
ATOM 3053 C CA . ILE A 1 375 ? -13.478 -2.299 13.566 1.00 90.94 375 ILE A CA 1
ATOM 3054 C C . ILE A 1 375 ? -14.676 -2.530 14.495 1.00 90.94 375 ILE A C 1
ATOM 3056 O O . ILE A 1 375 ? -15.277 -1.578 14.983 1.00 90.94 375 ILE A O 1
ATOM 3060 N N . SER A 1 376 ? -14.984 -3.794 14.782 1.00 86.44 376 SER A N 1
ATOM 3061 C CA . SER A 1 376 ? -16.092 -4.192 15.651 1.00 86.44 376 SER A CA 1
ATOM 3062 C C . SER A 1 376 ? -15.838 -3.939 17.145 1.00 86.44 376 SER A C 1
ATOM 3064 O O . SER A 1 376 ? -16.761 -4.072 17.943 1.00 86.44 376 SER A O 1
ATOM 3066 N N . LEU A 1 377 ? -14.609 -3.588 17.544 1.00 88.06 377 LEU A N 1
ATOM 3067 C CA . LEU A 1 377 ? -14.288 -3.253 18.933 1.00 88.06 377 LEU A CA 1
ATOM 3068 C C . LEU A 1 377 ? -14.898 -1.903 19.320 1.00 88.06 377 LEU A C 1
ATOM 3070 O O . LEU A 1 377 ? -14.758 -0.928 18.583 1.00 88.06 377 LEU A O 1
ATOM 3074 N N . GLU A 1 378 ? -15.486 -1.816 20.515 1.00 84.31 378 GLU A N 1
ATOM 3075 C CA . GLU A 1 378 ? -16.165 -0.607 21.007 1.00 84.31 378 GLU A CA 1
ATOM 3076 C C . GLU A 1 378 ? -15.269 0.644 20.948 1.00 84.31 378 GLU A C 1
ATOM 3078 O O . GLU A 1 378 ? -15.699 1.696 20.479 1.00 84.31 378 GLU A O 1
ATOM 3083 N N . SER A 1 379 ? -13.992 0.527 21.330 1.00 84.88 379 SER A N 1
ATOM 3084 C CA . SER A 1 379 ? -13.030 1.637 21.266 1.00 84.88 379 SER A CA 1
ATOM 3085 C C . SER A 1 379 ? -12.851 2.187 19.848 1.00 84.88 379 SER A C 1
ATOM 3087 O O . SER A 1 379 ? -12.756 3.398 19.658 1.00 84.88 379 SER A O 1
ATOM 3089 N N . ASN A 1 380 ? -12.848 1.307 18.844 1.00 87.56 380 ASN A N 1
ATOM 3090 C CA . ASN A 1 380 ? -12.719 1.684 17.440 1.00 87.56 380 ASN A CA 1
ATOM 3091 C C . ASN A 1 380 ? -14.041 2.199 16.877 1.00 87.56 380 ASN A C 1
ATOM 3093 O O . ASN A 1 380 ? -14.030 3.171 16.130 1.00 87.56 380 ASN A O 1
ATOM 3097 N N . GLN A 1 381 ? -15.178 1.634 17.286 1.00 85.50 381 GLN A N 1
ATOM 3098 C CA . GLN A 1 381 ? -16.488 2.180 16.935 1.00 85.50 381 GLN A CA 1
ATOM 3099 C C . GLN A 1 381 ? -16.655 3.612 17.451 1.00 85.50 381 GLN A C 1
ATOM 3101 O O . GLN A 1 381 ? -17.166 4.453 16.723 1.00 85.50 381 GLN A O 1
ATOM 3106 N N . ILE A 1 382 ? -16.157 3.926 18.654 1.00 83.31 382 ILE A N 1
ATOM 3107 C CA . ILE A 1 382 ? -16.147 5.296 19.189 1.00 83.31 382 ILE A CA 1
ATOM 3108 C C . ILE A 1 382 ? -15.333 6.242 18.294 1.00 83.31 382 ILE A C 1
ATOM 3110 O O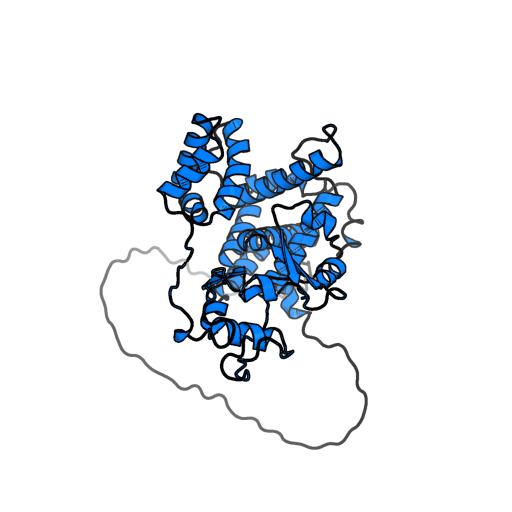 . ILE A 1 382 ? -15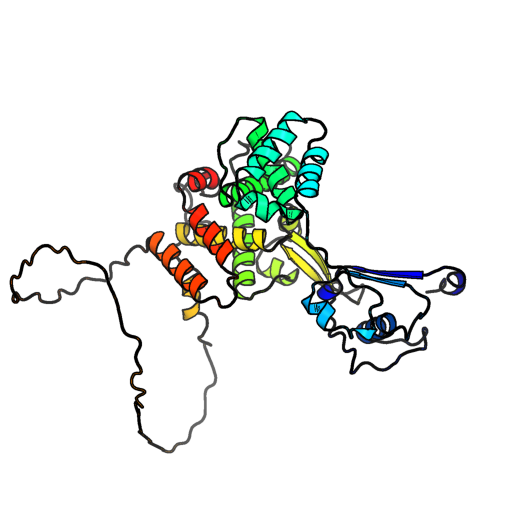.786 7.355 18.038 1.00 83.31 382 ILE A O 1
ATOM 3114 N N . LEU A 1 383 ? -14.172 5.812 17.789 1.00 81.69 383 LEU A N 1
ATOM 3115 C CA . LEU A 1 383 ? -13.371 6.605 16.843 1.00 81.69 383 LEU A CA 1
ATOM 3116 C C . LEU A 1 383 ? -14.068 6.774 15.488 1.00 81.69 383 LEU A C 1
ATOM 3118 O O . LEU A 1 383 ? -13.950 7.821 14.861 1.00 81.69 383 LEU A O 1
ATOM 3122 N N . LEU A 1 384 ? -14.807 5.752 15.060 1.00 81.06 384 LEU A N 1
ATOM 3123 C CA . LEU A 1 384 ? -15.572 5.724 13.817 1.00 81.06 384 LEU A CA 1
ATOM 3124 C C . LEU A 1 384 ? -16.955 6.382 13.944 1.00 81.06 384 LEU A C 1
ATOM 3126 O O . LEU A 1 384 ? -17.662 6.467 12.943 1.00 81.06 384 LEU A O 1
ATOM 3130 N N . LYS A 1 385 ? -17.358 6.880 15.123 1.00 75.25 385 LYS A N 1
ATOM 3131 C CA . LYS A 1 385 ? -18.640 7.590 15.294 1.00 75.25 385 LYS A CA 1
ATOM 3132 C C . LYS A 1 385 ? -18.774 8.796 14.371 1.00 75.25 385 LYS A C 1
ATOM 3134 O O . LYS A 1 385 ? -19.885 9.202 14.084 1.00 75.25 385 LYS A O 1
ATOM 3139 N N . SER A 1 386 ? -17.670 9.356 13.890 1.00 63.62 386 SER A N 1
ATOM 3140 C CA . SER A 1 386 ? -17.694 10.423 12.895 1.00 63.62 386 SER A CA 1
ATOM 3141 C C . SER A 1 386 ? -17.977 9.970 11.466 1.00 63.62 386 SER A C 1
ATOM 3143 O O . SER A 1 386 ? -18.378 10.789 10.649 1.00 63.62 386 SER A O 1
ATOM 3145 N N . LEU A 1 387 ? -17.770 8.687 11.163 1.00 63.34 387 LEU A N 1
ATOM 3146 C CA . LEU A 1 387 ? -18.213 8.046 9.922 1.00 63.34 387 LEU A CA 1
ATOM 3147 C C . LEU A 1 387 ? -19.654 7.532 10.038 1.00 63.34 387 LEU A C 1
ATOM 3149 O O . LEU A 1 387 ? -20.330 7.356 9.028 1.00 63.34 387 LEU A O 1
ATOM 3153 N N . GLN A 1 388 ? -20.128 7.267 11.258 1.00 61.38 388 GLN A N 1
ATOM 3154 C CA . GLN A 1 388 ? -21.533 6.985 11.522 1.00 61.38 388 GLN A CA 1
ATOM 3155 C C . GLN A 1 388 ? -22.288 8.312 11.505 1.00 61.38 388 GLN A C 1
ATOM 3157 O O . GLN A 1 388 ? -22.290 9.057 12.481 1.00 61.38 388 GLN A O 1
ATOM 3162 N N . LEU A 1 389 ? -22.920 8.614 10.373 1.00 46.25 389 LEU A N 1
ATOM 3163 C CA . LEU A 1 389 ? -23.950 9.644 10.284 1.00 46.25 389 LEU A CA 1
ATOM 3164 C C . LEU A 1 389 ? -24.817 9.635 11.545 1.00 46.25 389 LEU A C 1
ATOM 3166 O O . LEU A 1 389 ? -25.272 8.567 11.966 1.00 46.25 389 LEU A O 1
ATOM 3170 N N . GLN A 1 390 ? -25.029 10.814 12.143 1.00 38.22 390 GLN A N 1
ATOM 3171 C CA . GLN A 1 390 ? -25.989 10.978 13.232 1.00 38.22 390 GLN A CA 1
ATOM 3172 C C . GLN A 1 390 ? -27.308 10.349 12.782 1.00 38.22 390 GLN A C 1
ATOM 3174 O O . GLN A 1 390 ? -27.985 10.859 11.891 1.00 38.22 390 GLN A O 1
ATOM 3179 N N . THR A 1 391 ? -27.631 9.195 13.358 1.00 34.47 391 THR A N 1
ATOM 3180 C CA . THR A 1 391 ? -28.677 8.274 12.903 1.00 34.47 391 THR A CA 1
ATOM 3181 C C . THR A 1 391 ? -30.088 8.781 13.229 1.00 34.47 391 THR A C 1
ATOM 3183 O O . THR A 1 391 ? -31.005 7.988 13.411 1.00 34.47 391 THR A O 1
ATOM 3186 N N . GLU A 1 392 ? -30.281 10.100 13.313 1.00 33.12 392 GLU A N 1
ATOM 3187 C CA . GLU A 1 392 ? -31.556 10.734 13.674 1.00 33.12 392 GLU A CA 1
ATOM 3188 C C . GLU A 1 392 ? -32.157 11.613 12.560 1.00 33.12 392 GLU A C 1
ATOM 3190 O O . GLU A 1 392 ? -33.213 12.200 12.771 1.00 33.12 392 GLU A O 1
ATOM 3195 N N . GLY A 1 393 ? -31.546 11.692 11.368 1.00 35.22 393 GLY A N 1
ATOM 3196 C CA . GLY A 1 393 ? -31.980 12.622 10.310 1.00 35.22 393 GLY A CA 1
ATOM 3197 C C . GLY A 1 393 ? -32.528 11.998 9.027 1.00 35.22 393 GLY A C 1
ATOM 3198 O O . GLY A 1 393 ? -33.718 12.092 8.758 1.00 35.22 393 GLY A O 1
ATOM 3199 N N . ASP A 1 394 ? -31.668 11.391 8.209 1.00 38.09 394 ASP A N 1
ATOM 3200 C CA . ASP A 1 394 ? -31.980 11.154 6.794 1.00 38.09 394 ASP A CA 1
ATOM 3201 C C . ASP A 1 394 ? -31.610 9.734 6.360 1.00 38.09 394 ASP A C 1
ATOM 3203 O O . ASP A 1 394 ? -30.529 9.459 5.846 1.00 38.09 394 ASP A O 1
ATOM 3207 N N . THR A 1 395 ? -32.547 8.805 6.529 1.00 34.50 395 THR A N 1
ATOM 3208 C CA . THR A 1 395 ? -32.461 7.455 5.943 1.00 34.50 395 THR A CA 1
ATOM 3209 C C . THR A 1 395 ? -32.702 7.451 4.424 1.00 34.50 395 THR A C 1
ATOM 3211 O O . THR A 1 395 ? -32.485 6.432 3.773 1.00 34.50 395 THR A O 1
ATOM 3214 N N . GLU A 1 396 ? -33.092 8.583 3.823 1.00 34.97 396 GLU A N 1
ATOM 3215 C CA . GLU A 1 396 ? -33.377 8.692 2.383 1.00 34.97 396 GLU A CA 1
ATOM 3216 C C . GLU A 1 396 ? -32.149 8.989 1.498 1.00 34.97 396 GLU A C 1
ATOM 3218 O O . GLU A 1 396 ? -32.200 8.728 0.293 1.00 34.97 396 GLU A O 1
ATOM 3223 N N . SER A 1 397 ? -31.037 9.508 2.036 1.00 36.59 397 SER A N 1
ATOM 3224 C CA . SER A 1 397 ? -29.858 9.869 1.221 1.00 36.59 397 SER A CA 1
ATOM 3225 C C . SER A 1 397 ? -28.964 8.666 0.889 1.00 36.59 397 SER A C 1
ATOM 3227 O O . SER A 1 397 ? -28.433 8.574 -0.222 1.00 36.59 397 SER A O 1
ATOM 3229 N N . ILE A 1 398 ? -28.866 7.697 1.806 1.00 39.75 398 ILE A N 1
ATOM 3230 C CA . ILE A 1 398 ? -28.088 6.462 1.614 1.00 39.75 398 ILE A CA 1
ATOM 3231 C C . ILE A 1 398 ? -28.758 5.563 0.561 1.00 39.75 398 ILE A C 1
ATOM 3233 O O . ILE A 1 398 ? -28.078 5.002 -0.294 1.00 39.75 398 ILE A O 1
ATOM 3237 N N . GLN A 1 399 ? -30.095 5.513 0.524 1.00 36.03 399 GLN A N 1
ATOM 3238 C CA . GLN A 1 399 ? -30.843 4.676 -0.426 1.00 36.03 399 GLN A CA 1
ATOM 3239 C C . GLN A 1 399 ? -30.697 5.095 -1.898 1.00 36.03 399 GLN A C 1
ATOM 3241 O O . GLN A 1 399 ? -30.953 4.286 -2.786 1.00 36.03 399 GLN A O 1
ATOM 3246 N N . LYS A 1 400 ? -30.291 6.341 -2.184 1.00 34.91 400 LYS A N 1
ATOM 3247 C CA . LYS A 1 400 ? -30.125 6.837 -3.564 1.00 34.91 400 LYS A CA 1
ATOM 3248 C C . LYS A 1 400 ? -28.721 6.652 -4.143 1.00 34.91 400 LYS A C 1
ATOM 3250 O O . LYS A 1 400 ? -28.529 6.967 -5.315 1.00 34.91 400 LYS A O 1
ATOM 3255 N N . THR A 1 401 ? -27.761 6.157 -3.360 1.00 38.97 401 THR A N 1
ATOM 3256 C CA . THR A 1 401 ? -26.333 6.168 -3.740 1.00 38.97 401 THR A CA 1
ATOM 3257 C C . THR A 1 401 ? -25.703 4.767 -3.840 1.00 38.97 401 THR A C 1
ATOM 3259 O O . THR A 1 401 ? -24.517 4.657 -4.149 1.00 38.97 401 THR A O 1
ATOM 3262 N N . ILE A 1 402 ? -26.469 3.690 -3.619 1.00 37.31 402 ILE A N 1
ATOM 3263 C CA . ILE A 1 402 ? -25.963 2.300 -3.594 1.00 37.31 402 ILE A CA 1
ATOM 3264 C C . ILE A 1 402 ? -26.154 1.564 -4.911 1.00 37.31 402 ILE A C 1
ATOM 3266 O O . ILE A 1 402 ? -27.281 1.621 -5.453 1.00 37.31 402 ILE A O 1
#